Protein AF-A0A5J5A6L2-F1 (afdb_monomer_lite)

InterPro domains:
  IPR001611 Leucine-rich repeat [PF00560] (435-457)
  IPR001611 Leucine-rich repeat [PF00560] (460-481)
  IPR001611 Leucine-rich repeat [PF13855] (483-541)
  IPR001611 Leucine-rich repeat [PF13855] (579-639)
  IPR002921 Fungal lipase-type domain [PF01764] (132-291)
  IPR029058 Alpha/Beta hydrolase fold [G3DSA:3.40.50.1820] (8-390)
  IPR029058 Alpha/Beta hydrolase fold [SSF53474] (98-319)
  IPR032675 Leucine-rich repeat domain superfamily [G3DSA:3.80.10.10] (392-544)
  IPR032675 Leucine-rich repeat domain superfamily [G3DSA:3.80.10.10] (545-730)
  IPR033556 Phospholipase A1-II [PTHR31828] (8-385)

pLDDT: mean 84.16, std 17.88, range [21.83, 98.88]

Structure (mmCIF, N/CA/C/O backbone):
data_AF-A0A5J5A6L2-F1
#
_entry.id   AF-A0A5J5A6L2-F1
#
loop_
_atom_site.group_PDB
_atom_site.id
_atom_site.type_symbol
_atom_site.label_atom_id
_atom_site.label_alt_id
_atom_site.label_comp_id
_atom_site.label_asym_id
_atom_site.label_entity_id
_atom_site.label_seq_id
_atom_site.pdbx_PDB_ins_code
_atom_site.Cartn_x
_atom_site.Cartn_y
_atom_site.Cartn_z
_atom_site.occupancy
_atom_site.B_iso_or_equiv
_atom_site.auth_seq_id
_atom_site.auth_comp_id
_atom_site.auth_asym_id
_atom_site.auth_atom_id
_atom_site.pdbx_PDB_model_num
ATOM 1 N N . MET A 1 1 ? -15.225 -17.282 43.219 1.00 42.16 1 MET A N 1
ATOM 2 C CA . MET A 1 1 ? -16.093 -16.590 42.244 1.00 42.16 1 MET A CA 1
ATOM 3 C C . MET A 1 1 ? -15.190 -15.637 41.491 1.00 42.16 1 MET A C 1
ATOM 5 O O . MET A 1 1 ? -14.554 -14.837 42.161 1.00 42.16 1 MET A O 1
ATOM 9 N N . SER A 1 2 ? -15.053 -15.755 40.170 1.00 53.12 2 SER A N 1
ATOM 10 C CA . SER A 1 2 ? -14.396 -14.697 39.394 1.00 53.12 2 SER A CA 1
ATOM 11 C C . SER A 1 2 ? -15.327 -13.490 39.379 1.00 53.12 2 SER A C 1
ATOM 13 O O . SER A 1 2 ? -16.486 -13.617 38.981 1.00 53.12 2 SER A O 1
ATOM 15 N N . THR A 1 3 ? -14.845 -12.345 39.849 1.00 72.56 3 THR A N 1
ATOM 16 C CA . THR A 1 3 ? -15.511 -11.058 39.634 1.00 72.56 3 THR A CA 1
ATOM 17 C C . THR A 1 3 ? -15.651 -10.812 38.132 1.00 72.56 3 THR A C 1
ATOM 19 O O . THR A 1 3 ? -14.786 -11.228 37.359 1.00 72.56 3 THR A O 1
ATOM 22 N N . GLN A 1 4 ? -16.746 -10.181 37.695 1.00 86.88 4 GLN A N 1
ATOM 23 C CA . GLN A 1 4 ? -16.809 -9.705 36.311 1.00 86.88 4 GLN A CA 1
ATOM 24 C C . GLN A 1 4 ? -15.715 -8.648 36.102 1.00 86.88 4 GLN A C 1
ATOM 26 O O . GLN A 1 4 ? -15.493 -7.852 37.019 1.00 86.88 4 GLN A O 1
ATOM 31 N N . PRO A 1 5 ? -15.037 -8.641 34.942 1.00 92.62 5 PRO A N 1
ATOM 32 C CA . PRO A 1 5 ? -14.041 -7.625 34.645 1.00 92.62 5 PRO A CA 1
ATOM 33 C C . PRO A 1 5 ? -14.705 -6.250 34.563 1.00 92.62 5 PRO A C 1
ATOM 35 O O . PRO A 1 5 ? -15.801 -6.092 34.020 1.00 92.62 5 PRO A O 1
ATOM 38 N N . THR A 1 6 ? -14.022 -5.248 35.097 1.00 93.81 6 THR A N 1
ATOM 39 C CA . THR A 1 6 ? -14.357 -3.837 34.906 1.00 93.81 6 THR A CA 1
ATOM 40 C C . THR A 1 6 ? -14.128 -3.421 33.452 1.00 93.81 6 THR A C 1
ATOM 42 O O . THR A 1 6 ? -13.357 -4.048 32.723 1.00 93.81 6 THR A O 1
ATOM 45 N N . GLN A 1 7 ? -14.743 -2.313 33.024 1.00 92.69 7 GLN A N 1
ATOM 46 C CA . GLN A 1 7 ? -14.504 -1.778 31.680 1.00 92.69 7 GLN A CA 1
ATOM 47 C C . GLN A 1 7 ? -13.019 -1.464 31.442 1.00 92.69 7 GLN A C 1
ATOM 49 O O . GLN A 1 7 ? -12.504 -1.738 30.363 1.00 92.69 7 GLN A O 1
ATOM 54 N N . ALA A 1 8 ? -12.317 -0.948 32.454 1.00 94.38 8 ALA A N 1
ATOM 55 C CA . ALA A 1 8 ? -10.887 -0.677 32.366 1.00 94.38 8 ALA A CA 1
ATOM 56 C C . ALA A 1 8 ? -10.081 -1.958 32.073 1.00 94.38 8 ALA A C 1
ATOM 58 O O . ALA A 1 8 ? -9.210 -1.945 31.207 1.00 94.38 8 ALA A O 1
ATOM 59 N N . GLU A 1 9 ? -10.405 -3.080 32.727 1.00 96.62 9 GLU A N 1
ATOM 60 C CA . GLU A 1 9 ? -9.757 -4.377 32.473 1.00 96.62 9 GLU A CA 1
ATOM 61 C C . GLU A 1 9 ? -10.101 -4.934 31.082 1.00 96.62 9 GLU A C 1
ATOM 63 O O . GLU A 1 9 ? -9.220 -5.459 30.400 1.00 96.62 9 GLU A O 1
ATOM 68 N N . LEU A 1 10 ? -11.345 -4.760 30.612 1.00 97.06 10 LEU A N 1
ATOM 69 C CA . LEU A 1 10 ? -11.748 -5.093 29.235 1.00 97.06 10 LEU A CA 1
ATOM 70 C C . LEU A 1 10 ? -11.003 -4.254 28.181 1.00 97.06 10 LEU A C 1
ATOM 72 O O . LEU A 1 10 ? -10.719 -4.746 27.088 1.00 97.06 10 LEU A O 1
ATOM 76 N N . LEU A 1 11 ? -10.637 -3.018 28.525 1.00 96.94 11 LEU A N 1
ATOM 77 C CA . LEU A 1 11 ? -9.820 -2.108 27.717 1.00 96.94 11 LEU A CA 1
ATOM 78 C C . LEU A 1 11 ? -8.303 -2.267 27.946 1.00 96.94 11 LEU A C 1
ATOM 80 O O . LEU A 1 11 ? -7.513 -1.539 27.342 1.00 96.94 11 LEU A O 1
ATOM 84 N N . GLY A 1 12 ? -7.888 -3.251 28.752 1.00 96.62 12 GLY A N 1
ATOM 85 C CA . GLY A 1 12 ? -6.491 -3.656 28.910 1.00 96.62 12 GLY A CA 1
ATOM 86 C C . GLY A 1 12 ? -5.715 -2.944 30.015 1.00 96.62 12 GLY A C 1
ATOM 87 O O . GLY A 1 12 ? -4.488 -2.994 29.995 1.00 96.62 12 GLY A O 1
ATOM 88 N N . SER A 1 13 ? -6.369 -2.304 30.991 1.00 94.69 13 SER A N 1
ATOM 89 C CA . SER A 1 13 ? -5.686 -1.599 32.095 1.00 94.69 13 SER A CA 1
ATOM 90 C C . SER A 1 13 ? -4.659 -2.465 32.843 1.00 94.69 13 SER A C 1
ATOM 92 O O . SER A 1 13 ? -3.619 -1.949 33.245 1.00 94.69 13 SER A O 1
ATOM 94 N N . ASN A 1 14 ? -4.911 -3.776 32.946 1.00 94.06 14 ASN A N 1
ATOM 95 C CA . ASN A 1 14 ? -3.979 -4.797 33.440 1.00 94.06 14 ASN A CA 1
ATOM 96 C C . ASN A 1 14 ? -3.574 -5.805 32.337 1.00 94.06 14 ASN A C 1
ATOM 98 O O . ASN A 1 14 ? -3.597 -7.014 32.547 1.00 94.06 14 ASN A O 1
ATOM 102 N N . ASP A 1 15 ? -3.310 -5.314 31.119 1.00 95.00 15 ASP A N 1
ATOM 103 C CA . ASP A 1 15 ? -2.797 -6.077 29.962 1.00 95.00 15 ASP A CA 1
ATOM 104 C C . ASP A 1 15 ? -3.585 -7.364 29.623 1.00 95.00 15 ASP A C 1
ATOM 106 O O . ASP A 1 15 ? -3.048 -8.336 29.093 1.00 95.00 15 ASP A O 1
ATOM 110 N N . TRP A 1 16 ? -4.893 -7.351 29.915 1.00 97.19 16 TRP A N 1
ATOM 111 C CA . TRP A 1 16 ? -5.828 -8.479 29.785 1.00 97.19 16 TRP A CA 1
ATOM 112 C C . TRP A 1 16 ? -5.402 -9.759 30.534 1.00 97.19 16 TRP A C 1
ATOM 114 O O . TRP A 1 16 ? -5.812 -10.870 30.171 1.00 97.19 16 TRP A O 1
ATOM 124 N N . GLU A 1 17 ? -4.613 -9.620 31.604 1.00 95.06 17 GLU A N 1
ATOM 125 C CA . GLU A 1 17 ? -4.203 -10.728 32.469 1.00 95.06 17 GLU A CA 1
ATOM 126 C C . GLU A 1 17 ? -5.426 -11.510 32.980 1.00 95.06 17 GLU A C 1
ATOM 128 O O . GLU A 1 17 ? -6.411 -10.941 33.449 1.00 95.06 17 GLU A O 1
ATOM 133 N N . GLY A 1 18 ? -5.397 -12.838 32.840 1.00 93.94 18 GLY A N 1
ATOM 134 C CA . GLY A 1 18 ? -6.514 -13.711 33.219 1.00 93.94 18 GLY A CA 1
ATOM 135 C C . GLY A 1 18 ? -7.762 -13.632 32.323 1.00 93.94 18 GLY A C 1
ATOM 136 O O . GLY A 1 18 ? -8.689 -14.410 32.539 1.00 93.94 18 GLY A O 1
ATOM 137 N N . LEU A 1 19 ? -7.799 -12.756 31.307 1.00 96.31 19 LEU A N 1
ATOM 138 C CA . LEU A 1 19 ? -8.948 -12.600 30.402 1.00 96.31 19 LEU A CA 1
ATOM 139 C C . LEU A 1 19 ? -8.767 -13.260 29.027 1.00 96.31 19 LEU A C 1
ATOM 141 O O . LEU A 1 19 ? -9.757 -13.424 28.317 1.00 96.31 19 LEU A O 1
ATOM 145 N N . LEU A 1 20 ? -7.542 -13.631 28.632 1.00 94.94 20 LEU A N 1
ATOM 146 C CA . LEU A 1 20 ? -7.251 -14.208 27.306 1.00 94.94 20 LEU A CA 1
ATOM 147 C C . LEU A 1 20 ? -7.231 -15.747 27.268 1.00 94.94 20 LEU A C 1
ATOM 149 O O . LEU A 1 20 ? -7.436 -16.331 26.203 1.00 94.94 20 LEU A O 1
ATOM 153 N N . ASN A 1 21 ? -6.981 -16.419 28.397 1.00 90.12 21 ASN A N 1
ATOM 154 C CA . ASN A 1 21 ? -6.931 -17.882 28.473 1.00 90.12 21 ASN A CA 1
ATOM 155 C C . ASN A 1 21 ? -7.395 -18.404 29.855 1.00 90.12 21 ASN A C 1
ATOM 157 O O . ASN A 1 21 ? -6.613 -18.338 30.806 1.00 90.12 21 ASN A O 1
ATOM 161 N N . PRO A 1 22 ? -8.627 -18.938 29.986 1.00 90.19 22 PRO A N 1
ATOM 162 C CA . PRO A 1 22 ? -9.667 -18.994 28.956 1.00 90.19 22 PRO A CA 1
ATOM 163 C C . PRO A 1 22 ? -10.141 -17.590 28.553 1.00 90.19 22 PRO A C 1
ATOM 165 O O . PRO A 1 22 ? -10.083 -16.657 29.350 1.00 90.19 22 PRO A O 1
ATOM 168 N N . LEU A 1 23 ? -10.617 -17.440 27.315 1.00 94.44 23 LEU A N 1
ATOM 169 C CA . LEU A 1 23 ? -11.085 -16.150 26.811 1.00 94.44 23 LEU A CA 1
ATOM 170 C C . LEU A 1 23 ? -12.381 -15.732 27.529 1.00 94.44 23 LEU A C 1
ATOM 172 O O . LEU A 1 23 ? -13.395 -16.431 27.468 1.00 94.44 23 LEU A O 1
ATOM 176 N N . ASN A 1 24 ? -12.342 -14.596 28.223 1.00 95.81 24 ASN A N 1
ATOM 177 C CA . ASN A 1 24 ? -13.473 -14.051 28.967 1.00 95.81 24 ASN A CA 1
ATOM 178 C C . ASN A 1 24 ? -14.624 -13.662 28.017 1.00 95.81 24 ASN A C 1
ATOM 180 O O . ASN A 1 24 ? -14.395 -13.065 26.969 1.00 95.81 24 ASN A O 1
ATOM 184 N N . LEU A 1 25 ? -15.872 -13.971 28.393 1.00 95.50 25 LEU A N 1
ATOM 185 C CA . LEU A 1 25 ? -17.045 -13.756 27.531 1.00 95.50 25 LEU A CA 1
ATOM 186 C C . LEU A 1 25 ? -17.356 -12.281 27.244 1.00 95.50 25 LEU A C 1
ATOM 188 O O . LEU A 1 25 ? -17.870 -11.980 26.170 1.00 95.50 25 LEU A O 1
ATOM 192 N N . ASP A 1 26 ? -17.075 -11.372 28.176 1.00 95.88 26 ASP A N 1
ATOM 193 C CA . ASP A 1 26 ? -17.325 -9.941 27.995 1.00 95.88 26 ASP A CA 1
ATOM 194 C C . ASP A 1 26 ? -16.209 -9.296 27.153 1.00 95.88 26 ASP A C 1
ATOM 196 O O . ASP A 1 26 ? -16.500 -8.516 26.245 1.00 95.88 26 ASP A O 1
ATOM 200 N N . LEU A 1 27 ? -14.955 -9.740 27.322 1.00 97.50 27 LEU A N 1
ATOM 201 C CA . LEU A 1 27 ? -13.855 -9.385 26.413 1.00 97.50 27 LEU A CA 1
ATOM 202 C C . LEU A 1 27 ? -14.087 -9.933 24.997 1.00 97.50 27 LEU A C 1
ATOM 204 O O . LEU A 1 27 ? -13.866 -9.226 24.017 1.00 97.50 27 LEU A O 1
ATOM 208 N N . LEU A 1 28 ? -14.591 -11.164 24.873 1.00 97.44 28 LEU A N 1
ATOM 209 C CA . LEU A 1 28 ? -14.940 -11.763 23.586 1.00 97.44 28 LEU A CA 1
ATOM 210 C C . LEU A 1 28 ? -15.999 -10.935 22.838 1.00 97.44 28 LEU A C 1
ATOM 212 O O . LEU A 1 28 ? -15.847 -10.718 21.637 1.00 97.44 28 LEU A O 1
ATOM 216 N N . LYS A 1 29 ? -17.038 -10.433 23.525 1.00 96.25 29 LYS A N 1
ATOM 217 C CA . LYS A 1 29 ? -18.032 -9.526 22.913 1.00 96.25 29 LYS A CA 1
ATOM 218 C C . LYS A 1 29 ? -17.363 -8.270 22.357 1.00 96.25 29 LYS A C 1
ATOM 220 O O . LYS A 1 29 ? -17.598 -7.939 21.198 1.00 96.25 29 LYS A O 1
ATOM 225 N N . LEU A 1 30 ? -16.511 -7.616 23.150 1.00 97.06 30 LEU A N 1
ATOM 226 C CA . LEU A 1 30 ? -15.826 -6.383 22.753 1.00 97.06 30 LEU A CA 1
ATOM 227 C C . LEU A 1 30 ? -14.868 -6.605 21.569 1.00 97.06 30 LEU A C 1
ATOM 229 O O . LEU A 1 30 ? -14.856 -5.807 20.632 1.00 97.06 30 LEU A O 1
ATOM 233 N N . ILE A 1 31 ? -14.126 -7.718 21.559 1.00 98.44 31 ILE A N 1
ATOM 234 C CA . ILE A 1 31 ? -13.272 -8.106 20.425 1.00 98.44 31 ILE A CA 1
ATOM 235 C C . ILE A 1 31 ? -14.117 -8.317 19.162 1.00 98.44 31 ILE A C 1
ATOM 237 O O . ILE A 1 31 ? -13.785 -7.768 18.113 1.00 98.44 31 ILE A O 1
ATOM 241 N N . LEU A 1 32 ? -15.222 -9.069 19.239 1.00 97.81 32 LEU A N 1
ATOM 242 C CA . LEU A 1 32 ? -16.091 -9.289 18.076 1.00 97.81 32 LEU A CA 1
ATOM 243 C C . LEU A 1 32 ? -16.727 -7.985 17.578 1.00 97.81 32 LEU A C 1
ATOM 245 O O . LEU A 1 32 ? -16.751 -7.759 16.375 1.00 97.81 32 LEU A O 1
ATOM 249 N N . GLN A 1 33 ? -17.158 -7.101 18.479 1.00 96.94 33 GLN A N 1
ATOM 250 C CA . GLN A 1 33 ? -17.703 -5.783 18.148 1.00 96.94 33 GLN A CA 1
ATOM 251 C C . GLN A 1 33 ? -16.678 -4.899 17.416 1.00 96.94 33 GLN A C 1
ATOM 253 O O . GLN A 1 33 ? -17.002 -4.305 16.389 1.00 96.94 33 GLN A O 1
ATOM 258 N N . CYS A 1 34 ? -15.429 -4.844 17.889 1.00 98.44 34 CYS A N 1
ATOM 259 C CA . CYS A 1 34 ? -14.352 -4.115 17.207 1.00 98.44 34 CYS A CA 1
ATOM 260 C C . CYS A 1 34 ? -14.015 -4.743 15.841 1.00 98.44 34 CYS A C 1
ATOM 262 O O . CYS A 1 34 ? -13.765 -4.037 14.861 1.00 98.44 34 CYS A O 1
ATOM 264 N N . GLY A 1 35 ? -14.084 -6.073 15.750 1.00 97.75 35 GLY A N 1
ATOM 265 C CA . GLY A 1 35 ? -13.968 -6.815 14.498 1.00 97.75 35 GLY A CA 1
ATOM 266 C C . GLY A 1 35 ? -15.082 -6.500 13.498 1.00 97.75 35 GLY A C 1
ATOM 267 O O . GLY A 1 35 ? -14.801 -6.276 12.325 1.00 97.75 35 GLY A O 1
ATOM 268 N N . ASP A 1 36 ? -16.331 -6.416 13.954 1.00 97.06 36 ASP A N 1
ATOM 269 C CA . ASP A 1 36 ? -17.492 -6.099 13.118 1.00 97.06 36 ASP A CA 1
ATOM 270 C C . ASP A 1 36 ? -17.485 -4.624 12.673 1.00 97.06 36 ASP A C 1
ATOM 272 O O . ASP A 1 36 ? -17.785 -4.324 11.515 1.00 97.06 36 ASP A O 1
ATOM 276 N N . LEU A 1 37 ? -17.033 -3.703 13.534 1.00 97.81 37 LEU A N 1
ATOM 277 C CA . LEU A 1 37 ? -16.742 -2.315 13.151 1.00 97.81 37 LEU A CA 1
ATOM 278 C C . LEU A 1 37 ? -15.627 -2.247 12.094 1.00 97.81 37 LEU A C 1
ATOM 280 O O . LEU A 1 37 ? -15.793 -1.558 11.087 1.00 97.81 37 LEU A O 1
ATOM 284 N N . SER A 1 38 ? -14.543 -3.013 12.253 1.00 97.12 38 SER A N 1
ATOM 285 C CA . SER A 1 38 ? -13.494 -3.136 11.230 1.00 97.12 38 SER A CA 1
ATOM 286 C C . SER A 1 38 ? -14.050 -3.687 9.912 1.00 97.12 38 SER A C 1
ATOM 288 O O . SER A 1 38 ? -13.843 -3.088 8.857 1.00 97.12 38 SER A O 1
ATOM 290 N N . GLN A 1 39 ? -14.821 -4.777 9.950 1.00 95.31 39 GLN A N 1
ATOM 291 C CA . GLN A 1 39 ? -15.410 -5.402 8.762 1.00 95.31 39 GLN A CA 1
ATOM 292 C C . GLN A 1 39 ? -16.409 -4.477 8.052 1.00 95.31 39 GLN A C 1
ATOM 294 O O . GLN A 1 39 ? -16.453 -4.459 6.820 1.00 95.31 39 GLN A O 1
ATOM 299 N N . SER A 1 40 ? -17.140 -3.638 8.796 1.00 96.00 40 SER A N 1
ATOM 300 C CA . SER A 1 40 ? -18.063 -2.657 8.218 1.00 96.00 40 SER A CA 1
ATOM 301 C C . SER A 1 40 ? -17.380 -1.665 7.271 1.00 96.00 40 SER A C 1
ATOM 303 O O . SER A 1 40 ? -18.025 -1.158 6.350 1.00 96.00 40 SER A O 1
ATOM 305 N N . THR A 1 41 ? -16.074 -1.416 7.435 1.00 95.25 41 THR A N 1
ATOM 306 C CA . THR A 1 41 ? -15.296 -0.587 6.501 1.00 95.25 41 THR A CA 1
ATOM 307 C C . THR A 1 41 ? -15.127 -1.266 5.140 1.00 95.25 41 THR A C 1
ATOM 309 O O . THR A 1 41 ? -15.325 -0.630 4.108 1.00 95.25 41 THR A O 1
ATOM 312 N N . ASN A 1 42 ? -14.867 -2.573 5.118 1.00 89.69 42 ASN A N 1
ATOM 313 C CA . ASN A 1 42 ? -14.774 -3.359 3.889 1.00 89.69 42 ASN A CA 1
ATOM 314 C C . ASN A 1 42 ? -16.158 -3.501 3.227 1.00 89.69 42 ASN A C 1
ATOM 316 O O . ASN A 1 42 ? -16.300 -3.261 2.026 1.00 89.69 42 ASN A O 1
ATOM 320 N N . ASP A 1 43 ? -17.189 -3.791 4.029 1.00 90.88 43 ASP A N 1
ATOM 321 C CA . ASP A 1 43 ? -18.589 -3.957 3.602 1.00 90.88 43 ASP A CA 1
ATOM 322 C C . ASP A 1 43 ? -19.172 -2.723 2.896 1.00 90.88 43 ASP A C 1
ATOM 324 O O . ASP A 1 43 ? -20.052 -2.834 2.031 1.00 90.88 43 ASP A O 1
ATOM 328 N N . SER A 1 44 ? -18.687 -1.541 3.280 1.00 91.44 44 SER A N 1
ATOM 329 C CA . SER A 1 44 ? -19.146 -0.236 2.806 1.00 91.44 44 SER A CA 1
ATOM 330 C C . SER A 1 44 ? -18.211 0.422 1.788 1.00 91.44 44 SER A C 1
ATOM 332 O O . SER A 1 44 ? -18.624 1.390 1.151 1.00 91.44 44 SER A O 1
ATOM 334 N N . PHE A 1 45 ? -16.993 -0.081 1.573 1.00 90.31 45 PHE A N 1
ATOM 335 C CA . PHE A 1 45 ? -16.043 0.515 0.632 1.00 90.31 45 PHE A CA 1
ATOM 336 C C . PHE A 1 45 ? -16.407 0.238 -0.837 1.00 90.31 45 PHE A C 1
ATOM 338 O O . PHE A 1 45 ? -16.852 -0.856 -1.211 1.00 90.31 45 PHE A O 1
ATOM 345 N N . ASN A 1 46 ? -16.210 1.236 -1.703 1.00 85.88 46 ASN A N 1
ATOM 346 C CA . ASN A 1 46 ? -16.473 1.131 -3.132 1.00 85.88 46 ASN A CA 1
ATOM 347 C C . ASN A 1 46 ? -15.204 0.958 -3.977 1.00 85.88 46 ASN A C 1
ATOM 349 O O . ASN A 1 46 ? -14.708 1.911 -4.563 1.00 85.88 46 ASN A O 1
ATOM 353 N N . ASN A 1 47 ? -14.739 -0.282 -4.118 1.00 79.00 47 ASN A N 1
ATOM 354 C CA . ASN A 1 47 ? -13.611 -0.667 -4.974 1.00 79.00 47 ASN A CA 1
ATOM 355 C C . ASN A 1 47 ? -13.966 -0.907 -6.463 1.00 79.00 47 ASN A C 1
ATOM 357 O O . ASN A 1 47 ? -13.149 -1.442 -7.209 1.00 79.00 47 ASN A O 1
ATOM 361 N N . ASP A 1 48 ? -15.176 -0.561 -6.920 1.00 75.38 48 ASP A N 1
ATOM 362 C CA . ASP A 1 48 ? -15.544 -0.705 -8.336 1.00 75.38 48 ASP A CA 1
ATOM 363 C C . ASP A 1 48 ? -14.910 0.425 -9.162 1.00 75.38 48 ASP A C 1
ATOM 365 O O . ASP A 1 48 ? -15.462 1.522 -9.239 1.00 75.38 48 ASP A O 1
ATOM 369 N N . THR A 1 49 ? -13.775 0.143 -9.809 1.00 73.38 49 THR A N 1
ATOM 370 C CA . THR A 1 49 ? -13.021 1.082 -10.669 1.00 73.38 49 THR A CA 1
ATOM 371 C C . THR A 1 49 ? -13.805 1.575 -11.893 1.00 73.38 49 THR A C 1
ATOM 373 O O . THR A 1 49 ? -13.441 2.574 -12.516 1.00 73.38 49 THR A O 1
ATOM 376 N N . GLY A 1 50 ? -14.929 0.924 -12.214 1.00 65.94 50 GLY A N 1
ATOM 377 C CA . GLY A 1 50 ? -15.929 1.385 -13.174 1.00 65.94 50 GLY A CA 1
ATOM 378 C C . GLY A 1 50 ? -16.916 2.426 -12.657 1.00 65.94 50 GLY A C 1
ATOM 379 O O . GLY A 1 50 ? -17.627 3.065 -13.437 1.00 65.94 50 GLY A O 1
ATOM 380 N N . SER A 1 51 ? -16.994 2.593 -11.342 1.00 74.75 51 SER A N 1
ATOM 381 C CA . SER A 1 51 ? -17.852 3.575 -10.704 1.00 74.75 51 SER A CA 1
ATOM 382 C C . SER A 1 51 ? -17.166 4.935 -10.671 1.00 74.75 51 SER A C 1
ATOM 384 O O . SER A 1 51 ? -16.027 5.062 -10.233 1.00 74.75 51 SER A O 1
ATOM 386 N N . LYS A 1 52 ? -17.920 5.994 -10.987 1.00 75.12 52 LYS A N 1
ATOM 387 C CA . LYS A 1 52 ? -17.517 7.388 -10.716 1.00 75.12 52 LYS A CA 1
ATOM 388 C C . LYS A 1 52 ? -17.422 7.724 -9.215 1.00 75.12 52 LYS A C 1
ATOM 390 O O . LYS A 1 52 ? -17.241 8.881 -8.859 1.00 75.12 52 LYS A O 1
ATOM 395 N N . TYR A 1 53 ? -17.638 6.732 -8.353 1.00 82.06 53 TYR A N 1
ATOM 396 C CA . TYR A 1 53 ? -17.509 6.779 -6.899 1.00 82.06 53 TYR A CA 1
ATOM 397 C C . TYR A 1 53 ? -16.453 5.764 -6.405 1.00 82.06 53 TYR A C 1
ATOM 399 O O . TYR A 1 53 ? -16.518 5.320 -5.261 1.00 82.06 53 TYR A O 1
ATOM 407 N N . CYS A 1 54 ? -15.541 5.297 -7.271 1.00 83.81 54 CYS A N 1
ATOM 408 C CA . CYS A 1 54 ? -14.474 4.363 -6.891 1.00 83.81 54 CYS A CA 1
ATOM 409 C C . CYS A 1 54 ? -13.549 5.001 -5.847 1.00 83.81 54 CYS A C 1
ATOM 411 O O . CYS A 1 54 ? -12.930 6.020 -6.137 1.00 83.81 54 CYS A O 1
ATOM 413 N N . GLY A 1 55 ? -13.473 4.424 -4.651 1.00 86.69 55 GLY A N 1
ATOM 414 C CA . GLY A 1 55 ? -12.745 4.972 -3.509 1.00 86.69 55 GLY A CA 1
ATOM 415 C C . GLY A 1 55 ? -13.627 5.616 -2.433 1.00 86.69 55 GLY A C 1
ATOM 416 O O . GLY A 1 55 ? -13.094 5.999 -1.396 1.00 86.69 55 GLY A O 1
ATOM 417 N N . THR A 1 56 ? -14.951 5.732 -2.610 1.00 90.81 56 THR A N 1
ATOM 418 C CA . THR A 1 56 ? -15.845 6.249 -1.550 1.00 90.81 56 THR A CA 1
ATOM 419 C C . THR A 1 56 ? -16.305 5.165 -0.571 1.00 90.81 56 THR A C 1
ATOM 421 O O . THR A 1 56 ? -16.308 3.972 -0.879 1.00 90.81 56 THR A O 1
ATOM 424 N N . CYS A 1 57 ? -16.849 5.595 0.570 1.00 90.00 57 CYS A N 1
ATOM 425 C CA . CYS A 1 57 ? -17.908 4.843 1.243 1.00 90.00 57 CYS A CA 1
ATOM 426 C C . CYS A 1 57 ? -19.195 4.838 0.384 1.00 90.00 57 CYS A C 1
ATOM 428 O O . CYS A 1 57 ? -19.528 5.834 -0.266 1.00 90.00 57 CYS A O 1
ATOM 430 N N . ARG A 1 58 ? -19.926 3.718 0.370 1.00 84.69 58 ARG A N 1
ATOM 431 C CA . ARG A 1 58 ? -21.208 3.523 -0.340 1.00 84.69 58 ARG A CA 1
ATOM 432 C C . ARG A 1 58 ? -22.405 4.169 0.364 1.00 84.69 58 ARG A C 1
ATOM 434 O O . ARG A 1 58 ? -23.438 4.380 -0.270 1.00 84.69 58 ARG A O 1
ATOM 441 N N . TYR A 1 59 ? -22.302 4.430 1.667 1.00 87.25 59 TYR A N 1
ATOM 442 C CA . TYR A 1 59 ? -23.439 4.780 2.523 1.00 87.25 59 TYR A CA 1
ATOM 443 C C . TYR A 1 59 ? -23.258 6.150 3.187 1.00 87.25 59 TYR A C 1
ATOM 445 O O . TYR A 1 59 ? -22.146 6.569 3.509 1.00 87.25 59 TYR A O 1
ATOM 453 N N . GLY A 1 60 ? -24.365 6.858 3.418 1.00 84.56 60 GLY A N 1
ATOM 454 C CA . GLY A 1 60 ? -24.365 8.074 4.236 1.00 84.56 60 GLY A CA 1
ATOM 455 C C . GLY A 1 60 ? -24.321 7.728 5.726 1.00 84.56 60 GLY A C 1
ATOM 456 O O . GLY A 1 60 ? -24.931 6.735 6.127 1.00 84.56 60 GLY A O 1
ATOM 457 N N . MET A 1 61 ? -23.653 8.565 6.527 1.00 90.06 61 MET A N 1
ATOM 458 C CA . MET A 1 61 ? -23.351 8.337 7.953 1.00 90.06 61 MET A CA 1
ATOM 459 C C . MET A 1 61 ? -24.550 7.818 8.766 1.00 90.06 61 MET A C 1
ATOM 461 O O . MET A 1 61 ? -24.445 6.779 9.408 1.00 90.06 61 MET A O 1
ATOM 465 N N . HIS A 1 62 ? -25.716 8.469 8.663 1.00 86.94 62 HIS A N 1
ATOM 466 C CA . HIS A 1 62 ? -26.937 8.085 9.394 1.00 86.94 62 HIS A CA 1
ATOM 467 C C . HIS A 1 62 ? -27.519 6.714 9.018 1.00 86.94 62 HIS A C 1
ATOM 469 O O . HIS A 1 62 ? -28.309 6.165 9.769 1.00 86.94 62 HIS A O 1
ATOM 475 N N . SER A 1 63 ? -27.178 6.186 7.841 1.00 86.81 63 SER A N 1
ATOM 476 C CA . SER A 1 63 ? -27.684 4.901 7.333 1.00 86.81 63 SER A CA 1
ATOM 477 C C . SER A 1 63 ? -26.634 3.791 7.354 1.00 86.81 63 SER A C 1
ATOM 479 O O . SER A 1 63 ? -26.926 2.672 6.947 1.00 86.81 63 SER A O 1
ATOM 481 N N . PHE A 1 64 ? -25.398 4.106 7.747 1.00 92.38 64 PHE A N 1
ATOM 482 C CA . PHE A 1 64 ? -24.242 3.246 7.523 1.00 92.38 64 PHE A CA 1
ATOM 483 C C . PHE A 1 64 ? -24.383 1.895 8.231 1.00 92.38 64 PHE A C 1
ATOM 485 O O . PHE A 1 64 ? -24.323 0.861 7.568 1.00 92.38 64 PHE A O 1
ATOM 492 N N . PHE A 1 65 ? -24.628 1.900 9.546 1.00 93.06 65 PHE A N 1
ATOM 493 C CA . PHE A 1 65 ? -24.685 0.675 10.350 1.00 93.06 65 PHE A CA 1
ATOM 494 C C . PHE A 1 65 ? -25.863 -0.231 9.965 1.00 93.06 65 PHE A C 1
ATOM 496 O O . PHE A 1 65 ? -25.684 -1.442 9.839 1.00 93.06 65 PHE A O 1
ATOM 503 N N . ASP A 1 66 ? -27.024 0.343 9.639 1.00 90.31 66 ASP A N 1
ATOM 504 C CA . ASP A 1 66 ? -28.162 -0.412 9.096 1.00 90.31 66 ASP A CA 1
ATOM 505 C C . ASP A 1 66 ? -27.841 -1.043 7.731 1.00 90.31 66 ASP A C 1
ATOM 507 O O . ASP A 1 66 ? -28.273 -2.155 7.429 1.00 90.31 66 ASP A O 1
ATOM 511 N N . LYS A 1 67 ? -27.073 -0.340 6.885 1.00 88.62 67 LYS A N 1
ATOM 512 C CA . LYS A 1 67 ? -26.703 -0.791 5.535 1.00 88.62 67 LYS A CA 1
ATOM 513 C C . LYS A 1 67 ? -25.639 -1.883 5.517 1.00 88.62 67 LYS A C 1
ATOM 515 O O . LYS A 1 67 ? -25.666 -2.712 4.610 1.00 88.62 67 LYS A O 1
ATOM 520 N N . VAL A 1 68 ? -24.737 -1.908 6.499 1.00 90.25 68 VAL A N 1
ATOM 521 C CA . VAL A 1 68 ? -23.796 -3.027 6.700 1.00 90.25 68 VAL A CA 1
ATOM 522 C C . VAL A 1 68 ? -24.397 -4.175 7.528 1.00 90.25 68 VAL A C 1
ATOM 524 O O . VAL A 1 68 ? -23.773 -5.226 7.646 1.00 90.25 68 VAL A O 1
ATOM 527 N N . PHE A 1 69 ? -25.620 -4.009 8.051 1.00 91.56 69 PHE A N 1
ATOM 528 C CA . PHE A 1 69 ? -26.278 -4.919 9.001 1.00 91.56 69 PHE A CA 1
ATOM 529 C C . PHE A 1 69 ? -25.462 -5.147 10.288 1.00 91.56 69 PHE A C 1
ATOM 531 O O . PHE A 1 69 ? -25.382 -6.274 10.783 1.00 91.56 69 PHE A O 1
ATOM 538 N N . LEU A 1 70 ? -24.855 -4.085 10.832 1.00 92.00 70 LEU A N 1
ATOM 539 C CA . LEU A 1 70 ? -24.158 -4.158 12.117 1.00 92.00 70 LEU A CA 1
ATOM 540 C C . LEU A 1 70 ? -25.177 -4.475 13.233 1.00 92.00 70 LEU A C 1
ATOM 542 O O . LEU A 1 70 ? -26.206 -3.796 13.317 1.00 92.00 70 LEU A O 1
ATOM 546 N N . PRO A 1 71 ? -24.926 -5.474 14.102 1.00 86.00 71 PRO A N 1
ATOM 547 C CA . PRO A 1 71 ? -25.752 -5.704 15.283 1.00 86.00 71 PRO A CA 1
ATOM 548 C C . PRO A 1 71 ? -25.800 -4.459 16.174 1.00 86.00 71 PRO A C 1
ATOM 550 O O . PRO A 1 71 ? -24.779 -3.806 16.372 1.00 86.00 71 PRO A O 1
ATOM 553 N N . PHE A 1 72 ? -26.976 -4.153 16.729 1.00 86.50 72 PHE A N 1
ATOM 554 C CA . PHE A 1 72 ? -27.186 -2.983 17.596 1.00 86.50 72 PHE A CA 1
ATOM 555 C C . PHE A 1 72 ? -26.787 -1.651 16.923 1.00 86.50 72 PHE A C 1
ATOM 557 O O . PHE A 1 72 ? -26.199 -0.770 17.540 1.00 86.50 72 PHE A O 1
ATOM 564 N N . SER A 1 73 ? -27.117 -1.489 15.633 1.00 87.00 73 SER A N 1
ATOM 565 C CA . SER A 1 73 ? -26.809 -0.288 14.837 1.00 87.00 73 SER A CA 1
ATOM 566 C C . SER A 1 73 ? -27.295 1.031 15.456 1.00 87.00 73 SER A C 1
ATOM 568 O O . SER A 1 73 ? -26.675 2.066 15.225 1.00 87.00 73 SER A O 1
ATOM 570 N N . SER A 1 74 ? -28.365 0.988 16.257 1.00 91.94 74 SER A N 1
ATOM 571 C CA . SER A 1 74 ? -28.927 2.110 17.024 1.00 91.94 74 SER A CA 1
ATOM 572 C C . SER A 1 74 ? -28.009 2.673 18.105 1.00 91.94 74 SER A C 1
ATOM 574 O O . SER A 1 74 ? -28.228 3.793 18.561 1.00 91.94 74 SER A O 1
ATOM 576 N N . ASP A 1 75 ? -27.019 1.900 18.540 1.00 94.56 75 ASP A N 1
ATOM 577 C CA . ASP A 1 75 ? -26.218 2.214 19.722 1.00 94.56 75 ASP A CA 1
ATOM 578 C C . ASP A 1 75 ? -25.053 3.155 19.379 1.00 94.56 75 ASP A C 1
ATOM 580 O O . ASP A 1 75 ? -24.432 3.732 20.273 1.00 94.56 75 ASP A O 1
ATOM 584 N N . TYR A 1 76 ? -24.793 3.359 18.080 1.00 95.00 76 TYR A N 1
ATOM 585 C CA . TYR A 1 76 ? -23.668 4.121 17.545 1.00 95.00 76 TYR A CA 1
ATOM 586 C C . TYR A 1 76 ? -24.120 5.179 16.539 1.00 95.00 76 TYR A C 1
ATOM 588 O O . TYR A 1 76 ? -24.935 4.929 15.652 1.00 95.00 76 TYR A O 1
ATOM 596 N N . GLN A 1 77 ? -23.485 6.345 16.589 1.00 95.56 77 GLN A N 1
ATOM 597 C CA . GLN A 1 77 ? -23.633 7.399 15.593 1.00 95.56 77 GLN A CA 1
ATOM 598 C C . GLN A 1 77 ? -22.284 7.694 14.937 1.00 95.56 77 GLN A C 1
ATOM 600 O O . GLN A 1 77 ? -21.331 8.062 15.620 1.00 95.56 77 GLN A O 1
ATOM 605 N N . ILE A 1 78 ? -22.204 7.608 13.604 1.00 97.38 78 ILE A N 1
ATOM 606 C CA . ILE A 1 78 ? -21.043 8.130 12.868 1.00 97.38 78 ILE A CA 1
ATOM 607 C C . ILE A 1 78 ? -21.060 9.661 12.916 1.00 97.38 78 ILE A C 1
ATOM 609 O O . ILE A 1 78 ? -22.035 10.298 12.514 1.00 97.38 78 ILE A O 1
ATOM 613 N N . VAL A 1 79 ? -19.951 10.232 13.383 1.00 97.69 79 VAL A N 1
ATOM 614 C CA . VAL A 1 79 ? -19.722 11.677 13.554 1.00 97.69 79 VAL A CA 1
ATOM 615 C C . VAL A 1 79 ? -18.649 12.229 12.609 1.00 97.69 79 VAL A C 1
ATOM 617 O O . VAL A 1 79 ? -18.456 13.443 12.544 1.00 97.69 79 VAL A O 1
ATOM 620 N N . GLY A 1 80 ? -17.957 11.364 11.861 1.00 96.69 80 GLY A N 1
ATOM 621 C CA . GLY A 1 80 ? -16.989 11.763 10.841 1.00 96.69 80 GLY A CA 1
ATOM 622 C C . GLY A 1 80 ? -16.583 10.618 9.912 1.00 96.69 80 GLY A C 1
ATOM 623 O O . GLY A 1 80 ? -16.595 9.451 10.297 1.00 96.69 80 GLY A O 1
ATOM 624 N N . TYR A 1 81 ? -16.201 10.966 8.685 1.00 97.94 81 TYR A N 1
ATOM 625 C CA . TYR A 1 81 ? -15.510 10.081 7.744 1.00 97.94 81 TYR A CA 1
ATOM 626 C C . TYR A 1 81 ? -14.085 10.593 7.551 1.00 97.94 81 TYR A C 1
ATOM 628 O O . TYR A 1 81 ? -13.865 11.803 7.550 1.00 97.94 81 TYR A O 1
ATOM 636 N N . LEU A 1 82 ? -13.152 9.662 7.386 1.00 98.00 82 LEU A N 1
ATOM 637 C CA . LEU A 1 82 ? -11.725 9.912 7.238 1.00 98.00 82 LEU A CA 1
ATOM 638 C C . LEU A 1 82 ? -11.294 9.614 5.800 1.00 98.00 82 LEU A C 1
ATOM 640 O O . LEU A 1 82 ? -11.680 8.586 5.231 1.00 98.00 82 LEU A O 1
ATOM 644 N N . TYR A 1 83 ? -10.483 10.502 5.227 1.00 97.06 83 TYR A N 1
ATOM 645 C CA . TYR A 1 83 ? -9.997 10.397 3.852 1.00 97.06 83 TYR A CA 1
ATOM 646 C C . TYR A 1 83 ? -8.481 10.581 3.800 1.00 97.06 83 TYR A C 1
ATOM 648 O O . TYR A 1 83 ? -7.960 11.565 4.315 1.00 97.06 83 TYR A O 1
ATOM 656 N N . ALA A 1 84 ? -7.782 9.661 3.141 1.00 95.31 84 ALA A N 1
ATOM 657 C CA . ALA A 1 84 ? -6.368 9.817 2.804 1.00 95.31 84 ALA A CA 1
ATOM 658 C C . ALA A 1 84 ? -6.229 10.278 1.346 1.00 95.31 84 ALA A C 1
ATOM 660 O O . ALA A 1 84 ? -7.116 10.017 0.523 1.00 95.31 84 ALA A O 1
ATOM 661 N N . THR A 1 85 ? -5.123 10.948 1.013 1.00 93.38 85 THR A N 1
ATOM 662 C CA . THR A 1 85 ? -4.766 11.177 -0.394 1.00 93.38 85 THR A CA 1
ATOM 663 C C . THR A 1 85 ? -4.512 9.833 -1.077 1.00 93.38 85 THR A C 1
ATOM 665 O O . THR A 1 85 ? -3.913 8.935 -0.495 1.00 93.38 85 THR A O 1
ATOM 668 N N . ALA A 1 86 ? -5.001 9.693 -2.308 1.00 83.88 86 ALA A N 1
ATOM 669 C CA . ALA A 1 86 ? -4.738 8.546 -3.174 1.00 83.88 86 ALA A CA 1
ATOM 670 C C . ALA A 1 86 ? -3.517 8.779 -4.086 1.00 83.88 86 ALA A C 1
ATOM 672 O O . ALA A 1 86 ? -3.166 7.910 -4.884 1.00 83.88 86 ALA A O 1
ATOM 673 N N . LYS A 1 87 ? -2.896 9.961 -3.988 1.00 85.56 87 LYS A N 1
ATOM 674 C CA . LYS A 1 87 ? -1.613 10.317 -4.597 1.00 85.56 87 LYS A CA 1
ATOM 675 C C . LYS A 1 87 ? -0.560 10.297 -3.502 1.00 85.56 87 LYS A C 1
ATOM 677 O O . LYS A 1 87 ? -0.419 11.263 -2.755 1.00 85.56 87 LYS A O 1
ATOM 682 N N . ILE A 1 88 ? 0.067 9.137 -3.360 1.00 82.25 88 ILE A N 1
ATOM 683 C CA . ILE A 1 88 ? 1.235 8.907 -2.521 1.00 82.25 88 ILE A CA 1
ATOM 684 C C . ILE A 1 88 ? 2.146 8.023 -3.355 1.00 82.25 88 ILE A C 1
ATOM 686 O O . ILE A 1 88 ? 1.747 6.907 -3.698 1.00 82.25 88 ILE A O 1
ATOM 690 N N . ASP A 1 89 ? 3.318 8.547 -3.686 1.00 76.62 89 ASP A N 1
ATOM 691 C CA . ASP A 1 89 ? 4.247 7.909 -4.611 1.00 76.62 89 ASP A CA 1
ATOM 692 C C . ASP A 1 89 ? 4.671 6.533 -4.075 1.00 76.62 89 ASP A C 1
ATOM 694 O O . ASP A 1 89 ? 5.049 6.391 -2.905 1.00 76.62 89 ASP A O 1
ATOM 698 N N . GLY A 1 90 ? 4.538 5.509 -4.921 1.00 68.50 90 GLY A N 1
ATOM 699 C CA . GLY A 1 90 ? 4.838 4.114 -4.590 1.00 68.50 90 GLY A CA 1
ATOM 700 C C . GLY A 1 90 ? 3.733 3.372 -3.828 1.00 68.50 90 GLY A C 1
ATOM 701 O O . GLY A 1 90 ? 3.876 2.179 -3.585 1.00 68.50 90 GLY A O 1
ATOM 702 N N . LEU A 1 91 ? 2.621 4.025 -3.458 1.00 74.06 91 LEU A N 1
ATOM 703 C CA . LEU A 1 91 ? 1.502 3.404 -2.723 1.00 74.06 91 LEU A CA 1
ATOM 704 C C . LEU A 1 91 ? 0.165 3.463 -3.479 1.00 74.06 91 LEU A C 1
ATOM 706 O O . LEU A 1 91 ? -0.897 3.208 -2.902 1.00 74.06 91 LEU A O 1
ATOM 710 N N . GLU A 1 92 ? 0.171 3.782 -4.773 1.00 72.00 92 GLU A N 1
ATOM 711 C CA . GLU A 1 92 ? -1.046 3.971 -5.565 1.00 72.00 92 GLU A CA 1
ATOM 712 C C . GLU A 1 92 ? -1.938 2.721 -5.593 1.00 72.00 92 GLU A C 1
ATOM 714 O O . GLU A 1 92 ? -3.163 2.858 -5.644 1.00 72.00 92 GLU A O 1
ATOM 719 N N . ALA A 1 93 ? -1.349 1.521 -5.502 1.00 65.50 93 ALA A N 1
ATOM 720 C CA . ALA A 1 93 ? -2.049 0.233 -5.481 1.00 65.50 93 ALA A CA 1
ATOM 721 C C . ALA A 1 93 ? -2.966 0.036 -4.251 1.00 65.50 93 ALA A C 1
ATOM 723 O O . ALA A 1 93 ? -3.988 -0.653 -4.336 1.00 65.50 93 ALA A O 1
ATOM 724 N N . PHE A 1 94 ? -2.672 0.692 -3.121 1.00 70.75 94 PHE A N 1
ATOM 725 C CA . PHE A 1 94 ? -3.492 0.632 -1.896 1.00 70.75 94 PHE A CA 1
ATOM 726 C C . PHE A 1 94 ? -4.811 1.407 -2.007 1.00 70.75 94 PHE A C 1
ATOM 728 O O . PHE A 1 94 ? -5.728 1.248 -1.180 1.00 70.75 94 PHE A O 1
ATOM 735 N N . PHE A 1 95 ? -4.924 2.246 -3.035 1.00 80.81 95 PHE A N 1
ATOM 736 C CA . PHE A 1 95 ? -6.048 3.132 -3.265 1.00 80.81 95 PHE A CA 1
ATOM 737 C C . PHE A 1 95 ? -6.853 2.692 -4.483 1.00 80.81 95 PHE A C 1
ATOM 739 O O . PHE A 1 95 ? -6.329 2.274 -5.512 1.00 80.81 95 PHE A O 1
ATOM 746 N N . ALA A 1 96 ? -8.177 2.775 -4.372 1.00 79.62 96 ALA A N 1
ATOM 747 C CA . ALA A 1 96 ? -9.045 2.443 -5.484 1.00 79.62 96 ALA A CA 1
ATOM 748 C C . ALA A 1 96 ? -9.138 3.660 -6.416 1.00 79.62 96 ALA A C 1
ATOM 750 O O . ALA A 1 96 ? -9.690 4.700 -6.046 1.00 79.62 96 ALA A O 1
ATOM 751 N N . HIS A 1 97 ? -8.589 3.524 -7.623 1.00 79.19 97 HIS A N 1
ATOM 752 C CA . HIS A 1 97 ? -8.629 4.546 -8.672 1.00 79.19 97 HIS A CA 1
ATOM 753 C C . HIS A 1 97 ? -9.758 4.264 -9.663 1.00 79.19 97 HIS A C 1
ATOM 755 O O . HIS A 1 97 ? -10.069 3.110 -9.970 1.00 79.19 97 HIS A O 1
ATOM 761 N N . GLN A 1 98 ? -10.398 5.311 -10.175 1.00 73.06 98 GLN A N 1
ATOM 762 C CA . GLN A 1 98 ? -11.420 5.178 -11.216 1.00 73.06 98 GLN A CA 1
ATOM 763 C C . GLN A 1 98 ? -10.790 5.178 -12.617 1.00 73.06 98 GLN A C 1
ATOM 765 O O . GLN A 1 98 ? -9.808 5.870 -12.869 1.00 73.06 98 GLN A O 1
ATOM 770 N N . LEU A 1 99 ? -11.375 4.430 -13.556 1.00 65.44 99 LEU A N 1
ATOM 771 C CA . LEU A 1 99 ? -10.808 4.227 -14.900 1.00 65.44 99 LEU A CA 1
ATOM 772 C C . LEU A 1 99 ? -10.972 5.421 -15.868 1.00 65.44 99 LEU A C 1
ATOM 774 O O . LEU A 1 99 ? -10.639 5.294 -17.045 1.00 65.44 99 LEU A O 1
ATOM 778 N N . PHE A 1 100 ? -11.547 6.546 -15.435 1.00 55.03 100 PHE A N 1
ATOM 779 C CA . PHE A 1 100 ? -11.867 7.686 -16.304 1.00 55.03 100 PHE A CA 1
ATOM 780 C C . PHE A 1 100 ? -11.889 9.026 -15.542 1.00 55.03 100 PHE A C 1
ATOM 782 O O . PHE A 1 100 ? -12.317 9.067 -14.390 1.00 55.03 100 PHE A O 1
ATOM 789 N N . PRO A 1 101 ? -11.486 10.146 -16.168 1.00 62.25 101 PRO A N 1
ATOM 790 C CA . PRO A 1 101 ? -11.501 11.459 -15.519 1.00 62.25 101 PRO A CA 1
ATOM 791 C C . PRO A 1 101 ? -12.927 11.943 -15.196 1.00 62.25 101 PRO A C 1
ATOM 793 O O . PRO A 1 101 ? -13.893 11.559 -15.858 1.00 62.25 101 PRO A O 1
ATOM 796 N N . GLY A 1 102 ? -13.058 12.835 -14.207 1.00 66.94 102 GLY A N 1
ATOM 797 C CA . GLY A 1 102 ? -14.319 13.518 -13.887 1.00 66.94 102 GLY A CA 1
ATOM 798 C C . GLY A 1 102 ? -15.294 12.754 -12.981 1.00 66.94 102 GLY A C 1
ATOM 799 O O . GLY A 1 102 ? -16.457 13.151 -12.872 1.00 66.94 102 GLY A O 1
ATOM 800 N N . GLY A 1 103 ? -14.865 11.664 -12.339 1.00 71.25 103 GLY A N 1
ATOM 801 C CA . GLY A 1 103 ? -15.592 11.097 -11.199 1.00 71.25 103 GLY A CA 1
ATOM 802 C C . GLY A 1 103 ? -15.260 11.808 -9.881 1.00 71.25 103 GLY A C 1
ATOM 803 O O . GLY A 1 103 ? -14.630 12.867 -9.881 1.00 71.25 103 GLY A O 1
ATOM 804 N N . TRP A 1 104 ? -15.721 11.265 -8.751 1.00 83.19 104 TRP A N 1
ATOM 805 C CA . TRP A 1 104 ? -15.582 11.926 -7.450 1.00 83.19 104 TRP A CA 1
ATOM 806 C C . TRP A 1 104 ? -14.107 12.212 -7.136 1.00 83.19 104 TRP A C 1
ATOM 808 O O . TRP A 1 104 ? -13.225 11.390 -7.399 1.00 83.19 104 TRP A O 1
ATOM 818 N N . ASP A 1 105 ? -13.861 13.427 -6.649 1.00 85.75 105 ASP A N 1
ATOM 819 C CA . ASP A 1 105 ? -12.541 13.946 -6.284 1.00 85.75 105 ASP A CA 1
ATOM 820 C C . ASP A 1 105 ? -11.421 13.730 -7.324 1.00 85.75 105 ASP A C 1
ATOM 822 O O . ASP A 1 105 ? -10.250 13.756 -6.978 1.00 85.75 105 ASP A O 1
ATOM 826 N N . ASN A 1 106 ? -11.752 13.451 -8.593 1.00 83.56 106 ASN A N 1
ATOM 827 C CA . ASN A 1 106 ? -10.808 13.036 -9.640 1.00 83.56 106 ASN A CA 1
ATOM 828 C C . ASN A 1 106 ? -9.798 11.932 -9.224 1.00 83.56 106 ASN A C 1
ATOM 830 O O . ASN A 1 106 ? -8.708 11.861 -9.785 1.00 83.56 106 ASN A O 1
ATOM 834 N N . SER A 1 107 ? -10.159 11.047 -8.281 1.00 82.38 107 SER A N 1
ATOM 835 C CA . SER A 1 107 ? -9.241 10.066 -7.658 1.00 82.38 107 SER A CA 1
ATOM 836 C C . SER A 1 107 ? -8.003 10.693 -6.990 1.00 82.38 107 SER A C 1
ATOM 838 O O . SER A 1 107 ? -6.919 10.112 -7.000 1.00 82.38 107 SER A O 1
ATOM 840 N N . GLN A 1 108 ? -8.173 11.872 -6.385 1.00 88.75 108 GLN A N 1
ATOM 841 C CA . GLN A 1 108 ? -7.174 12.507 -5.518 1.00 88.75 108 GLN A CA 1
ATOM 842 C C . GLN A 1 108 ? -7.210 11.976 -4.076 1.00 88.75 108 GLN A C 1
ATOM 844 O O . GLN A 1 108 ? -6.210 12.061 -3.368 1.00 88.75 108 GLN A O 1
ATOM 849 N N . SER A 1 109 ? -8.322 11.377 -3.636 1.00 92.25 109 SER A N 1
ATOM 850 C CA . SER A 1 109 ? -8.467 10.778 -2.304 1.00 92.25 109 SER A CA 1
ATOM 851 C C . SER A 1 109 ? -9.182 9.428 -2.321 1.00 92.25 109 SER A C 1
ATOM 853 O O . SER A 1 109 ? -9.730 8.982 -3.333 1.00 92.25 109 SER A O 1
ATOM 855 N N . ASN A 1 110 ? -9.149 8.750 -1.178 1.00 93.50 110 ASN A N 1
ATOM 856 C CA . ASN A 1 110 ? -9.909 7.543 -0.883 1.00 93.50 110 ASN A 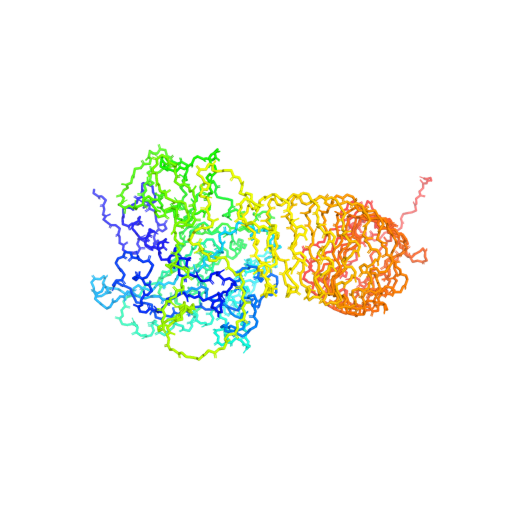CA 1
ATOM 857 C C . ASN A 1 110 ? -10.456 7.633 0.546 1.00 93.50 110 ASN A C 1
ATOM 859 O O . ASN A 1 110 ? -9.780 8.094 1.466 1.00 93.50 110 ASN A O 1
ATOM 863 N N . TRP A 1 111 ? -11.683 7.158 0.737 1.00 96.12 111 TRP A N 1
ATOM 864 C CA . TRP A 1 111 ? -12.253 6.927 2.057 1.00 96.12 111 TRP A CA 1
ATOM 865 C C . TRP A 1 111 ? -11.498 5.787 2.746 1.00 96.12 111 TRP A C 1
ATOM 867 O O . TRP A 1 111 ? -11.381 4.693 2.188 1.00 96.12 111 TRP A O 1
ATOM 877 N N . ILE A 1 112 ? -10.993 6.048 3.950 1.00 95.75 112 ILE A N 1
ATOM 878 C CA . ILE A 1 112 ? -10.099 5.137 4.679 1.00 95.75 112 ILE A CA 1
ATOM 879 C C . ILE A 1 112 ? -10.585 4.818 6.101 1.00 95.75 112 ILE A C 1
ATOM 881 O O . ILE A 1 112 ? -9.952 4.041 6.807 1.00 95.75 112 ILE A O 1
ATOM 885 N N . GLY A 1 113 ? -11.726 5.362 6.530 1.00 97.62 113 GLY A N 1
ATOM 886 C CA . GLY A 1 113 ? -12.312 5.009 7.820 1.00 97.62 113 GLY A CA 1
ATOM 887 C C . GLY A 1 113 ? -13.422 5.941 8.289 1.00 97.62 113 GLY A C 1
ATOM 888 O O . GLY A 1 113 ? -13.843 6.867 7.589 1.00 97.62 113 GLY A O 1
ATOM 889 N N . PHE A 1 114 ? -13.890 5.705 9.510 1.00 98.56 114 PHE A N 1
ATOM 890 C CA . PHE A 1 114 ? -14.888 6.544 10.166 1.00 98.56 114 PHE A CA 1
ATOM 891 C C . PHE A 1 114 ? -14.604 6.734 11.655 1.00 98.56 114 PHE A C 1
ATOM 893 O O . PHE A 1 114 ? -13.889 5.952 12.281 1.00 98.56 114 PHE A O 1
ATOM 900 N N . ILE A 1 115 ? -15.219 7.777 12.209 1.00 98.75 115 ILE A N 1
ATOM 901 C CA . ILE A 1 115 ? -15.285 8.046 13.643 1.00 98.75 115 ILE A CA 1
ATOM 902 C C . ILE A 1 115 ? -16.755 7.956 14.048 1.00 98.75 115 ILE A C 1
ATOM 904 O O . ILE A 1 115 ? -17.609 8.617 13.448 1.00 98.75 115 ILE A O 1
ATOM 908 N N . ALA A 1 116 ? -17.046 7.145 15.056 1.00 98.50 116 ALA A N 1
ATOM 909 C CA . ALA A 1 116 ? -18.362 6.985 15.652 1.00 98.50 116 ALA A CA 1
ATOM 910 C C . ALA A 1 116 ? -18.307 7.216 17.166 1.00 98.50 116 ALA A C 1
ATOM 912 O O . ALA A 1 116 ? -17.244 7.145 17.776 1.00 98.50 116 ALA A O 1
ATOM 913 N N . VAL A 1 117 ? -19.457 7.484 17.772 1.00 98.38 117 VAL A N 1
ATOM 914 C CA . VAL A 1 117 ? -19.625 7.544 19.230 1.00 98.38 117 VAL A CA 1
ATOM 915 C C . VAL A 1 117 ? -20.837 6.724 19.644 1.00 98.38 117 VAL A C 1
ATOM 917 O O . VAL A 1 117 ? -21.768 6.573 18.849 1.00 98.38 117 VAL A O 1
ATOM 920 N N . THR A 1 118 ? -20.857 6.225 20.877 1.00 98.06 118 THR A N 1
ATOM 921 C CA . THR A 1 118 ? -22.092 5.706 21.479 1.00 98.06 118 THR A CA 1
ATOM 922 C C . THR A 1 118 ? -23.147 6.809 21.598 1.00 98.06 118 THR A C 1
ATOM 924 O O . THR A 1 118 ? -22.814 7.968 21.867 1.00 98.06 118 THR A O 1
ATOM 927 N N . THR A 1 119 ? -24.424 6.470 21.404 1.00 96.94 119 THR A N 1
ATOM 928 C CA . THR A 1 119 ? -25.548 7.414 21.569 1.00 96.94 119 THR A CA 1
ATOM 929 C C . THR A 1 119 ? -25.698 7.883 23.017 1.00 96.94 119 THR A C 1
ATOM 931 O O . THR A 1 119 ? -25.112 7.305 23.936 1.00 96.94 119 THR A O 1
ATOM 934 N N . ASP A 1 120 ? -26.454 8.958 23.248 1.00 96.31 120 ASP A N 1
ATOM 935 C CA . ASP A 1 120 ? -26.632 9.525 24.593 1.00 96.31 120 ASP A CA 1
ATOM 936 C C . ASP A 1 120 ? -27.339 8.541 25.538 1.00 96.31 120 ASP A C 1
ATOM 938 O O . ASP A 1 120 ? -26.979 8.438 26.711 1.00 96.31 120 ASP A O 1
ATOM 942 N N . GLU A 1 121 ? -28.294 7.761 25.026 1.00 96.44 121 GLU A N 1
ATOM 943 C CA . GLU A 1 121 ? -28.986 6.705 25.765 1.00 96.44 121 GLU A CA 1
ATOM 944 C C . GLU A 1 121 ? -28.018 5.612 26.236 1.00 96.44 121 GLU A C 1
ATOM 946 O O . GLU A 1 121 ? -28.019 5.248 27.415 1.00 96.44 121 GLU A O 1
ATOM 951 N N . VAL A 1 122 ? -27.164 5.121 25.330 1.00 96.06 122 VAL A N 1
ATOM 952 C CA . VAL A 1 122 ? -26.174 4.069 25.615 1.00 96.06 122 VAL A CA 1
ATOM 953 C C . VAL A 1 122 ? -25.091 4.585 26.553 1.00 96.06 122 VAL A C 1
ATOM 955 O O . VAL A 1 122 ? -24.755 3.926 27.534 1.00 96.06 122 VAL A O 1
ATOM 958 N N . SER A 1 123 ? -24.590 5.795 26.311 1.00 96.75 123 SER A N 1
ATOM 959 C CA . SER A 1 123 ? -23.511 6.389 27.108 1.00 96.75 123 SER A CA 1
ATOM 960 C C . SER A 1 123 ? -23.966 6.662 28.542 1.00 96.75 123 SER A C 1
ATOM 962 O O . SER A 1 123 ? -23.267 6.340 29.503 1.00 96.75 123 SER A O 1
ATOM 964 N N . LYS A 1 124 ? -25.207 7.139 28.711 1.00 95.00 124 LYS A N 1
ATOM 965 C CA . LYS A 1 124 ? -25.844 7.309 30.022 1.00 95.00 124 LYS A CA 1
ATOM 966 C C . LYS A 1 124 ? -26.101 5.981 30.741 1.00 95.00 124 LYS A C 1
ATOM 968 O O . LYS A 1 124 ? -25.985 5.938 31.963 1.00 95.00 124 LYS A O 1
ATOM 973 N N . ALA A 1 125 ? -26.446 4.913 30.019 1.00 94.38 125 ALA A N 1
ATOM 974 C CA . ALA A 1 125 ? -26.605 3.577 30.600 1.00 94.38 125 ALA A CA 1
ATOM 975 C C . ALA A 1 125 ? -25.258 2.960 31.026 1.00 94.38 125 ALA A C 1
ATOM 977 O O . ALA A 1 125 ? -25.181 2.301 32.062 1.00 94.38 125 ALA A O 1
ATOM 978 N N . ASN A 1 126 ? -24.198 3.219 30.256 1.00 89.75 126 ASN A N 1
ATOM 979 C CA . ASN A 1 126 ? -22.842 2.716 30.483 1.00 89.75 126 ASN A CA 1
ATOM 980 C C . ASN A 1 126 ? -22.009 3.571 31.459 1.00 89.75 126 ASN A C 1
ATOM 982 O O . ASN A 1 126 ? -20.930 3.136 31.868 1.00 89.75 126 ASN A O 1
ATOM 986 N N . GLY A 1 127 ? -22.487 4.771 31.809 1.00 94.38 127 GLY A N 1
ATOM 987 C CA . GLY A 1 127 ? -21.794 5.750 32.657 1.00 94.38 127 GLY A CA 1
ATOM 988 C C . GLY A 1 127 ? -20.633 6.489 31.978 1.00 94.38 127 GLY A C 1
ATOM 989 O O . GLY A 1 127 ? -19.890 7.186 32.660 1.00 94.38 127 GLY A O 1
ATOM 990 N N . ARG A 1 128 ? -20.461 6.324 30.661 1.00 95.19 128 ARG A N 1
ATOM 991 C CA . ARG A 1 128 ? -19.279 6.744 29.890 1.00 95.19 128 ARG A CA 1
ATOM 992 C C . ARG A 1 128 ? -19.606 6.870 28.399 1.00 95.19 128 ARG A C 1
ATOM 994 O O . ARG A 1 128 ? -20.465 6.143 27.898 1.00 95.19 128 ARG A O 1
ATOM 1001 N N . ARG A 1 129 ? -18.865 7.708 27.678 1.00 97.62 129 ARG A N 1
ATOM 1002 C CA . ARG A 1 129 ? -18.876 7.816 26.215 1.00 97.62 129 ARG A CA 1
ATOM 1003 C C . ARG A 1 129 ? -17.770 6.951 25.620 1.00 97.62 129 ARG A C 1
ATOM 1005 O O . ARG A 1 129 ? -16.604 7.081 25.994 1.00 97.62 129 ARG A O 1
ATOM 1012 N N . GLU A 1 130 ? -18.108 6.121 24.645 1.00 97.62 130 GLU A N 1
ATOM 1013 C CA . GLU A 1 130 ? -17.119 5.367 23.872 1.00 97.62 130 GLU A CA 1
ATOM 1014 C C . GLU A 1 130 ? -16.997 5.990 22.478 1.00 97.62 130 GLU A C 1
ATOM 1016 O O . GLU A 1 130 ? -17.981 6.118 21.744 1.00 97.62 130 GLU A O 1
ATOM 1021 N N . ILE A 1 131 ? -15.783 6.425 22.133 1.00 98.62 131 ILE A N 1
ATOM 1022 C CA . ILE A 1 131 ? -15.431 6.991 20.829 1.00 98.62 131 ILE A CA 1
ATOM 1023 C C . ILE A 1 131 ? -14.728 5.893 20.036 1.00 98.62 131 ILE A C 1
ATOM 1025 O O . ILE A 1 131 ? -13.653 5.442 20.420 1.00 98.62 131 ILE A O 1
ATOM 1029 N N . TYR A 1 132 ? -15.321 5.481 18.922 1.00 98.69 132 TYR A N 1
ATOM 1030 C CA . TYR A 1 132 ? -14.800 4.440 18.045 1.00 98.69 132 TYR A CA 1
ATOM 1031 C C . TYR A 1 132 ? -14.158 5.042 16.797 1.00 98.69 132 TYR A C 1
ATOM 1033 O O . TYR A 1 132 ? -14.783 5.833 16.093 1.00 98.69 132 TYR A O 1
ATOM 1041 N N . VAL A 1 133 ? -12.935 4.622 16.477 1.00 98.88 133 VAL A N 1
ATOM 1042 C CA . VAL A 1 133 ? -12.247 4.957 15.221 1.00 98.88 133 VAL A CA 1
ATOM 1043 C C . VAL A 1 133 ? -11.975 3.660 14.470 1.00 98.88 133 VAL A C 1
ATOM 1045 O O . VAL A 1 133 ? -11.208 2.824 14.940 1.00 98.88 133 VAL A O 1
ATOM 1048 N N . ALA A 1 134 ? -12.609 3.475 13.314 1.00 98.69 134 ALA A N 1
ATOM 1049 C CA . ALA A 1 134 ? -12.477 2.262 12.511 1.00 98.69 134 ALA A CA 1
ATOM 1050 C C . ALA A 1 134 ? -11.745 2.561 11.198 1.00 98.69 134 ALA A C 1
ATOM 1052 O O . ALA A 1 134 ? -12.224 3.347 10.375 1.00 98.69 134 ALA A O 1
ATOM 1053 N N . TRP A 1 135 ? -10.596 1.915 11.004 1.00 98.38 135 TRP A N 1
ATOM 1054 C CA . TRP A 1 135 ? -9.749 2.052 9.822 1.00 98.38 135 TRP A CA 1
ATOM 1055 C C . TRP A 1 135 ? -10.002 0.941 8.803 1.00 98.38 135 TRP A C 1
ATOM 1057 O O . TRP A 1 135 ? -10.071 -0.243 9.142 1.00 98.38 135 TRP A O 1
ATOM 1067 N N . ARG A 1 136 ? -10.089 1.334 7.530 1.00 94.06 136 ARG A N 1
ATOM 1068 C CA . ARG A 1 136 ? -10.242 0.435 6.386 1.00 94.06 136 ARG A CA 1
ATOM 1069 C C . ARG A 1 136 ? -8.972 -0.385 6.175 1.00 94.06 136 ARG A C 1
ATOM 1071 O O . ARG A 1 136 ? -7.873 0.165 6.130 1.00 94.06 136 ARG A O 1
ATOM 1078 N N . GLY A 1 137 ? -9.141 -1.691 5.983 1.00 83.44 137 GLY A N 1
ATOM 1079 C CA . GLY A 1 137 ? -8.060 -2.590 5.585 1.00 83.44 137 GLY A CA 1
ATOM 1080 C C . GLY A 1 137 ? -7.604 -2.397 4.135 1.00 83.44 137 GLY A C 1
ATOM 1081 O O . GLY A 1 137 ? -7.953 -1.423 3.456 1.00 83.44 137 GLY A O 1
ATOM 1082 N N . THR A 1 138 ? -6.811 -3.352 3.654 1.00 72.19 138 THR A N 1
ATOM 1083 C CA . THR A 1 138 ? -6.476 -3.492 2.233 1.00 72.19 138 THR A CA 1
ATOM 1084 C C . THR A 1 138 ? -7.671 -4.015 1.431 1.00 72.19 138 THR A C 1
ATOM 1086 O O . THR A 1 138 ? -8.615 -4.595 1.970 1.00 72.19 138 THR A O 1
ATOM 1089 N N . MET A 1 139 ? -7.628 -3.837 0.109 1.00 62.84 139 MET A N 1
ATOM 1090 C CA . MET A 1 139 ? -8.509 -4.589 -0.789 1.00 62.84 139 MET A CA 1
ATOM 1091 C C . MET A 1 139 ? -8.149 -6.094 -0.729 1.00 62.84 139 MET A C 1
ATOM 1093 O O . MET A 1 139 ? -7.025 -6.420 -0.350 1.00 62.84 139 MET A O 1
ATOM 1097 N N . PRO A 1 140 ? -9.070 -7.026 -1.059 1.00 49.09 140 PRO A N 1
ATOM 1098 C CA . PRO A 1 140 ? -8.883 -8.470 -0.826 1.00 49.09 140 PRO A CA 1
ATOM 1099 C C . PRO A 1 140 ? -7.873 -9.188 -1.757 1.00 49.09 140 PRO A C 1
ATOM 1101 O O . PRO A 1 140 ? -8.030 -10.371 -2.047 1.00 49.09 140 PRO A O 1
ATOM 1104 N N . SER A 1 141 ? -6.830 -8.497 -2.219 1.00 41.22 141 SER A N 1
ATOM 1105 C CA . SER A 1 141 ? -5.635 -9.085 -2.830 1.00 41.22 141 SER A CA 1
ATOM 1106 C C . SER A 1 141 ? -4.497 -9.104 -1.803 1.00 41.22 141 SER A C 1
ATOM 1108 O O . SER A 1 141 ? -4.107 -8.069 -1.276 1.00 41.22 141 SER A O 1
ATOM 1110 N N . ILE A 1 142 ? -3.930 -10.285 -1.533 1.00 39.69 142 ILE A N 1
ATOM 1111 C CA . ILE A 1 142 ? -2.714 -10.457 -0.702 1.00 39.69 142 ILE A CA 1
ATOM 1112 C C . ILE A 1 142 ? -1.453 -9.931 -1.435 1.00 39.69 142 ILE A C 1
ATOM 1114 O O . ILE A 1 142 ? -0.388 -9.789 -0.843 1.00 39.69 142 ILE A O 1
ATOM 1118 N N . GLU A 1 143 ? -1.599 -9.585 -2.716 1.00 42.78 143 GLU A N 1
ATOM 1119 C CA . GLU A 1 143 ? -0.560 -9.112 -3.641 1.00 42.78 143 GLU A CA 1
ATOM 1120 C C . GLU A 1 143 ? 0.123 -7.799 -3.206 1.00 42.78 143 GLU A C 1
ATOM 1122 O O . GLU A 1 143 ? 1.212 -7.514 -3.683 1.00 42.78 143 GLU A O 1
ATOM 1127 N N . TRP A 1 144 ? -0.436 -7.054 -2.242 1.00 52.81 144 TRP A N 1
ATOM 1128 C CA . TRP A 1 144 ? 0.147 -5.798 -1.741 1.00 52.81 144 TRP A CA 1
ATOM 1129 C C . TRP A 1 144 ? 1.544 -5.944 -1.113 1.00 52.81 144 TRP A C 1
ATOM 1131 O O . TRP A 1 144 ? 2.249 -4.954 -0.944 1.00 52.81 144 TRP A O 1
ATOM 1141 N N . LEU A 1 145 ? 1.954 -7.165 -0.752 1.00 49.25 145 LEU A N 1
ATOM 1142 C CA . LEU A 1 145 ? 3.311 -7.449 -0.273 1.00 49.25 145 LEU A CA 1
ATOM 1143 C C . LEU A 1 145 ? 4.386 -7.311 -1.358 1.00 49.25 145 LEU A C 1
ATOM 1145 O O . LEU A 1 145 ? 5.550 -7.143 -1.011 1.00 49.25 145 LEU A O 1
ATOM 1149 N N . GLU A 1 146 ? 4.019 -7.415 -2.640 1.00 46.38 146 GLU A N 1
ATOM 1150 C CA . GLU A 1 146 ? 4.944 -7.223 -3.768 1.00 46.38 146 GLU A CA 1
ATOM 1151 C C . GLU A 1 146 ? 5.195 -5.728 -4.053 1.00 46.38 146 GLU A C 1
ATOM 1153 O O . GLU A 1 146 ? 6.186 -5.397 -4.696 1.00 46.38 146 GLU A O 1
ATOM 1158 N N . ASP A 1 147 ? 4.342 -4.837 -3.529 1.00 47.59 147 ASP A N 1
ATOM 1159 C CA . ASP A 1 147 ? 4.377 -3.381 -3.738 1.00 47.59 147 ASP A CA 1
ATOM 1160 C C . ASP A 1 147 ? 5.122 -2.616 -2.611 1.00 47.59 147 ASP A C 1
ATOM 1162 O O . ASP A 1 147 ? 4.981 -1.400 -2.493 1.00 47.59 147 ASP A O 1
ATOM 1166 N N . PHE A 1 148 ? 5.880 -3.298 -1.737 1.00 57.22 148 PHE A N 1
ATOM 1167 C CA . PHE A 1 148 ? 6.573 -2.668 -0.600 1.00 57.22 148 PHE A CA 1
ATOM 1168 C C . PHE A 1 148 ? 8.078 -2.945 -0.541 1.00 57.22 148 PHE A C 1
ATOM 1170 O O . PHE A 1 148 ? 8.504 -4.067 -0.278 1.00 57.22 148 PHE A O 1
ATOM 1177 N N . ASP A 1 149 ? 8.867 -1.869 -0.534 1.00 58.19 149 ASP A N 1
ATOM 1178 C CA . ASP A 1 149 ? 10.300 -1.891 -0.195 1.00 58.19 149 ASP A CA 1
ATOM 1179 C C . ASP A 1 149 ? 10.574 -1.986 1.331 1.00 58.19 149 ASP A C 1
ATOM 1181 O O . ASP A 1 149 ? 11.716 -1.934 1.780 1.00 58.19 149 ASP A O 1
ATOM 1185 N N . PHE A 1 150 ? 9.525 -2.115 2.159 1.00 68.75 150 PHE A N 1
ATOM 1186 C CA . PHE A 1 150 ? 9.571 -2.248 3.631 1.00 68.75 150 PHE A CA 1
ATOM 1187 C C . PHE A 1 150 ? 10.436 -1.207 4.388 1.00 68.75 150 PHE A C 1
ATOM 1189 O O . PHE A 1 150 ? 10.845 -1.441 5.532 1.00 68.75 150 PHE A O 1
ATOM 1196 N N . VAL A 1 151 ? 10.660 -0.035 3.790 1.00 75.69 151 VAL A N 1
ATOM 1197 C CA . VAL A 1 151 ? 11.547 1.023 4.302 1.00 75.69 151 VAL A CA 1
ATOM 1198 C C . VAL A 1 151 ? 11.087 1.556 5.675 1.00 75.69 151 VAL A C 1
ATOM 1200 O O . VAL A 1 151 ? 9.902 1.864 5.845 1.00 75.69 151 VAL A O 1
ATOM 1203 N N . PRO A 1 152 ? 11.986 1.672 6.674 1.00 82.94 152 PRO A N 1
ATOM 1204 C CA . PRO A 1 152 ? 11.685 2.279 7.970 1.00 82.94 152 PRO A CA 1
ATOM 1205 C C . PRO A 1 152 ? 11.927 3.802 7.966 1.00 82.94 152 PRO A C 1
ATOM 1207 O O . PRO A 1 152 ? 13.066 4.267 7.978 1.00 82.94 152 PRO A O 1
ATOM 1210 N N . ALA A 1 153 ? 10.856 4.590 8.056 1.00 86.56 153 ALA A N 1
ATOM 1211 C CA . ALA A 1 153 ? 10.909 6.045 8.190 1.00 86.56 153 ALA A CA 1
ATOM 1212 C C . ALA A 1 153 ? 11.077 6.513 9.648 1.00 86.56 153 ALA A C 1
ATOM 1214 O O . ALA A 1 153 ? 10.714 5.829 10.608 1.00 86.56 153 ALA A O 1
ATOM 1215 N N . ASP A 1 154 ? 11.589 7.733 9.820 1.00 89.31 154 ASP A N 1
ATOM 1216 C CA . ASP A 1 154 ? 11.692 8.412 11.115 1.00 89.31 154 ASP A CA 1
ATOM 1217 C C . ASP A 1 154 ? 10.305 8.641 11.748 1.00 89.31 154 ASP A C 1
ATOM 1219 O O . ASP A 1 154 ? 9.445 9.304 11.168 1.00 89.31 154 ASP A O 1
ATOM 1223 N N . ALA A 1 155 ? 10.092 8.152 12.976 1.00 90.19 155 ALA A N 1
ATOM 1224 C CA . ALA A 1 155 ? 8.832 8.343 13.696 1.00 90.19 155 ALA A CA 1
ATOM 1225 C C . ALA A 1 155 ? 8.608 9.789 14.178 1.00 90.19 155 ALA A C 1
ATOM 1227 O O . ALA A 1 155 ? 7.525 10.095 14.683 1.00 90.19 155 ALA A O 1
ATOM 1228 N N . LYS A 1 156 ? 9.604 10.678 14.039 1.00 89.31 156 LYS A N 1
ATOM 1229 C CA . LYS A 1 156 ? 9.584 12.084 14.477 1.00 89.31 156 LYS A CA 1
ATOM 1230 C C . LYS A 1 156 ? 8.270 12.843 14.245 1.00 89.31 156 LYS A C 1
ATOM 1232 O O . LYS A 1 156 ? 7.869 13.539 15.175 1.00 89.31 156 LYS A O 1
ATOM 1237 N N . PRO A 1 157 ? 7.548 12.731 13.106 1.00 90.88 157 PRO A N 1
ATOM 1238 C CA . PRO A 1 157 ? 6.266 13.421 12.947 1.00 90.88 157 PRO A CA 1
ATOM 1239 C C . PRO A 1 157 ? 5.247 13.083 14.045 1.00 90.88 157 PRO A C 1
ATOM 1241 O O . PRO A 1 157 ? 4.383 13.908 14.343 1.00 90.88 157 PRO A O 1
ATOM 1244 N N . LEU A 1 158 ? 5.334 11.888 14.637 1.00 91.69 158 LEU A N 1
ATOM 1245 C CA . LEU A 1 158 ? 4.414 11.353 15.642 1.00 91.69 158 LEU A CA 1
ATOM 1246 C C . LEU A 1 158 ? 4.861 11.595 17.089 1.00 91.69 158 LEU A C 1
ATOM 1248 O O . LEU A 1 158 ? 4.042 11.412 17.984 1.00 91.69 158 LEU A O 1
ATOM 1252 N N . LEU A 1 159 ? 6.114 11.981 17.340 1.00 89.75 159 LEU A N 1
ATOM 1253 C CA . LEU A 1 159 ? 6.646 12.186 18.694 1.00 89.75 159 LEU A CA 1
ATOM 1254 C C . LEU A 1 159 ? 6.293 13.581 19.237 1.00 89.75 159 LEU A C 1
ATOM 1256 O O . LEU A 1 159 ? 6.192 14.547 18.477 1.00 89.75 159 LEU A O 1
ATOM 1260 N N . ALA A 1 160 ? 6.145 13.711 20.559 1.00 80.56 160 ALA A N 1
ATOM 1261 C CA . ALA A 1 160 ? 5.949 15.017 21.181 1.00 80.56 160 ALA A CA 1
ATOM 1262 C C . ALA A 1 160 ? 7.187 15.926 21.032 1.00 80.56 160 ALA A C 1
ATOM 1264 O O . ALA A 1 160 ? 8.339 15.495 21.136 1.00 80.56 160 ALA A O 1
ATOM 1265 N N . ALA A 1 161 ? 6.947 17.226 20.844 1.00 68.19 161 ALA A N 1
ATOM 1266 C CA . ALA A 1 161 ? 8.004 18.215 20.648 1.00 68.19 161 ALA A CA 1
ATOM 1267 C C . ALA A 1 161 ? 9.004 18.249 21.823 1.00 68.19 161 ALA A C 1
ATOM 1269 O O . ALA A 1 161 ? 8.625 18.490 22.970 1.00 68.19 161 ALA A O 1
ATOM 1270 N N . GLY A 1 162 ? 10.292 18.064 21.514 1.00 58.41 162 GLY A N 1
ATOM 1271 C CA . GLY A 1 162 ? 11.394 18.066 22.485 1.00 58.41 162 GLY A CA 1
ATOM 1272 C C . GLY A 1 162 ? 11.930 16.680 22.861 1.00 58.41 162 GLY A C 1
ATOM 1273 O O . GLY A 1 162 ? 13.015 16.606 23.435 1.00 58.41 162 GLY A O 1
ATOM 1274 N N . ASP A 1 163 ? 11.247 15.598 22.472 1.00 56.59 163 ASP A N 1
ATOM 1275 C CA . ASP A 1 163 ? 11.683 14.202 22.677 1.00 56.59 163 ASP A CA 1
ATOM 1276 C C . ASP A 1 163 ? 12.802 13.763 21.690 1.00 56.59 163 ASP A C 1
ATOM 1278 O O . ASP A 1 163 ? 13.184 12.600 21.637 1.00 56.59 163 ASP A O 1
ATOM 1282 N N . ASP A 1 164 ? 13.362 14.703 20.916 1.00 50.28 164 ASP A N 1
ATOM 1283 C CA . ASP A 1 164 ? 14.479 14.495 19.975 1.00 50.28 164 ASP A CA 1
ATOM 1284 C C . ASP A 1 164 ? 15.868 14.598 20.655 1.00 50.28 164 ASP A C 1
ATOM 1286 O O . ASP A 1 164 ? 16.879 14.129 20.125 1.00 50.28 164 ASP A O 1
ATOM 1290 N N . ASN A 1 165 ? 15.948 15.247 21.823 1.00 39.53 165 ASN A N 1
ATOM 1291 C CA . ASN A 1 165 ? 17.208 15.690 22.431 1.00 39.53 165 ASN A CA 1
ATOM 1292 C C . ASN A 1 165 ? 17.907 14.591 23.255 1.00 39.53 165 ASN A C 1
ATOM 1294 O O . ASN A 1 165 ? 17.896 14.631 24.486 1.00 39.53 165 ASN A O 1
ATOM 1298 N N . GLY A 1 166 ? 18.583 13.648 22.589 1.00 41.66 166 GLY A N 1
ATOM 1299 C CA . GLY A 1 166 ? 19.581 12.795 23.260 1.00 41.66 166 GLY A CA 1
ATOM 1300 C C . GLY A 1 166 ? 19.811 11.387 22.709 1.00 41.66 166 GLY A C 1
ATOM 1301 O O . GLY A 1 166 ? 20.624 10.656 23.274 1.00 41.66 166 GLY A O 1
ATOM 1302 N N . PHE A 1 167 ? 19.129 10.972 21.640 1.00 36.41 167 PHE A N 1
ATOM 1303 C CA . PHE A 1 167 ? 19.304 9.624 21.096 1.00 36.41 167 PHE A CA 1
ATOM 1304 C C . PHE A 1 167 ? 20.574 9.504 20.241 1.00 36.41 167 PHE A C 1
ATOM 1306 O O . PHE A 1 167 ? 20.739 10.196 19.239 1.00 36.41 167 PHE A O 1
ATOM 1313 N N . LEU A 1 168 ? 21.457 8.573 20.617 1.00 39.31 168 LEU A N 1
ATOM 1314 C CA . LEU A 1 168 ? 22.496 8.053 19.725 1.00 39.31 168 LEU A CA 1
ATOM 1315 C C . LEU A 1 168 ? 21.820 7.367 18.525 1.00 39.31 168 LEU A C 1
ATOM 1317 O O . LEU A 1 168 ? 20.824 6.666 18.709 1.00 39.31 168 LEU A O 1
ATOM 1321 N N . PHE A 1 169 ? 22.376 7.542 17.321 1.00 40.41 169 PHE A N 1
ATOM 1322 C CA . PHE A 1 169 ? 21.757 7.163 16.036 1.00 40.41 169 PHE A CA 1
ATOM 1323 C C . PHE A 1 169 ? 21.131 5.754 15.999 1.00 40.41 169 PHE A C 1
ATOM 1325 O O . PHE A 1 169 ? 20.054 5.583 15.437 1.00 40.41 169 PHE A O 1
ATOM 1332 N N . PHE A 1 170 ? 21.744 4.767 16.659 1.00 35.53 170 PHE A N 1
ATOM 1333 C CA . PHE A 1 170 ? 21.286 3.371 16.697 1.00 35.53 170 PHE A CA 1
ATOM 1334 C C . PHE A 1 170 ? 19.991 3.102 17.490 1.00 35.53 170 PHE A C 1
ATOM 1336 O O . PHE A 1 170 ? 19.556 1.957 17.542 1.00 35.53 170 PHE A O 1
ATOM 1343 N N . ASN A 1 171 ? 19.392 4.102 18.148 1.00 55.59 171 ASN A N 1
ATOM 1344 C CA . ASN A 1 171 ? 18.241 3.896 19.041 1.00 55.59 171 ASN A CA 1
ATOM 1345 C C . ASN A 1 171 ? 17.079 4.876 18.781 1.00 55.59 171 ASN A C 1
ATOM 1347 O O . ASN A 1 171 ? 16.313 5.211 19.688 1.00 55.59 171 ASN A O 1
ATOM 1351 N N . LYS A 1 172 ? 16.975 5.385 17.548 1.00 80.56 172 LYS A N 1
ATOM 1352 C CA . LYS A 1 172 ? 15.939 6.341 17.140 1.00 80.56 172 LYS A CA 1
ATOM 1353 C C . LYS A 1 172 ? 14.619 5.616 16.811 1.00 80.56 172 LYS A C 1
ATOM 1355 O O . LYS A 1 172 ? 14.657 4.627 16.082 1.00 80.56 172 LYS A O 1
ATOM 1360 N N . PRO A 1 173 ? 13.452 6.074 17.300 1.00 89.88 173 PRO A N 1
ATOM 1361 C CA . PRO A 1 173 ? 12.159 5.496 16.927 1.00 89.88 173 PRO A CA 1
ATOM 1362 C C . PRO A 1 173 ? 11.879 5.584 15.415 1.00 89.88 173 PRO A C 1
ATOM 1364 O O . PRO A 1 173 ? 11.931 6.671 14.843 1.00 89.88 173 PRO A O 1
ATOM 1367 N N . GLN A 1 174 ? 11.543 4.456 14.782 1.00 91.06 174 GLN A N 1
ATOM 1368 C CA . GLN A 1 174 ? 11.163 4.371 13.363 1.00 91.06 174 GLN A CA 1
ATOM 1369 C C . GLN A 1 174 ? 9.847 3.604 13.176 1.00 91.06 174 GLN A C 1
ATOM 1371 O O . GLN A 1 174 ? 9.550 2.675 13.930 1.00 91.06 174 GLN A O 1
ATOM 1376 N N . VAL A 1 175 ? 9.092 3.970 12.142 1.00 92.44 175 VAL A N 1
ATOM 1377 C CA . VAL A 1 175 ? 7.821 3.361 11.703 1.00 92.44 175 VAL A CA 1
ATOM 1378 C C . VAL A 1 175 ? 7.982 2.916 10.251 1.00 92.44 175 VAL A C 1
ATOM 1380 O O . VAL A 1 175 ? 8.760 3.516 9.520 1.00 92.44 175 VAL A O 1
ATOM 1383 N N . MET A 1 176 ? 7.248 1.898 9.801 1.00 90.19 176 MET A N 1
ATOM 1384 C CA . MET A 1 176 ? 7.186 1.579 8.370 1.00 90.19 176 MET A CA 1
ATOM 1385 C C . MET A 1 176 ? 6.686 2.794 7.564 1.00 90.19 176 MET A C 1
ATOM 1387 O O . MET A 1 176 ? 5.625 3.353 7.860 1.00 90.19 176 MET A O 1
ATOM 1391 N N . ASP A 1 177 ? 7.458 3.201 6.557 1.00 88.75 177 ASP A N 1
ATOM 1392 C CA . ASP A 1 177 ? 7.264 4.438 5.792 1.00 88.75 177 ASP A CA 1
ATOM 1393 C C . ASP A 1 177 ? 5.865 4.551 5.167 1.00 88.75 177 ASP A C 1
ATOM 1395 O O . ASP A 1 177 ? 5.188 5.566 5.317 1.00 88.75 177 ASP A O 1
ATOM 1399 N N . GLY A 1 178 ? 5.370 3.472 4.561 1.00 86.81 178 GLY A N 1
ATOM 1400 C CA . GLY A 1 178 ? 4.044 3.434 3.950 1.00 86.81 178 GLY A CA 1
ATOM 1401 C C . GLY A 1 178 ? 2.900 3.706 4.932 1.00 86.81 178 GLY A C 1
ATOM 1402 O O . GLY A 1 178 ? 1.975 4.452 4.605 1.00 86.81 178 GLY A O 1
ATOM 1403 N N . TRP A 1 179 ? 2.968 3.176 6.162 1.00 90.19 179 TRP A N 1
ATOM 1404 C CA . TRP A 1 179 ? 1.968 3.483 7.197 1.00 90.19 179 TRP A CA 1
ATOM 1405 C C . TRP A 1 179 ? 2.015 4.966 7.580 1.00 90.19 179 TRP A C 1
ATOM 1407 O O . TRP A 1 179 ? 0.967 5.588 7.772 1.00 90.19 179 TRP A O 1
ATOM 1417 N N . LEU A 1 180 ? 3.225 5.530 7.677 1.00 93.25 180 LEU A N 1
ATOM 1418 C CA . LEU A 1 180 ? 3.442 6.931 8.021 1.00 93.25 180 LEU A CA 1
ATOM 1419 C C . LEU A 1 180 ? 2.917 7.852 6.912 1.00 93.25 180 LEU A C 1
ATOM 1421 O O . LEU A 1 180 ? 2.055 8.679 7.199 1.00 93.25 180 LEU A O 1
ATOM 1425 N N . LYS A 1 181 ? 3.331 7.650 5.652 1.00 92.56 181 LYS A N 1
ATOM 1426 C CA . LYS A 1 181 ? 2.866 8.416 4.481 1.00 92.56 181 LYS A CA 1
ATOM 1427 C C . LYS A 1 181 ? 1.340 8.398 4.349 1.00 92.56 181 LYS A C 1
ATOM 1429 O O . LYS A 1 181 ? 0.729 9.461 4.262 1.00 92.56 181 LYS A O 1
ATOM 1434 N N . ILE A 1 182 ? 0.694 7.226 4.425 1.00 92.62 182 ILE A N 1
ATOM 1435 C CA . ILE A 1 182 ? -0.782 7.119 4.375 1.00 92.62 182 ILE A CA 1
ATOM 1436 C C . ILE A 1 182 ? -1.451 7.942 5.489 1.00 92.62 182 ILE A C 1
ATOM 1438 O O . ILE A 1 182 ? -2.517 8.525 5.277 1.00 92.62 182 ILE A O 1
ATOM 1442 N N . TYR A 1 183 ? -0.834 8.008 6.671 1.00 97.00 183 TYR A N 1
ATOM 1443 C CA . TYR A 1 183 ? -1.367 8.738 7.817 1.00 97.00 183 TYR A CA 1
ATOM 1444 C C . TYR A 1 183 ? -1.093 10.256 7.753 1.00 97.00 183 TYR A C 1
ATOM 1446 O O . TYR A 1 183 ? -1.956 11.050 8.144 1.00 97.00 183 TYR A O 1
ATOM 1454 N N . THR A 1 184 ? 0.077 10.681 7.258 1.00 96.38 184 THR A N 1
ATOM 1455 C CA . THR A 1 184 ? 0.556 12.073 7.352 1.00 96.38 184 THR A CA 1
ATOM 1456 C C . THR A 1 184 ? 0.518 12.890 6.066 1.00 96.38 184 THR A C 1
ATOM 1458 O O . THR A 1 184 ? 0.591 14.112 6.182 1.00 96.38 184 THR A O 1
ATOM 1461 N N . SER A 1 185 ? 0.384 12.288 4.882 1.00 95.12 185 SER A N 1
ATOM 1462 C CA . SER A 1 185 ? 0.330 13.036 3.616 1.00 95.12 185 SER A CA 1
ATOM 1463 C C . SER A 1 185 ? -1.007 13.755 3.416 1.00 95.12 185 SER A C 1
ATOM 1465 O O . SER A 1 185 ? -2.074 13.226 3.742 1.00 95.12 185 SER A O 1
ATOM 1467 N N . ASP A 1 186 ? -0.949 14.959 2.851 1.00 93.88 186 ASP A N 1
ATOM 1468 C CA . ASP A 1 186 ? -2.096 15.722 2.358 1.00 93.88 186 ASP A CA 1
ATOM 1469 C C . ASP A 1 186 ? -2.039 15.893 0.831 1.00 93.88 186 ASP A C 1
ATOM 1471 O O . ASP A 1 186 ? -1.127 15.405 0.163 1.00 93.88 186 ASP A O 1
ATOM 1475 N N . ASN A 1 187 ? -3.085 16.484 0.255 1.00 93.31 187 ASN A N 1
ATOM 1476 C CA . ASN A 1 187 ? -3.174 16.770 -1.171 1.00 93.31 187 ASN A CA 1
ATOM 1477 C C . ASN A 1 187 ? -4.044 18.024 -1.396 1.00 93.31 187 ASN A C 1
ATOM 1479 O O . ASN A 1 187 ? -5.265 17.955 -1.207 1.00 93.31 187 ASN A O 1
ATOM 1483 N N . PRO A 1 188 ? -3.461 19.168 -1.808 1.00 91.44 188 PRO A N 1
ATOM 1484 C CA . PRO A 1 188 ? -4.196 20.422 -1.976 1.00 91.44 188 PRO A CA 1
ATOM 1485 C C . PRO A 1 188 ? -5.216 20.392 -3.128 1.00 91.44 188 PRO A C 1
ATOM 1487 O O . PRO A 1 188 ? -6.181 21.162 -3.091 1.00 91.44 188 PRO A O 1
ATOM 1490 N N . ASP A 1 189 ? -5.045 19.496 -4.108 1.00 89.25 189 ASP A N 1
ATOM 1491 C CA . ASP A 1 189 ? -5.965 19.313 -5.240 1.00 89.25 189 ASP A CA 1
ATOM 1492 C C . ASP A 1 189 ? -7.191 18.454 -4.881 1.00 89.25 189 ASP A C 1
ATOM 1494 O O . ASP A 1 189 ? -8.198 18.465 -5.598 1.00 89.25 189 ASP A O 1
ATOM 1498 N N . SER A 1 190 ? -7.139 17.724 -3.763 1.00 90.81 190 SER A N 1
ATOM 1499 C CA . SER A 1 190 ? -8.288 16.994 -3.224 1.00 90.81 190 SER A CA 1
ATOM 1500 C C . SER A 1 190 ? -9.288 17.942 -2.551 1.00 90.81 190 SER A C 1
ATOM 1502 O O . SER A 1 190 ? -8.938 18.965 -1.967 1.00 90.81 190 SER A O 1
ATOM 1504 N N . GLN A 1 191 ? -10.572 17.591 -2.565 1.00 89.62 191 GLN A N 1
ATOM 1505 C CA . GLN A 1 191 ? -11.595 18.230 -1.735 1.00 89.62 191 GLN A CA 1
ATOM 1506 C C . GLN A 1 191 ? -11.684 17.621 -0.330 1.00 89.62 191 GLN A C 1
ATOM 1508 O O . GLN A 1 191 ? -12.137 18.305 0.588 1.00 89.62 191 GLN A O 1
ATOM 1513 N N . PHE A 1 192 ? -11.244 16.370 -0.158 1.00 91.81 192 PHE A N 1
ATOM 1514 C CA . PHE A 1 192 ? -11.416 15.583 1.070 1.00 91.81 192 PHE A CA 1
ATOM 1515 C C . PHE A 1 192 ? -10.108 15.370 1.842 1.00 91.81 192 PHE A C 1
ATOM 1517 O O . PHE A 1 192 ? -10.135 15.329 3.067 1.00 91.81 192 PHE A O 1
ATOM 1524 N N . ALA A 1 193 ? -8.970 15.293 1.145 1.00 92.75 193 ALA A N 1
ATOM 1525 C CA . ALA A 1 193 ? -7.634 15.089 1.710 1.00 92.75 193 ALA A CA 1
ATOM 1526 C C . ALA A 1 193 ? -6.762 16.366 1.696 1.00 92.75 193 ALA A C 1
ATOM 1528 O O . ALA A 1 193 ? -5.538 16.279 1.707 1.00 92.75 193 ALA A O 1
ATOM 1529 N N . LYS A 1 194 ? -7.382 17.561 1.706 1.00 93.75 194 LYS A N 1
ATOM 1530 C CA . LYS A 1 194 ? -6.684 18.868 1.805 1.00 93.75 194 LYS A CA 1
ATOM 1531 C C . LYS A 1 194 ? -5.751 18.987 3.001 1.00 93.75 194 LYS A C 1
ATOM 1533 O O . LYS A 1 194 ? -4.827 19.788 2.990 1.00 93.75 194 LYS A O 1
ATOM 1538 N N . THR A 1 195 ? -6.071 18.250 4.052 1.00 95.56 195 THR A N 1
ATOM 1539 C CA . THR A 1 195 ? -5.220 18.017 5.207 1.00 95.56 195 THR A CA 1
ATOM 1540 C C . THR A 1 195 ? -5.132 16.516 5.412 1.00 95.56 195 THR A C 1
ATOM 1542 O O . THR A 1 195 ? -6.053 15.769 5.059 1.00 95.56 195 THR A O 1
ATOM 1545 N N . SER A 1 196 ? -4.025 16.072 5.996 1.00 97.25 196 SER A N 1
ATOM 1546 C CA . SER A 1 196 ? -3.759 14.655 6.196 1.00 97.25 196 SER A CA 1
ATOM 1547 C C . SER A 1 196 ? -4.815 13.980 7.059 1.00 97.25 196 SER A C 1
ATOM 1549 O O . SER A 1 196 ? -5.463 14.616 7.899 1.00 97.25 196 SER A O 1
ATOM 1551 N N . VAL A 1 197 ? -4.976 12.667 6.891 1.00 97.56 197 VAL A N 1
ATOM 1552 C CA . VAL A 1 197 ? -5.968 11.917 7.669 1.00 97.56 197 VAL A CA 1
ATOM 1553 C C . VAL A 1 197 ? -5.657 11.947 9.172 1.00 97.56 197 VAL A C 1
ATOM 1555 O O . VAL A 1 197 ? -6.576 12.009 9.989 1.00 97.56 197 VAL A O 1
ATOM 1558 N N . ARG A 1 198 ? -4.372 12.055 9.543 1.00 98.06 198 ARG A N 1
ATOM 1559 C CA . ARG A 1 198 ? -3.927 12.429 10.892 1.00 98.06 198 ARG A CA 1
ATOM 1560 C C . ARG A 1 198 ? -4.542 13.743 11.365 1.00 98.06 198 ARG A C 1
ATOM 1562 O O . ARG A 1 198 ? -5.130 13.785 12.441 1.00 98.06 198 ARG A O 1
ATOM 1569 N N . THR A 1 199 ? -4.433 14.814 10.580 1.00 97.94 199 THR A N 1
ATOM 1570 C CA . THR A 1 199 ? -4.974 16.135 10.945 1.00 97.94 199 THR A CA 1
ATOM 1571 C C . THR A 1 199 ? -6.497 16.102 11.079 1.00 97.94 199 THR A C 1
ATOM 1573 O O . THR A 1 199 ? -7.039 16.682 12.024 1.00 97.94 199 THR A O 1
ATOM 1576 N N . GLN A 1 200 ? -7.190 15.382 10.189 1.00 98.38 200 GLN A N 1
ATOM 1577 C CA . GLN A 1 200 ? -8.639 15.158 10.274 1.00 98.38 200 GLN A CA 1
ATOM 1578 C C . GLN A 1 200 ? -9.014 14.451 11.588 1.00 98.38 200 GLN A C 1
ATOM 1580 O O . GLN A 1 200 ? -9.879 14.934 12.323 1.00 98.38 200 GLN A O 1
ATOM 1585 N N . LEU A 1 201 ? -8.324 13.352 11.921 1.00 98.56 201 LEU A N 1
ATOM 1586 C CA . LEU A 1 201 ? -8.561 12.590 13.148 1.00 98.56 201 LEU A CA 1
ATOM 1587 C C . LEU A 1 201 ? -8.248 13.416 14.403 1.00 98.56 201 LEU A C 1
ATOM 1589 O O . LEU A 1 201 ? -9.119 13.567 15.256 1.00 98.56 201 LEU A O 1
ATOM 1593 N N . GLN A 1 202 ? -7.049 14.002 14.503 1.00 98.12 202 GLN A N 1
ATOM 1594 C CA . GLN A 1 202 ? -6.650 14.818 15.656 1.00 98.12 202 GLN A CA 1
ATOM 1595 C C . GLN A 1 202 ? -7.628 15.970 15.908 1.00 98.12 202 GLN A C 1
ATOM 1597 O O . GLN A 1 202 ? -7.980 16.234 17.057 1.00 98.12 202 GLN A O 1
ATOM 1602 N N . THR A 1 203 ? -8.080 16.648 14.848 1.00 98.00 203 THR A N 1
ATOM 1603 C CA . THR A 1 203 ? -9.087 17.714 14.953 1.00 98.00 203 THR A CA 1
ATOM 1604 C C . THR A 1 203 ? -10.393 17.155 15.509 1.00 98.00 203 THR A C 1
ATOM 1606 O O . THR A 1 203 ? -10.913 17.678 16.495 1.00 98.00 203 THR A O 1
ATOM 1609 N N . LYS A 1 204 ? -10.893 16.046 14.948 1.00 98.31 204 LYS A N 1
ATOM 1610 C CA . LYS A 1 204 ? -12.193 15.508 15.354 1.00 98.31 204 LYS A CA 1
ATOM 1611 C C . LYS A 1 204 ? -12.194 14.925 16.767 1.00 98.31 204 LYS A C 1
ATOM 1613 O O . LYS A 1 204 ? -13.168 15.110 17.490 1.00 98.31 204 LYS A O 1
ATOM 1618 N N . ILE A 1 205 ? -11.109 14.284 17.201 1.00 98.31 205 ILE A N 1
ATOM 1619 C CA . ILE A 1 205 ? -10.982 13.795 18.581 1.00 98.31 205 ILE A CA 1
ATOM 1620 C C . ILE A 1 205 ? -10.921 14.964 19.578 1.00 98.31 205 ILE A C 1
ATOM 1622 O O . ILE A 1 205 ? -11.573 14.890 20.617 1.00 98.31 205 ILE A O 1
ATOM 1626 N N . LYS A 1 206 ? -10.248 16.080 19.250 1.00 97.88 206 LYS A N 1
ATOM 1627 C CA . LYS A 1 206 ? -10.259 17.304 20.083 1.00 97.88 206 LYS A CA 1
ATOM 1628 C C . LYS A 1 206 ? -11.657 17.920 20.191 1.00 97.88 206 LYS A C 1
ATOM 1630 O O . LYS A 1 206 ? -12.061 18.314 21.282 1.00 97.88 206 LYS A O 1
ATOM 1635 N N . GLU A 1 207 ? -12.408 17.970 19.088 1.00 97.94 207 GLU A N 1
ATOM 1636 C CA . GLU A 1 207 ? -13.810 18.415 19.100 1.00 97.94 207 GLU A CA 1
ATOM 1637 C C . GLU A 1 207 ? -14.672 17.552 20.028 1.00 97.94 207 GLU A C 1
ATOM 1639 O O . GLU A 1 207 ? -15.369 18.094 20.884 1.00 97.94 207 GLU A O 1
ATOM 1644 N N . LEU A 1 208 ? -14.603 16.222 19.888 1.00 98.06 208 LEU A N 1
ATOM 1645 C CA . LEU A 1 208 ? -15.404 15.281 20.678 1.00 98.06 208 LEU A CA 1
ATOM 1646 C C . LEU A 1 208 ? -15.013 15.303 22.163 1.00 98.06 208 LEU A C 1
ATOM 1648 O O . LEU A 1 208 ? -15.893 15.333 23.018 1.00 98.06 208 LEU A O 1
ATOM 1652 N N . ALA A 1 209 ? -13.716 15.368 22.476 1.00 96.62 209 ALA A N 1
ATOM 1653 C CA . ALA A 1 209 ? -13.231 15.483 23.851 1.00 96.62 209 ALA A CA 1
ATOM 1654 C C . ALA A 1 209 ? -13.708 16.777 24.532 1.00 96.62 209 ALA A C 1
ATOM 1656 O O . ALA A 1 209 ? -14.062 16.758 25.705 1.00 96.62 209 ALA A O 1
ATOM 1657 N N . ASN A 1 210 ? -13.782 17.896 23.802 1.00 96.50 210 ASN A N 1
ATOM 1658 C CA . ASN A 1 210 ? -14.354 19.139 24.326 1.00 96.50 210 ASN A CA 1
ATOM 1659 C C . ASN A 1 210 ? -15.895 19.105 24.401 1.00 96.50 210 ASN A C 1
ATOM 1661 O O . ASN A 1 210 ? -16.472 19.678 25.324 1.00 96.50 210 ASN A O 1
ATOM 1665 N N . GLN A 1 211 ? -16.563 18.445 23.448 1.00 96.94 211 GLN A N 1
ATOM 1666 C CA . GLN A 1 211 ? -18.022 18.291 23.423 1.00 96.94 211 GLN A CA 1
ATOM 1667 C C . GLN A 1 211 ? -18.532 17.451 24.603 1.00 96.94 211 GLN A C 1
ATOM 1669 O O . GLN A 1 211 ? -19.546 17.804 25.199 1.00 96.94 211 GLN A O 1
ATOM 1674 N N . TYR A 1 212 ? -17.821 16.374 24.943 1.00 96.69 212 TYR A N 1
ATOM 1675 C CA . TYR A 1 212 ? -18.189 15.414 25.989 1.00 96.69 212 TYR A CA 1
ATOM 1676 C C . TYR A 1 212 ? -17.279 15.500 27.229 1.00 96.69 212 TYR A C 1
ATOM 1678 O O . TYR A 1 212 ? -17.172 14.548 27.989 1.00 96.69 212 TYR A O 1
ATOM 1686 N N . LYS A 1 213 ? -16.627 16.645 27.459 1.00 94.19 213 LYS A N 1
ATOM 1687 C CA . LYS A 1 213 ? -15.660 16.877 28.556 1.00 94.19 213 LYS A CA 1
ATOM 1688 C C . LYS A 1 213 ? -16.182 16.597 29.977 1.00 94.19 213 LYS A C 1
ATOM 1690 O O . LYS A 1 213 ? -15.386 16.484 30.902 1.00 94.19 213 LYS A O 1
ATOM 1695 N N . ASP A 1 214 ? -17.504 16.580 30.145 1.00 94.81 214 ASP A N 1
ATOM 1696 C CA . ASP A 1 214 ? -18.201 16.363 31.416 1.00 94.81 214 ASP A CA 1
ATOM 1697 C C . ASP A 1 214 ? -18.640 14.881 31.585 1.00 94.81 214 ASP A C 1
ATOM 1699 O O . ASP A 1 214 ? -19.316 14.538 32.555 1.00 94.81 214 ASP A O 1
ATOM 1703 N N . GLU A 1 215 ? -18.256 14.000 30.649 1.00 96.19 215 GLU A N 1
ATOM 1704 C CA . GLU A 1 215 ? -18.465 12.544 30.668 1.00 96.19 215 GLU A CA 1
ATOM 1705 C C . GLU A 1 215 ? -17.126 11.793 30.817 1.00 96.19 215 GLU A C 1
ATOM 1707 O O . GLU A 1 215 ? -16.071 12.284 30.418 1.00 96.19 215 GLU A O 1
ATOM 1712 N N . GLU A 1 216 ? -17.155 10.563 31.343 1.00 96.19 216 GLU A N 1
ATOM 1713 C CA . GLU A 1 216 ? -16.002 9.657 31.257 1.00 96.19 216 GLU A CA 1
ATOM 1714 C C . GLU A 1 216 ? -15.828 9.201 29.801 1.00 96.19 216 GLU A C 1
ATOM 1716 O O . GLU A 1 216 ? -16.766 8.671 29.206 1.00 96.19 216 GLU A O 1
ATOM 1721 N N . LEU A 1 217 ? -14.647 9.404 29.213 1.00 97.50 217 LEU A N 1
ATOM 1722 C CA . LEU A 1 217 ? -14.375 9.097 27.806 1.00 97.50 217 LEU A CA 1
ATOM 1723 C C . LEU A 1 217 ? -13.469 7.871 27.675 1.00 97.50 217 LEU A C 1
ATOM 1725 O O . LEU A 1 217 ? -12.522 7.716 28.439 1.00 97.50 217 LEU A O 1
ATOM 1729 N N . ASN A 1 218 ? -13.706 7.047 26.655 1.00 97.75 218 ASN A N 1
ATOM 1730 C CA . ASN A 1 218 ? -12.773 6.009 26.211 1.00 97.75 218 ASN A CA 1
ATOM 1731 C C . ASN A 1 218 ? -12.602 6.085 24.689 1.00 97.75 218 ASN A C 1
ATOM 1733 O O . ASN A 1 218 ? -13.593 6.183 23.961 1.00 97.75 218 ASN A O 1
ATOM 1737 N N . LEU A 1 219 ? -11.359 6.029 24.204 1.00 98.62 219 LEU A N 1
ATOM 1738 C CA . LEU A 1 219 ? -11.037 6.047 22.778 1.00 98.62 219 LEU A CA 1
ATOM 1739 C C . LEU A 1 219 ? -10.632 4.647 22.310 1.00 98.62 219 LEU A C 1
ATOM 1741 O O . LEU A 1 219 ? -9.563 4.144 22.646 1.00 98.62 219 LEU A O 1
ATOM 1745 N N . ILE A 1 220 ? -11.489 4.023 21.509 1.00 98.75 220 ILE A N 1
ATOM 1746 C CA . ILE A 1 220 ? -11.323 2.656 21.021 1.00 98.75 220 ILE A CA 1
ATOM 1747 C C . ILE A 1 220 ? -11.032 2.713 19.522 1.00 98.75 220 ILE A C 1
ATOM 1749 O O . ILE A 1 220 ? -11.850 3.175 18.727 1.00 98.75 220 ILE A O 1
ATOM 1753 N N . ILE A 1 221 ? -9.854 2.252 19.116 1.00 98.81 221 ILE A N 1
ATOM 1754 C CA . ILE A 1 221 ? -9.400 2.291 17.723 1.00 98.81 221 ILE A CA 1
ATOM 1755 C C . ILE A 1 221 ? -9.300 0.863 17.191 1.00 98.81 221 ILE A C 1
ATOM 1757 O O . ILE A 1 221 ? -8.847 -0.044 17.885 1.00 98.81 221 ILE A O 1
ATOM 1761 N N . THR A 1 222 ? -9.746 0.618 15.964 1.00 98.81 222 THR A N 1
ATOM 1762 C CA . THR A 1 222 ? -9.769 -0.734 15.407 1.00 98.81 222 THR A CA 1
ATOM 1763 C C . THR A 1 222 ? -9.549 -0.757 13.900 1.00 98.81 222 THR A C 1
ATOM 1765 O O . THR A 1 222 ? -9.795 0.225 13.199 1.00 98.81 222 THR A O 1
ATOM 1768 N N . GLY A 1 223 ? -9.042 -1.882 13.407 1.00 98.12 223 GLY A N 1
ATOM 1769 C CA . GLY A 1 223 ? -8.850 -2.130 11.987 1.00 98.12 223 GLY A CA 1
ATOM 1770 C C . GLY A 1 223 ? -8.225 -3.498 11.727 1.00 98.12 223 GLY A C 1
ATOM 1771 O O . GLY A 1 223 ? -7.673 -4.141 12.625 1.00 98.12 223 GLY A O 1
ATOM 1772 N N . HIS A 1 224 ? -8.295 -3.936 10.471 1.00 95.62 224 HIS A N 1
ATOM 1773 C CA . HIS A 1 224 ? -7.727 -5.200 9.993 1.00 95.62 224 HIS A CA 1
ATOM 1774 C C . HIS A 1 224 ? -6.646 -4.962 8.938 1.00 95.62 224 HIS A C 1
ATOM 1776 O O . HIS A 1 224 ? -6.762 -4.029 8.142 1.00 95.62 224 HIS A O 1
ATOM 1782 N N . SER A 1 225 ? -5.601 -5.796 8.923 1.00 91.88 225 SER A N 1
ATOM 1783 C CA . SER A 1 225 ? -4.480 -5.689 7.976 1.00 91.88 225 SER A CA 1
ATOM 1784 C C . SER A 1 225 ? -3.818 -4.297 8.043 1.00 91.88 225 SER A C 1
ATOM 1786 O O . SER A 1 225 ? -3.520 -3.839 9.148 1.00 91.88 225 SER A O 1
ATOM 1788 N N . LEU A 1 226 ? -3.655 -3.580 6.919 1.00 88.94 226 LEU A N 1
ATOM 1789 C CA . LEU A 1 226 ? -3.294 -2.145 6.876 1.00 88.94 226 LEU A CA 1
ATOM 1790 C C . LEU A 1 226 ? -4.080 -1.301 7.896 1.00 88.94 226 LEU A C 1
ATOM 1792 O O . LEU A 1 226 ? -3.501 -0.479 8.602 1.00 88.94 226 LEU A O 1
ATOM 1796 N N . GLY A 1 227 ? -5.390 -1.525 8.020 1.00 94.88 227 GLY A N 1
ATOM 1797 C CA . GLY A 1 227 ? -6.233 -0.811 8.976 1.00 94.88 227 GLY A CA 1
ATOM 1798 C C . GLY A 1 227 ? -5.835 -1.087 10.427 1.00 94.88 227 GLY A C 1
ATOM 1799 O O . GLY A 1 227 ? -5.953 -0.207 11.269 1.00 94.88 227 GLY A O 1
ATOM 1800 N N . GLY A 1 228 ? -5.307 -2.276 10.733 1.00 96.62 228 GLY A N 1
ATOM 1801 C CA . GLY A 1 228 ? -4.774 -2.615 12.056 1.00 96.62 228 GLY A CA 1
ATOM 1802 C C . GLY A 1 228 ? -3.426 -1.943 12.354 1.00 96.62 228 GLY A C 1
ATOM 1803 O O . GLY A 1 228 ? -3.173 -1.549 13.495 1.00 96.62 228 GLY A O 1
ATOM 1804 N N . ALA A 1 229 ? -2.593 -1.735 11.327 1.00 95.25 229 ALA A N 1
ATOM 1805 C CA . ALA A 1 229 ? -1.381 -0.922 11.442 1.00 95.25 229 ALA A CA 1
ATOM 1806 C C . ALA A 1 229 ? -1.728 0.558 11.672 1.00 95.25 229 ALA A C 1
ATOM 1808 O O . ALA A 1 229 ? -1.250 1.148 12.639 1.00 95.25 229 ALA A O 1
ATOM 1809 N N . LEU A 1 230 ? -2.642 1.126 10.874 1.00 97.38 230 LEU A N 1
ATOM 1810 C CA . LEU A 1 230 ? -3.158 2.488 11.069 1.00 97.38 230 LEU A CA 1
ATOM 1811 C C . LEU A 1 230 ? -3.862 2.656 12.425 1.00 97.38 230 LEU A C 1
ATOM 1813 O O . LEU A 1 230 ? -3.696 3.690 13.071 1.00 97.38 230 LEU A O 1
ATOM 1817 N N . ALA A 1 231 ? -4.587 1.640 12.904 1.00 98.50 231 ALA A N 1
ATOM 1818 C CA . ALA A 1 231 ? -5.203 1.643 14.229 1.00 98.50 231 ALA A CA 1
ATOM 1819 C C . ALA A 1 231 ? -4.156 1.773 15.342 1.00 98.50 231 ALA A C 1
ATOM 1821 O O . ALA A 1 231 ? -4.273 2.652 16.191 1.00 98.50 231 ALA A O 1
ATOM 1822 N N . SER A 1 232 ? -3.100 0.960 15.301 1.00 98.31 232 SER A N 1
ATOM 1823 C CA . SER A 1 232 ? -2.017 1.019 16.291 1.00 98.31 232 SER A CA 1
ATOM 1824 C C . SER A 1 232 ? -1.189 2.305 16.184 1.00 98.31 232 SER A C 1
ATOM 1826 O O . SER A 1 232 ? -0.826 2.889 17.206 1.00 98.31 232 SER A O 1
ATOM 1828 N N . LEU A 1 233 ? -0.935 2.786 14.960 1.00 97.81 233 LEU A N 1
ATOM 1829 C CA . LEU A 1 233 ? -0.191 4.023 14.705 1.00 97.81 233 LEU A CA 1
ATOM 1830 C C . LEU A 1 233 ? -0.934 5.258 15.226 1.00 97.81 233 LEU A C 1
ATOM 1832 O O . LEU A 1 233 ? -0.367 6.088 15.936 1.00 97.81 233 LEU A O 1
ATOM 1836 N N . SER A 1 234 ? -2.221 5.362 14.889 1.00 98.44 234 SER A N 1
ATOM 1837 C CA . SER A 1 234 ? -3.071 6.467 15.330 1.00 98.44 234 SER A CA 1
ATOM 1838 C C . SER A 1 234 ? -3.376 6.396 16.824 1.00 98.44 234 SER A C 1
ATOM 1840 O O . SER A 1 234 ? -3.421 7.441 17.460 1.00 98.44 234 SER A O 1
ATOM 1842 N N . ALA A 1 235 ? -3.496 5.205 17.423 1.00 98.50 235 ALA A N 1
ATOM 1843 C CA . ALA A 1 235 ? -3.645 5.065 18.873 1.00 98.50 235 ALA A CA 1
ATOM 1844 C C . ALA A 1 235 ? -2.433 5.622 19.634 1.00 98.50 235 ALA A C 1
ATOM 1846 O O . ALA A 1 235 ? -2.613 6.358 20.606 1.00 98.50 235 ALA A O 1
ATOM 1847 N N . PHE A 1 236 ? -1.213 5.359 19.147 1.00 98.00 236 PHE A N 1
ATOM 1848 C CA . PHE A 1 236 ? -0.012 6.014 19.668 1.00 98.00 236 PHE A CA 1
ATOM 1849 C C . PHE A 1 236 ? -0.071 7.538 19.501 1.00 98.00 236 PHE A C 1
ATOM 1851 O O . PHE A 1 236 ? 0.081 8.258 20.483 1.00 98.00 236 PHE A O 1
ATOM 1858 N N . ASP A 1 237 ? -0.357 8.038 18.296 1.00 97.69 237 ASP A N 1
ATOM 1859 C CA . ASP A 1 237 ? -0.419 9.483 18.032 1.00 97.69 237 ASP A CA 1
ATOM 1860 C C . ASP A 1 237 ? -1.495 10.212 18.861 1.00 97.69 237 ASP A C 1
ATOM 1862 O O . ASP A 1 237 ? -1.266 11.335 19.314 1.00 97.69 237 ASP A O 1
ATOM 1866 N N . MET A 1 238 ? -2.654 9.588 19.105 1.00 97.62 238 MET A N 1
ATOM 1867 C CA . MET A 1 238 ? -3.681 10.157 19.982 1.00 97.62 238 MET A CA 1
ATOM 1868 C C . MET A 1 238 ? -3.190 10.204 21.432 1.00 97.62 238 MET A C 1
ATOM 1870 O O . MET A 1 238 ? -3.219 11.278 22.036 1.00 97.62 238 MET A O 1
ATOM 1874 N N . ALA A 1 239 ? -2.671 9.093 21.968 1.00 96.62 239 ALA A N 1
ATOM 1875 C CA . ALA A 1 239 ? -2.151 9.032 23.336 1.00 96.62 239 ALA A CA 1
ATOM 1876 C C . ALA A 1 239 ? -0.978 10.008 23.573 1.00 96.62 239 ALA A C 1
ATOM 1878 O O . ALA A 1 239 ? -0.886 10.610 24.644 1.00 96.62 239 ALA A O 1
ATOM 1879 N N . GLU A 1 240 ? -0.119 10.203 22.568 1.00 94.38 240 GLU A N 1
ATOM 1880 C CA . GLU A 1 240 ? 1.021 11.126 22.590 1.00 94.38 240 GLU A CA 1
ATOM 1881 C C . GLU A 1 240 ? 0.589 12.603 22.540 1.00 94.38 240 GLU A C 1
ATOM 1883 O O . GLU A 1 240 ? 0.975 13.412 23.393 1.00 94.38 240 GLU A O 1
ATOM 1888 N N . ASN A 1 241 ? -0.205 12.962 21.523 1.00 93.88 241 ASN A N 1
ATOM 1889 C CA . ASN A 1 241 ? -0.355 14.346 21.057 1.00 93.88 241 ASN A CA 1
ATOM 1890 C C . ASN A 1 241 ? -1.753 14.946 21.273 1.00 93.88 241 ASN A C 1
ATOM 1892 O O . ASN A 1 241 ? -1.946 16.139 21.014 1.00 93.88 241 ASN A O 1
ATOM 1896 N N . VAL A 1 242 ? -2.741 14.154 21.709 1.00 93.44 242 VAL A N 1
ATOM 1897 C CA . VAL A 1 242 ? -4.146 14.596 21.774 1.00 93.44 242 VAL A CA 1
ATOM 1898 C C . VAL A 1 242 ? -4.828 14.287 23.104 1.00 93.44 242 VAL A C 1
ATOM 1900 O O . VAL A 1 242 ? -5.430 15.182 23.691 1.00 93.44 242 VAL A O 1
ATOM 1903 N N . THR A 1 243 ? -4.759 13.044 23.574 1.00 87.81 243 THR A N 1
ATOM 1904 C CA . THR A 1 243 ? -5.682 12.490 24.573 1.00 87.81 243 THR A CA 1
ATOM 1905 C C . THR A 1 243 ? -4.953 11.921 25.791 1.00 87.81 243 THR A C 1
ATOM 1907 O O . THR A 1 243 ? -5.163 10.772 26.170 1.00 87.81 243 THR A O 1
ATOM 1910 N N . LYS A 1 244 ? -4.075 12.718 26.410 1.00 86.00 244 LYS A N 1
ATOM 1911 C CA . LYS A 1 244 ? -3.225 12.277 27.536 1.00 86.00 244 LYS A CA 1
ATOM 1912 C C . LYS A 1 244 ? -4.015 11.755 28.743 1.00 86.00 244 LYS A C 1
ATOM 1914 O O . LYS A 1 244 ? -3.568 10.816 29.391 1.00 86.00 244 LYS A O 1
ATOM 1919 N N . ASP A 1 245 ? -5.192 12.327 28.988 1.00 89.31 245 ASP A N 1
ATOM 1920 C CA . ASP A 1 245 ? -6.053 12.004 30.134 1.00 89.31 245 ASP A CA 1
ATOM 1921 C C . ASP A 1 245 ? -7.192 11.018 29.796 1.00 89.31 245 ASP A C 1
ATOM 1923 O O . ASP A 1 245 ? -7.982 10.668 30.669 1.00 89.31 245 ASP A O 1
ATOM 1927 N N . ILE A 1 246 ? -7.296 10.563 28.539 1.00 94.88 246 ILE A N 1
ATOM 1928 C CA . ILE A 1 246 ? -8.326 9.615 28.081 1.00 94.88 246 ILE A CA 1
ATOM 1929 C C . ILE A 1 246 ? -7.649 8.265 27.790 1.00 94.88 246 ILE A C 1
ATOM 1931 O O . ILE A 1 246 ? -6.639 8.247 27.077 1.00 94.88 246 ILE A O 1
ATOM 1935 N N . PRO A 1 247 ? -8.183 7.131 28.281 1.00 96.94 247 PRO A N 1
ATOM 1936 C CA . PRO A 1 247 ? -7.723 5.803 27.885 1.00 96.94 247 PRO A CA 1
ATOM 1937 C C . PRO A 1 247 ? -7.873 5.571 26.376 1.00 96.94 247 PRO A C 1
ATOM 1939 O O . PRO A 1 247 ? -8.940 5.803 25.799 1.00 96.94 247 PRO A O 1
ATOM 1942 N N . VAL A 1 248 ? -6.804 5.087 25.747 1.00 98.56 248 VAL A N 1
ATOM 1943 C CA . VAL A 1 248 ? -6.739 4.732 24.328 1.00 98.56 248 VAL A CA 1
ATOM 1944 C C . VAL A 1 248 ? -6.466 3.236 24.196 1.00 98.56 248 VAL A C 1
ATOM 1946 O O . VAL A 1 248 ? -5.424 2.743 24.630 1.00 98.56 248 VAL A O 1
ATOM 1949 N N . THR A 1 249 ? -7.373 2.510 23.546 1.00 98.69 249 THR A N 1
ATOM 1950 C CA . THR A 1 249 ? -7.244 1.063 23.330 1.00 98.69 249 THR A CA 1
ATOM 1951 C C . THR A 1 249 ? -7.348 0.731 21.849 1.00 98.69 249 THR A C 1
ATOM 1953 O O . THR A 1 249 ? -8.356 1.035 21.214 1.00 98.69 249 THR A O 1
ATOM 1956 N N . ALA A 1 250 ? -6.333 0.068 21.292 1.00 98.75 250 ALA A N 1
ATOM 1957 C CA . ALA A 1 250 ? -6.371 -0.455 19.932 1.00 98.75 250 ALA A CA 1
ATOM 1958 C C . ALA A 1 250 ? -6.704 -1.957 19.910 1.00 98.75 250 ALA A C 1
ATOM 1960 O O . ALA A 1 250 ? -6.005 -2.758 20.529 1.00 98.75 250 ALA A O 1
ATOM 1961 N N . PHE A 1 251 ? -7.727 -2.343 19.146 1.00 98.81 251 PHE A N 1
ATOM 1962 C CA . PHE A 1 251 ? -8.031 -3.734 18.790 1.00 98.81 251 PHE A CA 1
ATOM 1963 C C . PHE A 1 251 ? -7.661 -3.956 17.320 1.00 98.81 251 PHE A C 1
ATOM 1965 O O . PHE A 1 251 ? -8.424 -3.596 16.418 1.00 98.81 251 PHE A O 1
ATOM 1972 N N . ALA A 1 252 ? -6.472 -4.510 17.080 1.00 98.38 252 ALA A N 1
ATOM 1973 C CA . ALA A 1 252 ? -5.905 -4.685 15.746 1.00 98.38 252 ALA A CA 1
ATOM 1974 C C . ALA A 1 252 ? -5.983 -6.152 15.296 1.00 98.38 252 ALA A C 1
ATOM 1976 O O . ALA A 1 252 ? -5.529 -7.057 15.996 1.00 98.38 252 ALA A O 1
ATOM 1977 N N . PHE A 1 253 ? -6.535 -6.395 14.107 1.00 98.12 253 PHE A N 1
ATOM 1978 C CA . PHE A 1 253 ? -6.754 -7.742 13.573 1.00 98.12 253 PHE A CA 1
ATOM 1979 C C . PHE A 1 253 ? -5.770 -8.053 12.446 1.00 98.12 253 PHE A C 1
ATOM 1981 O O . PHE A 1 253 ? -5.768 -7.370 11.423 1.00 98.12 253 PHE A O 1
ATOM 1988 N N . SER A 1 254 ? -4.948 -9.093 12.607 1.00 94.44 254 SER A N 1
ATOM 1989 C CA . SER A 1 254 ? -3.955 -9.518 11.607 1.00 94.44 254 SER A CA 1
ATOM 1990 C C . SER A 1 254 ? -3.099 -8.365 11.047 1.00 94.44 254 SER A C 1
ATOM 1992 O O . SER A 1 254 ? -2.821 -8.309 9.850 1.00 94.44 254 SER A O 1
ATOM 1994 N N . MET A 1 255 ? -2.713 -7.405 11.893 1.00 93.44 255 MET A N 1
ATOM 1995 C CA . MET A 1 255 ? -1.899 -6.269 11.454 1.00 93.44 255 MET A CA 1
ATOM 1996 C C . MET A 1 255 ? -0.465 -6.699 11.097 1.00 93.44 255 MET A C 1
ATOM 1998 O O . MET A 1 255 ? 0.072 -7.568 11.788 1.00 93.44 255 MET A O 1
ATOM 2002 N N . PRO A 1 256 ? 0.172 -6.084 10.084 1.00 91.75 256 PRO A N 1
ATOM 2003 C CA . PRO A 1 256 ? 1.614 -6.192 9.864 1.00 91.75 256 PRO A CA 1
ATOM 2004 C C . PRO A 1 256 ? 2.413 -5.484 10.974 1.00 91.75 256 PRO A C 1
ATOM 2006 O O . PRO A 1 256 ? 1.849 -4.768 11.809 1.00 91.75 256 PRO A O 1
ATOM 2009 N N . MET A 1 257 ? 3.735 -5.671 10.996 1.00 91.88 257 MET A N 1
ATOM 2010 C CA . MET A 1 257 ? 4.616 -4.990 11.947 1.00 91.88 257 MET A CA 1
ATOM 2011 C C . MET A 1 257 ? 4.627 -3.474 11.712 1.00 91.88 257 MET A C 1
ATOM 2013 O O . MET A 1 257 ? 4.479 -2.976 10.594 1.00 91.88 257 MET A O 1
ATOM 2017 N N . LEU A 1 258 ? 4.774 -2.737 12.812 1.00 93.25 258 LEU A N 1
ATOM 2018 C CA . LEU A 1 258 ? 4.504 -1.302 12.852 1.00 93.25 258 LEU A CA 1
ATOM 2019 C C . LEU A 1 258 ? 5.768 -0.449 12.691 1.00 93.25 258 LEU A C 1
ATOM 2021 O O . LEU A 1 258 ? 5.752 0.553 11.982 1.00 93.25 258 LEU A O 1
ATOM 2025 N N . GLY A 1 259 ? 6.853 -0.840 13.360 1.00 91.81 259 GLY A N 1
ATOM 2026 C CA . GLY A 1 259 ? 8.086 -0.064 13.458 1.00 91.81 259 GLY A CA 1
ATOM 2027 C C . GLY A 1 259 ? 9.176 -0.801 14.233 1.00 91.81 259 GLY A C 1
ATOM 2028 O O . GLY A 1 259 ? 9.013 -1.975 14.581 1.00 91.81 259 GLY A O 1
ATOM 2029 N N . ASN A 1 260 ? 10.281 -0.109 14.506 1.00 91.88 260 ASN A N 1
ATOM 2030 C CA . ASN A 1 260 ? 11.442 -0.677 15.191 1.00 91.88 260 ASN A CA 1
ATOM 2031 C C . ASN A 1 260 ? 11.254 -0.771 16.719 1.00 91.88 260 ASN A C 1
ATOM 2033 O O . ASN A 1 260 ? 10.316 -0.212 17.295 1.00 91.88 260 ASN A O 1
ATOM 2037 N N . GLU A 1 261 ? 12.164 -1.468 17.405 1.00 91.88 261 GLU A N 1
ATOM 2038 C CA . GLU A 1 261 ? 12.070 -1.673 18.858 1.00 91.88 261 GLU A CA 1
ATOM 2039 C C . GLU A 1 261 ? 12.046 -0.355 19.658 1.00 91.88 261 GLU A C 1
ATOM 2041 O O . GLU A 1 261 ? 11.304 -0.247 20.637 1.00 91.88 261 GLU A O 1
ATOM 2046 N N . ALA A 1 262 ? 12.768 0.681 19.217 1.00 91.25 262 ALA A N 1
ATOM 2047 C CA . ALA A 1 262 ? 12.739 2.000 19.850 1.00 91.25 262 ALA A CA 1
ATOM 2048 C C . ALA A 1 262 ? 11.341 2.650 19.785 1.00 91.25 262 ALA A C 1
ATOM 2050 O O . ALA A 1 262 ? 10.873 3.203 20.784 1.00 91.25 262 ALA A O 1
ATOM 2051 N N . PHE A 1 263 ? 10.629 2.526 18.659 1.00 93.81 263 PHE A N 1
ATOM 2052 C CA . PHE A 1 263 ? 9.241 2.986 18.535 1.00 93.81 263 PHE A CA 1
ATOM 2053 C C . PHE A 1 263 ? 8.269 2.143 19.369 1.00 93.81 263 PHE A C 1
ATOM 2055 O O . PHE A 1 263 ? 7.432 2.691 20.088 1.00 93.81 263 PHE A O 1
ATOM 2062 N N . ILE A 1 264 ? 8.427 0.816 19.383 1.00 95.00 264 ILE A N 1
ATOM 2063 C CA . ILE A 1 264 ? 7.616 -0.054 20.248 1.00 95.00 264 ILE A CA 1
ATOM 2064 C C . ILE A 1 264 ? 7.840 0.264 21.738 1.00 95.00 264 ILE A C 1
ATOM 2066 O O . ILE A 1 264 ? 6.902 0.207 22.535 1.00 95.00 264 ILE A O 1
ATOM 2070 N N . ASN A 1 265 ? 9.049 0.663 22.132 1.00 93.69 265 ASN A N 1
ATOM 2071 C CA . ASN A 1 265 ? 9.331 1.099 23.499 1.00 93.69 265 ASN A CA 1
ATOM 2072 C C . ASN A 1 265 ? 8.702 2.467 23.827 1.00 93.69 265 ASN A C 1
ATOM 2074 O O . ASN A 1 265 ? 8.259 2.655 24.961 1.00 93.69 265 ASN A O 1
ATOM 2078 N N . LYS A 1 266 ? 8.552 3.383 22.854 1.00 93.00 266 LYS A N 1
ATOM 2079 C CA . LYS A 1 266 ? 7.727 4.598 23.023 1.00 93.00 266 LYS A CA 1
ATOM 2080 C C . LYS A 1 266 ? 6.250 4.253 23.245 1.00 93.00 266 LYS A C 1
ATOM 2082 O O . LYS A 1 266 ? 5.656 4.805 24.165 1.00 93.00 266 LYS A O 1
ATOM 2087 N N . ILE A 1 267 ? 5.693 3.293 22.498 1.00 95.19 267 ILE A N 1
ATOM 2088 C CA . ILE A 1 267 ? 4.322 2.782 22.709 1.00 95.19 267 ILE A CA 1
ATOM 2089 C C . ILE A 1 267 ? 4.159 2.219 24.129 1.00 95.19 267 ILE A C 1
ATOM 2091 O O . ILE A 1 267 ? 3.272 2.651 24.862 1.00 95.19 267 ILE A O 1
ATOM 2095 N N . LYS A 1 268 ? 5.048 1.309 24.556 1.00 94.12 268 LYS A N 1
ATOM 2096 C CA . LYS A 1 268 ? 5.022 0.708 25.908 1.00 94.12 268 LYS A CA 1
ATOM 2097 C C . LYS A 1 268 ? 5.155 1.738 27.039 1.00 94.12 268 LYS A C 1
ATOM 2099 O O . LYS A 1 268 ? 4.693 1.486 28.146 1.00 94.12 268 LYS A O 1
ATOM 2104 N N . ALA A 1 269 ? 5.784 2.886 26.782 1.00 92.94 269 ALA A N 1
ATOM 2105 C CA . ALA A 1 269 ? 5.957 3.958 27.761 1.00 92.94 269 ALA A CA 1
ATOM 2106 C C . ALA A 1 269 ? 4.695 4.821 27.983 1.00 92.94 269 ALA A C 1
ATOM 2108 O O . ALA A 1 269 ? 4.733 5.745 28.801 1.00 92.94 269 ALA A O 1
ATOM 2109 N N . ARG A 1 270 ? 3.586 4.571 27.269 1.00 93.88 270 ARG A N 1
ATOM 2110 C CA . ARG A 1 270 ? 2.323 5.313 27.422 1.00 93.88 270 ARG A CA 1
ATOM 2111 C C . ARG A 1 270 ? 1.326 4.531 28.269 1.00 93.88 270 ARG A C 1
ATOM 2113 O O . ARG A 1 270 ? 0.726 3.563 27.826 1.00 93.88 270 ARG A O 1
ATOM 2120 N N . GLN A 1 271 ? 1.147 4.980 29.512 1.00 91.81 271 GLN A N 1
ATOM 2121 C CA . GLN A 1 271 ? 0.285 4.325 30.504 1.00 91.81 271 GLN A CA 1
ATOM 2122 C C . GLN A 1 271 ? -1.202 4.328 30.114 1.00 91.81 271 GLN A C 1
ATOM 2124 O O . GLN A 1 271 ? -1.922 3.398 30.461 1.00 91.81 271 GLN A O 1
ATOM 2129 N N . ASN A 1 272 ? -1.648 5.347 29.374 1.00 95.19 272 ASN A N 1
ATOM 2130 C CA . ASN A 1 272 ? -3.007 5.465 28.847 1.00 95.19 272 ASN A CA 1
ATOM 2131 C C . ASN A 1 272 ? -3.217 4.723 27.513 1.00 95.19 272 ASN A C 1
ATOM 2133 O O . ASN A 1 272 ? -4.298 4.842 26.948 1.00 95.19 272 ASN A O 1
ATOM 2137 N N . LEU A 1 273 ? -2.223 3.989 26.995 1.00 97.88 273 LEU A N 1
ATOM 2138 C CA . LEU A 1 273 ? -2.298 3.285 25.714 1.00 97.88 273 LEU A CA 1
ATOM 2139 C C . LEU A 1 273 ? -2.195 1.770 25.902 1.00 97.88 273 LEU A C 1
ATOM 2141 O O . LEU A 1 273 ? -1.226 1.265 26.469 1.00 97.88 273 LEU A O 1
ATOM 2145 N N . LYS A 1 274 ? -3.161 1.033 25.352 1.00 98.12 274 LYS A N 1
ATOM 2146 C CA . LYS A 1 274 ? -3.158 -0.435 25.310 1.00 98.12 274 LYS A CA 1
ATOM 2147 C C . LYS A 1 274 ? -3.462 -0.929 23.900 1.00 98.12 274 LYS A C 1
ATOM 2149 O O . LYS A 1 274 ? -4.257 -0.333 23.181 1.00 98.12 274 LYS A O 1
ATOM 2154 N N . ILE A 1 275 ? -2.810 -2.011 23.478 1.00 98.62 275 ILE A N 1
ATOM 2155 C CA . ILE A 1 275 ? -2.951 -2.576 22.128 1.00 98.62 275 ILE A CA 1
ATOM 2156 C C . ILE A 1 275 ? -3.115 -4.091 22.252 1.00 98.62 275 ILE A C 1
ATOM 2158 O O . ILE A 1 275 ? -2.210 -4.759 22.753 1.00 98.62 275 ILE A O 1
ATOM 2162 N N . LEU A 1 276 ? -4.250 -4.621 21.787 1.00 98.69 276 LEU A N 1
ATOM 2163 C CA . LEU A 1 276 ? -4.505 -6.054 21.644 1.00 98.69 276 LEU A CA 1
ATOM 2164 C C . LEU A 1 276 ? -4.448 -6.428 20.160 1.00 98.69 276 LEU A C 1
ATOM 2166 O O . LEU A 1 276 ? -5.250 -5.951 19.352 1.00 98.69 276 LEU A O 1
ATOM 2170 N N . VAL A 1 277 ? -3.512 -7.307 19.810 1.00 98.44 277 VAL A N 1
ATOM 2171 C CA . VAL A 1 277 ? -3.336 -7.851 18.462 1.00 98.44 277 VAL A CA 1
ATOM 2172 C C . VAL A 1 277 ? -3.975 -9.233 18.395 1.00 98.44 277 VAL A C 1
ATOM 2174 O O . VAL A 1 277 ? -3.493 -10.192 18.997 1.00 98.44 277 VAL A O 1
ATOM 2177 N N . VAL A 1 278 ? -5.064 -9.355 17.640 1.00 98.44 278 VAL A N 1
ATOM 2178 C CA . VAL A 1 278 ? -5.748 -10.629 17.394 1.00 98.44 278 VAL A CA 1
ATOM 2179 C C . VAL A 1 278 ? -5.254 -11.192 16.066 1.00 98.44 278 VAL A C 1
ATOM 2181 O O . VAL A 1 278 ? -5.414 -10.549 15.028 1.00 98.44 278 VAL A O 1
ATOM 2184 N N . LYS A 1 279 ? -4.649 -12.385 16.070 1.00 96.00 279 LYS A N 1
ATOM 2185 C CA . LYS A 1 279 ? -4.052 -12.979 14.860 1.00 96.00 279 LYS A CA 1
ATOM 2186 C C . LYS A 1 279 ? -4.266 -14.485 14.747 1.00 96.00 279 LYS A C 1
ATOM 2188 O O . LYS A 1 279 ? -4.363 -15.200 15.742 1.00 96.00 279 LYS A O 1
ATOM 2193 N N . ASN A 1 280 ? -4.291 -14.970 13.510 1.00 95.00 280 ASN A N 1
ATOM 2194 C CA . ASN A 1 280 ? -4.329 -16.394 13.191 1.00 95.00 280 ASN A CA 1
ATOM 2195 C C . ASN A 1 280 ? -2.898 -16.964 13.103 1.00 95.00 280 ASN A C 1
ATOM 2197 O O . ASN A 1 280 ? -2.030 -16.384 12.459 1.00 95.00 280 ASN A O 1
ATOM 2201 N N . THR A 1 281 ? -2.671 -18.139 13.692 1.00 93.56 281 THR A N 1
ATOM 2202 C CA . THR A 1 281 ? -1.380 -18.866 13.762 1.00 93.56 281 THR A CA 1
ATOM 2203 C C . THR A 1 281 ? -0.754 -19.149 12.388 1.00 93.56 281 THR A C 1
ATOM 2205 O O . THR A 1 281 ? 0.432 -19.458 12.282 1.00 93.56 281 THR A O 1
ATOM 2208 N N . HIS A 1 282 ? -1.550 -19.098 11.322 1.00 89.00 282 HIS A N 1
ATOM 2209 C CA . HIS A 1 282 ? -1.130 -19.429 9.959 1.00 89.00 282 HIS A CA 1
ATOM 2210 C C . HIS A 1 282 ? -1.205 -18.257 8.980 1.00 89.00 282 HIS A C 1
ATOM 2212 O O . HIS A 1 282 ? -1.070 -18.465 7.777 1.00 89.00 282 HIS A O 1
ATOM 2218 N N . ASP A 1 283 ? -1.441 -17.052 9.490 1.00 89.50 283 ASP A N 1
ATOM 2219 C CA . ASP A 1 283 ? -1.427 -15.820 8.715 1.00 89.50 283 ASP A CA 1
ATOM 2220 C C . ASP A 1 283 ? 0.012 -15.278 8.621 1.00 89.50 283 ASP A C 1
ATOM 2222 O O . ASP A 1 283 ? 0.623 -15.040 9.665 1.00 89.50 283 ASP A O 1
ATOM 2226 N N . PRO A 1 284 ? 0.584 -15.105 7.414 1.00 85.81 284 PRO A N 1
ATOM 2227 C CA . PRO A 1 284 ? 1.922 -14.542 7.261 1.00 85.81 284 PRO A CA 1
ATOM 2228 C C . PRO A 1 284 ? 1.957 -13.017 7.451 1.00 85.81 284 PRO A C 1
ATOM 2230 O O . PRO A 1 284 ? 3.027 -12.484 7.743 1.00 85.81 284 PRO A O 1
ATOM 2233 N N . ILE A 1 285 ? 0.831 -12.299 7.326 1.00 86.88 285 ILE A N 1
ATOM 2234 C CA . ILE A 1 285 ? 0.832 -10.826 7.359 1.00 86.88 285 ILE A CA 1
ATOM 2235 C C . ILE A 1 285 ? 1.386 -10.257 8.679 1.00 86.88 285 ILE A C 1
ATOM 2237 O O . ILE A 1 285 ? 2.237 -9.375 8.613 1.00 86.88 285 ILE A O 1
ATOM 2241 N N . PRO A 1 286 ? 1.062 -10.789 9.875 1.00 90.44 286 PRO A N 1
ATOM 2242 C CA . PRO A 1 286 ? 1.673 -10.334 11.130 1.00 90.44 286 PRO A CA 1
ATOM 2243 C C . PRO A 1 286 ? 3.176 -10.610 11.289 1.00 90.44 286 PRO A C 1
ATOM 2245 O O . PRO A 1 286 ? 3.738 -10.329 12.349 1.00 90.44 286 PRO A O 1
ATOM 2248 N N . THR A 1 287 ? 3.831 -11.186 10.275 1.00 85.94 287 THR A N 1
ATOM 2249 C CA . THR A 1 287 ? 5.286 -11.400 10.234 1.00 85.94 287 THR A CA 1
ATOM 2250 C C . THR A 1 287 ? 6.017 -10.497 9.238 1.00 85.94 287 THR A C 1
ATOM 2252 O O . THR A 1 287 ? 7.238 -10.588 9.155 1.00 85.94 287 THR A O 1
ATOM 2255 N N . VAL A 1 288 ? 5.306 -9.612 8.525 1.00 82.12 288 VAL A N 1
ATOM 2256 C CA . VAL A 1 288 ? 5.902 -8.636 7.596 1.00 82.12 288 VAL A CA 1
ATOM 2257 C C . VAL A 1 288 ? 5.751 -7.192 8.111 1.00 82.12 288 VAL A C 1
ATOM 2259 O O . VAL A 1 288 ? 4.718 -6.881 8.701 1.00 82.12 288 VAL A O 1
ATOM 2262 N N . PRO A 1 289 ? 6.721 -6.287 7.891 1.00 82.75 289 PRO A N 1
ATOM 2263 C CA . PRO A 1 289 ? 8.100 -6.582 7.508 1.00 82.75 289 PRO A CA 1
ATOM 2264 C C . PRO A 1 289 ? 8.795 -7.564 8.478 1.00 82.75 289 PRO A C 1
ATOM 2266 O O . PRO A 1 289 ? 8.456 -7.587 9.664 1.00 82.75 289 PRO A O 1
ATOM 2269 N N . PRO A 1 290 ? 9.741 -8.389 7.995 1.00 76.00 290 PRO A N 1
ATOM 2270 C CA . PRO A 1 290 ? 10.479 -9.339 8.829 1.00 76.00 290 PRO A CA 1
ATOM 2271 C C . PRO A 1 290 ? 11.328 -8.643 9.908 1.00 76.00 290 PRO A C 1
ATOM 2273 O O . PRO A 1 290 ? 11.798 -7.516 9.729 1.00 76.00 290 PRO A O 1
ATOM 2276 N N . LYS A 1 291 ? 11.566 -9.331 11.035 1.00 78.88 291 LYS A N 1
ATOM 2277 C CA . LYS A 1 291 ? 12.329 -8.784 12.182 1.00 78.88 291 LYS A CA 1
ATOM 2278 C C . LYS A 1 291 ? 13.787 -8.508 11.839 1.00 78.88 291 LYS A C 1
ATOM 2280 O O . LYS A 1 291 ? 14.422 -7.643 12.431 1.00 78.88 291 LYS A O 1
ATOM 2285 N N . GLU A 1 292 ? 14.291 -9.234 10.855 1.00 72.94 292 GLU A N 1
ATOM 2286 C CA . GLU A 1 292 ? 15.611 -9.118 10.254 1.00 72.94 292 GLU A CA 1
ATOM 2287 C C . GLU A 1 292 ? 15.846 -7.728 9.626 1.00 72.94 292 GLU A C 1
ATOM 2289 O O . GLU A 1 292 ? 16.992 -7.298 9.537 1.00 72.94 292 GLU A O 1
ATOM 2294 N N . LEU A 1 293 ? 14.778 -6.992 9.277 1.00 70.00 293 LEU A N 1
ATOM 2295 C CA . LEU A 1 293 ? 14.821 -5.582 8.852 1.00 70.00 293 LEU A CA 1
ATOM 2296 C C . LEU A 1 293 ? 14.653 -4.587 10.025 1.00 70.00 293 LEU A C 1
ATOM 2298 O O . LEU A 1 293 ? 14.333 -3.421 9.816 1.00 70.00 293 LEU A O 1
ATOM 2302 N N . GLY A 1 294 ? 14.832 -5.034 11.272 1.00 78.38 294 GLY A N 1
ATOM 2303 C CA . GLY A 1 294 ? 14.779 -4.193 12.477 1.00 78.38 294 GLY A CA 1
ATOM 2304 C C . GLY A 1 294 ? 13.380 -3.965 13.067 1.00 78.38 294 GLY A C 1
ATOM 2305 O O . GLY A 1 294 ? 13.242 -3.212 14.034 1.00 78.38 294 GLY A O 1
ATOM 2306 N N . TYR A 1 295 ? 12.343 -4.607 12.523 1.00 87.31 295 TYR A N 1
ATOM 2307 C CA . TYR A 1 295 ? 10.957 -4.452 12.974 1.00 87.31 295 TYR A CA 1
ATOM 2308 C C . TYR A 1 295 ? 10.624 -5.285 14.220 1.00 87.31 295 TYR A C 1
ATOM 2310 O O . TYR A 1 295 ? 11.121 -6.395 14.419 1.00 87.31 295 TYR A O 1
ATOM 2318 N N . ALA A 1 296 ? 9.738 -4.750 15.063 1.00 88.31 296 ALA A N 1
ATOM 2319 C CA . ALA A 1 296 ? 9.369 -5.342 16.343 1.00 88.31 296 ALA A CA 1
ATOM 2320 C C . ALA A 1 296 ? 7.853 -5.561 16.501 1.00 88.31 296 ALA A C 1
ATOM 2322 O O . ALA A 1 296 ? 7.012 -4.838 15.965 1.00 88.31 296 ALA A O 1
ATOM 2323 N N . THR A 1 297 ? 7.509 -6.582 17.289 1.00 90.38 297 THR A N 1
ATOM 2324 C CA . THR A 1 297 ? 6.127 -6.943 17.640 1.00 90.38 297 THR A CA 1
ATOM 2325 C C . THR A 1 297 ? 5.540 -5.934 18.635 1.00 90.38 297 THR A C 1
ATOM 2327 O O . THR A 1 297 ? 6.211 -5.557 19.596 1.00 90.38 297 THR A O 1
ATOM 2330 N N . VAL A 1 298 ? 4.283 -5.530 18.429 1.00 93.81 298 VAL A N 1
ATOM 2331 C CA . VAL A 1 298 ? 3.567 -4.532 19.239 1.00 93.81 298 VAL A CA 1
ATOM 2332 C C . VAL A 1 298 ? 2.401 -5.159 20.013 1.00 93.81 298 VAL A C 1
ATOM 2334 O O . VAL A 1 298 ? 1.747 -6.067 19.511 1.00 93.81 298 VAL A O 1
ATOM 2337 N N . GLY A 1 299 ? 2.115 -4.637 21.209 1.00 93.94 299 GLY A N 1
ATOM 2338 C CA . GLY A 1 299 ? 0.927 -4.992 21.993 1.00 93.94 299 GLY A CA 1
ATOM 2339 C C . GLY A 1 299 ? 0.960 -6.368 22.670 1.00 93.94 299 GLY A C 1
ATOM 2340 O O . GLY A 1 299 ? 1.988 -7.042 22.729 1.00 93.94 299 GLY A O 1
ATOM 2341 N N . ILE A 1 300 ? -0.197 -6.751 23.211 1.00 97.44 300 ILE A N 1
ATOM 2342 C CA . ILE A 1 300 ? -0.501 -8.080 23.756 1.00 97.44 300 ILE A CA 1
ATOM 2343 C C . ILE A 1 300 ? -1.164 -8.909 22.652 1.00 97.44 300 ILE A C 1
ATOM 2345 O O . ILE A 1 300 ? -1.957 -8.376 21.879 1.00 97.44 300 ILE A O 1
ATOM 2349 N N . GLU A 1 301 ? -0.869 -10.207 22.557 1.00 96.38 301 GLU A N 1
ATOM 2350 C CA . GLU A 1 301 ? -1.340 -11.045 21.446 1.00 96.38 301 GLU A CA 1
ATOM 2351 C C . GLU A 1 301 ? -2.417 -12.058 21.865 1.00 96.38 301 GLU A C 1
ATOM 2353 O O . GLU A 1 301 ? -2.186 -12.910 22.725 1.00 96.38 301 GLU A O 1
ATOM 2358 N N . LEU A 1 302 ? -3.565 -12.043 21.179 1.00 97.62 302 LEU A N 1
ATOM 2359 C CA . LEU A 1 302 ? -4.524 -13.150 21.169 1.00 97.62 302 LEU A CA 1
ATOM 2360 C C . LEU A 1 302 ? -4.310 -13.975 19.896 1.00 97.62 302 LEU A C 1
ATOM 2362 O O . LEU A 1 302 ? -4.734 -13.593 18.802 1.00 97.62 302 LEU A O 1
ATOM 2366 N N . VAL A 1 303 ? -3.648 -15.122 20.046 1.00 97.00 303 VAL A N 1
ATOM 2367 C CA . VAL A 1 303 ? -3.347 -16.032 18.934 1.00 97.00 303 VAL A CA 1
ATOM 2368 C C . VAL A 1 303 ? -4.394 -17.142 18.860 1.00 97.00 303 VAL A C 1
ATOM 2370 O O . VAL A 1 303 ? -4.554 -17.916 19.805 1.00 97.00 303 VAL A O 1
ATOM 2373 N N . VAL A 1 304 ? -5.083 -17.231 17.722 1.00 96.19 304 VAL A N 1
ATOM 2374 C CA . VAL A 1 304 ? -6.067 -18.281 17.409 1.00 96.19 304 VAL A CA 1
ATOM 2375 C C . VAL A 1 304 ? -5.613 -19.133 16.220 1.00 96.19 304 VAL A C 1
ATOM 2377 O O . VAL A 1 304 ? -4.598 -18.845 15.585 1.00 96.19 304 VAL A O 1
ATOM 2380 N N . ASP A 1 305 ? -6.341 -20.200 15.903 1.00 94.69 305 ASP A N 1
ATOM 2381 C CA . ASP A 1 305 ? -6.046 -21.086 14.771 1.00 94.69 305 ASP A CA 1
ATOM 2382 C C . ASP A 1 305 ? -7.313 -21.360 13.950 1.00 94.69 305 ASP A C 1
ATOM 2384 O O . ASP A 1 305 ? -8.204 -22.105 14.372 1.00 94.69 305 ASP A O 1
ATOM 2388 N N . ASN A 1 306 ? -7.368 -20.767 12.753 1.00 92.25 306 ASN A N 1
ATOM 2389 C CA . ASN A 1 306 ? -8.502 -20.876 11.831 1.00 92.25 306 ASN A CA 1
ATOM 2390 C C . ASN A 1 306 ? -8.679 -22.290 11.234 1.00 92.25 306 ASN A C 1
ATOM 2392 O O . ASN A 1 306 ? -9.622 -22.508 10.475 1.00 92.25 306 ASN A O 1
ATOM 2396 N N . THR A 1 307 ? -7.810 -23.261 11.546 1.00 91.38 307 THR A N 1
ATOM 2397 C CA . THR A 1 307 ? -8.011 -24.674 11.168 1.00 91.38 307 THR A CA 1
ATOM 2398 C C . THR A 1 307 ? -8.879 -25.450 12.159 1.00 91.38 307 THR A C 1
ATOM 2400 O O . THR A 1 307 ? -9.380 -26.518 11.807 1.00 91.38 307 THR A O 1
ATOM 2403 N N . LYS A 1 308 ? -9.110 -24.920 13.370 1.00 93.06 308 LYS A N 1
ATOM 2404 C CA . LYS A 1 308 ? -9.950 -25.577 14.382 1.00 93.06 308 LYS A CA 1
ATOM 2405 C C . LYS A 1 308 ? -11.442 -25.670 14.053 1.00 93.06 308 LYS A C 1
ATOM 2407 O O . LYS A 1 308 ? -12.024 -26.703 14.385 1.00 93.06 308 LYS A O 1
ATOM 2412 N N . PRO A 1 309 ? -12.112 -24.652 13.475 1.00 94.62 309 PRO A N 1
ATOM 2413 C CA . PRO A 1 309 ? -13.548 -24.742 13.254 1.00 94.62 309 PRO A CA 1
ATOM 2414 C C . PRO A 1 309 ? -13.854 -25.778 12.153 1.00 94.62 309 PRO A C 1
ATOM 2416 O O . PRO A 1 309 ? -13.521 -25.540 10.990 1.00 94.62 309 PRO A O 1
ATOM 2419 N N . PRO A 1 310 ? -14.558 -26.893 12.446 1.00 91.69 310 PRO A N 1
ATOM 2420 C CA . PRO A 1 310 ? -14.808 -27.977 11.477 1.00 91.69 310 PRO A CA 1
ATOM 2421 C C . PRO A 1 310 ? -15.774 -27.581 10.343 1.00 91.69 310 PRO A C 1
ATOM 2423 O O . PRO A 1 310 ? -16.106 -28.389 9.462 1.00 91.69 310 PRO A O 1
ATOM 2426 N N . SER A 1 311 ? -16.264 -26.339 10.401 1.00 93.44 311 SER A N 1
ATOM 2427 C CA . SER A 1 311 ? -17.086 -25.682 9.399 1.00 93.44 311 SER A CA 1
ATOM 2428 C C . SER A 1 311 ? -16.297 -24.986 8.289 1.00 93.44 311 SER A C 1
ATOM 2430 O O . SER A 1 311 ? -16.868 -24.711 7.232 1.00 93.44 311 SER A O 1
ATOM 2432 N N . LEU A 1 312 ? -15.011 -24.701 8.505 1.00 92.31 312 LEU A N 1
ATOM 2433 C CA . LEU A 1 312 ? -14.134 -24.081 7.512 1.00 92.31 312 LEU A CA 1
ATOM 2434 C C . LEU A 1 312 ? -13.437 -25.141 6.646 1.00 92.31 312 LEU A C 1
ATOM 2436 O O . LEU A 1 312 ? -13.353 -26.317 7.003 1.00 92.31 312 LEU A O 1
ATOM 2440 N N . LYS A 1 313 ? -12.976 -24.726 5.466 1.00 87.44 313 LYS A N 1
ATOM 2441 C CA . LYS A 1 313 ? -12.103 -25.521 4.596 1.00 87.44 313 LYS A CA 1
ATOM 2442 C C . LYS A 1 313 ? -10.752 -25.730 5.288 1.00 87.44 313 LYS A C 1
ATOM 2444 O O . LYS A 1 313 ? -10.247 -24.843 5.969 1.00 87.44 313 LYS A O 1
ATOM 2449 N N . SER A 1 314 ? -10.149 -26.896 5.100 1.00 78.94 314 SER A N 1
ATOM 2450 C CA . SER A 1 314 ? -8.776 -27.170 5.537 1.00 78.94 314 SER A CA 1
ATOM 2451 C C . SER A 1 314 ? -7.742 -26.427 4.672 1.00 78.94 314 SER A C 1
ATOM 2453 O O . SER A 1 314 ? -8.048 -25.947 3.578 1.00 78.94 314 SER A O 1
ATOM 2455 N N . LYS A 1 315 ? -6.470 -26.385 5.102 1.00 67.12 315 LYS A N 1
ATOM 2456 C CA . LYS A 1 315 ? -5.365 -25.850 4.272 1.00 67.12 315 LYS A CA 1
ATOM 2457 C C . LYS A 1 315 ? -5.282 -26.521 2.893 1.00 67.12 315 LYS A C 1
ATOM 2459 O O . LYS A 1 315 ? -5.028 -25.853 1.898 1.00 67.12 315 LYS A O 1
ATOM 2464 N N . GLN A 1 316 ? -5.548 -27.827 2.831 1.00 62.91 316 GLN A N 1
ATOM 2465 C CA . GLN A 1 316 ? -5.559 -28.617 1.592 1.00 62.91 316 GLN A CA 1
ATOM 2466 C C . GLN A 1 316 ? -6.722 -28.225 0.659 1.00 62.91 316 GLN A C 1
ATOM 2468 O O . GLN A 1 316 ? -6.614 -28.352 -0.557 1.00 62.91 316 GLN A O 1
ATOM 2473 N N . GLU A 1 317 ? -7.811 -27.689 1.216 1.00 59.31 317 GLU A N 1
ATOM 2474 C CA . GLU A 1 317 ? -8.998 -27.204 0.500 1.00 59.31 317 GLU A CA 1
ATOM 2475 C C . GLU A 1 317 ? -8.949 -25.690 0.190 1.00 59.31 317 GLU A C 1
ATOM 2477 O O . GLU A 1 317 ? -9.970 -25.118 -0.193 1.00 59.31 317 GLU A O 1
ATOM 2482 N N . LYS A 1 318 ? -7.772 -25.048 0.296 1.00 63.00 318 LYS A N 1
ATOM 2483 C CA . LYS A 1 318 ? -7.534 -23.602 0.082 1.00 63.00 318 LYS A CA 1
ATOM 2484 C C . LYS A 1 318 ? -8.123 -22.677 1.162 1.00 63.00 318 LYS A C 1
ATOM 2486 O O . LYS A 1 318 ? -8.804 -21.703 0.846 1.00 63.00 318 LYS A O 1
ATOM 2491 N N . LEU A 1 319 ? -7.839 -22.948 2.436 1.00 69.62 319 LEU A N 1
ATOM 2492 C CA . LEU A 1 319 ? -8.066 -21.970 3.508 1.00 69.62 319 LEU A CA 1
ATOM 2493 C C . LEU A 1 319 ? -7.143 -20.746 3.344 1.00 69.62 319 LEU A C 1
ATOM 2495 O O . LEU A 1 319 ? -5.927 -20.870 3.474 1.00 69.62 319 LEU A O 1
ATOM 2499 N N . GLU A 1 320 ? -7.720 -19.570 3.111 1.00 79.38 320 GLU A N 1
ATOM 2500 C CA . GLU A 1 320 ? -7.025 -18.280 3.157 1.00 79.38 320 GLU A CA 1
ATOM 2501 C C . GLU A 1 320 ? -6.884 -17.827 4.625 1.00 79.38 320 GLU A C 1
ATOM 2503 O O . GLU A 1 320 ? -7.894 -17.641 5.311 1.00 79.38 320 GLU A O 1
ATOM 2508 N N . PRO A 1 321 ? -5.659 -17.668 5.156 1.00 82.88 321 PRO A N 1
ATOM 2509 C CA . PRO A 1 321 ? -5.461 -17.483 6.591 1.00 82.88 321 PRO A CA 1
ATOM 2510 C C . PRO A 1 321 ? -5.699 -16.048 7.085 1.00 82.88 321 PRO A C 1
ATOM 2512 O O . PRO A 1 321 ? -5.859 -15.871 8.291 1.00 82.88 321 PRO A O 1
ATOM 2515 N N . HIS A 1 322 ? -5.723 -15.058 6.186 1.00 88.50 322 HIS A N 1
ATOM 2516 C CA . HIS A 1 322 ? -5.761 -13.625 6.509 1.00 88.50 322 HIS A CA 1
ATOM 2517 C C . HIS A 1 322 ? -7.184 -13.032 6.606 1.00 88.50 322 HIS A C 1
ATOM 2519 O O . HIS A 1 322 ? -7.370 -11.878 6.994 1.00 88.50 322 HIS A O 1
ATOM 2525 N N . ASN A 1 323 ? -8.215 -13.808 6.257 1.00 90.12 323 ASN A N 1
ATOM 2526 C CA . ASN A 1 323 ? -9.592 -13.324 6.181 1.00 90.12 323 ASN A CA 1
ATOM 2527 C C . ASN A 1 323 ? -10.168 -12.947 7.566 1.00 90.12 323 ASN A C 1
ATOM 2529 O O . ASN A 1 323 ? -10.264 -13.795 8.457 1.00 90.12 323 ASN A O 1
ATOM 2533 N N . LEU A 1 324 ? -10.610 -11.690 7.722 1.00 93.56 324 LEU A N 1
ATOM 2534 C CA . LEU A 1 324 ? -11.137 -11.158 8.987 1.00 93.56 324 LEU A CA 1
ATOM 2535 C C . LEU A 1 324 ? -12.361 -11.930 9.498 1.00 93.56 324 LEU A C 1
ATOM 2537 O O . LEU A 1 324 ? -12.416 -12.288 10.667 1.00 93.56 324 LEU A O 1
ATOM 2541 N N . GLU A 1 325 ? -13.332 -12.236 8.641 1.00 94.62 325 GLU A N 1
ATOM 2542 C CA . GLU A 1 325 ? -14.547 -12.939 9.066 1.00 94.62 325 GLU A CA 1
ATOM 2543 C C . GLU A 1 325 ? -14.263 -14.384 9.512 1.00 94.62 325 GLU A C 1
ATOM 2545 O O . GLU A 1 325 ? -14.855 -14.865 10.481 1.00 94.62 325 GLU A O 1
ATOM 2550 N N . ALA A 1 326 ? -13.302 -15.065 8.875 1.00 94.38 326 ALA A N 1
ATOM 2551 C CA . ALA A 1 326 ? -12.803 -16.362 9.336 1.00 94.38 326 ALA A CA 1
ATOM 2552 C C . ALA A 1 326 ? -12.084 -16.261 10.697 1.00 94.38 326 ALA A C 1
ATOM 2554 O O . ALA A 1 326 ? -12.288 -17.117 11.564 1.00 94.38 326 ALA A O 1
ATOM 2555 N N . LEU A 1 327 ? -11.287 -15.205 10.910 1.00 96.06 327 LEU A N 1
ATOM 2556 C CA . LEU A 1 327 ? -10.638 -14.912 12.192 1.00 96.06 327 LEU A CA 1
ATOM 2557 C C . LEU A 1 327 ? -11.680 -14.668 13.298 1.00 96.06 327 LEU A C 1
ATOM 2559 O O . LEU A 1 327 ? -11.621 -15.312 14.343 1.00 96.06 327 LEU A O 1
ATOM 2563 N N . LEU A 1 328 ? -12.680 -13.815 13.056 1.00 97.19 328 LEU A N 1
ATOM 2564 C CA . LEU A 1 328 ? -13.741 -13.502 14.023 1.00 97.19 328 LEU A CA 1
ATOM 2565 C C . LEU A 1 328 ? -14.645 -14.707 14.315 1.00 97.19 328 LEU A C 1
ATOM 2567 O O . LEU A 1 328 ? -15.034 -14.921 15.462 1.00 97.19 328 LEU A O 1
ATOM 2571 N N . TYR A 1 329 ? -14.943 -15.543 13.316 1.00 97.44 329 TYR A N 1
ATOM 2572 C CA . TYR A 1 329 ? -15.660 -16.802 13.536 1.00 97.44 329 TYR A CA 1
ATOM 2573 C C . TYR A 1 329 ? -14.853 -17.790 14.391 1.00 97.44 329 TYR A C 1
ATOM 2575 O O . TYR A 1 329 ? -15.413 -18.439 15.274 1.00 97.44 329 TYR A O 1
ATOM 2583 N N . THR A 1 330 ? -13.535 -17.858 14.188 1.00 96.50 330 THR A N 1
ATOM 2584 C CA . THR A 1 330 ? -12.637 -18.668 15.023 1.00 96.50 330 THR A CA 1
ATOM 2585 C C . THR A 1 330 ? -12.580 -18.136 16.455 1.00 96.50 330 THR A C 1
ATOM 2587 O O . THR A 1 330 ? -12.736 -18.914 17.392 1.00 96.50 330 THR A O 1
ATOM 2590 N N . VAL A 1 331 ? -12.444 -16.818 16.635 1.00 97.44 331 VAL A N 1
ATOM 2591 C CA . VAL A 1 331 ? -12.460 -16.135 17.943 1.00 97.44 331 VAL A CA 1
ATOM 2592 C C . VAL A 1 331 ? -13.774 -16.389 18.696 1.00 97.44 331 VAL A C 1
ATOM 2594 O O . VAL A 1 331 ? -13.735 -16.735 19.874 1.00 97.44 331 VAL A O 1
ATOM 2597 N N . ALA A 1 332 ? -14.927 -16.326 18.017 1.00 97.38 332 ALA A N 1
ATOM 2598 C CA . ALA A 1 332 ? -16.251 -16.581 18.605 1.00 97.38 332 ALA A CA 1
ATOM 2599 C C . ALA A 1 332 ? -16.428 -17.988 19.213 1.00 97.38 332 ALA A C 1
ATOM 2601 O O . ALA A 1 332 ? -17.310 -18.181 20.055 1.00 97.38 332 ALA A O 1
ATOM 2602 N N . GLY A 1 333 ? -15.605 -18.961 18.806 1.00 95.88 333 GLY A N 1
ATOM 2603 C CA . GLY A 1 333 ? -15.568 -20.308 19.383 1.00 95.88 333 GLY A CA 1
ATOM 2604 C C . GLY A 1 333 ? -14.194 -20.746 19.887 1.00 95.88 333 GLY A C 1
ATOM 2605 O O . GLY A 1 333 ? -13.932 -21.946 20.001 1.00 95.88 333 GLY A O 1
ATOM 2606 N N . TRP A 1 334 ? -13.295 -19.795 20.160 1.00 95.75 334 TRP A N 1
ATOM 2607 C CA . TRP A 1 334 ? -11.943 -20.104 20.611 1.00 95.75 334 TRP A CA 1
ATOM 2608 C C . TRP A 1 334 ? -11.945 -20.573 22.066 1.00 95.75 334 TRP A C 1
ATOM 2610 O O . TRP A 1 334 ? -12.397 -19.874 22.969 1.00 95.75 334 TRP A O 1
ATOM 2620 N N . ASN A 1 335 ? -11.395 -21.764 22.291 1.00 93.50 335 ASN A N 1
ATOM 2621 C CA . ASN A 1 335 ? -11.371 -22.439 23.588 1.00 93.50 335 ASN A CA 1
ATOM 2622 C C . ASN A 1 335 ? -9.923 -22.740 24.033 1.00 93.50 335 ASN A C 1
ATOM 2624 O O . ASN A 1 335 ? -9.646 -23.761 24.659 1.00 93.50 335 ASN A O 1
ATOM 2628 N N . GLY A 1 336 ? -8.981 -21.873 23.644 1.00 91.19 336 GLY A N 1
ATOM 2629 C CA . GLY A 1 336 ? -7.545 -22.056 23.863 1.00 91.19 336 GLY A CA 1
ATOM 2630 C C . GLY A 1 336 ? -6.870 -22.978 22.839 1.00 91.19 336 GLY A C 1
ATOM 2631 O O . GLY A 1 336 ? -7.513 -23.593 21.984 1.00 91.19 336 GLY A O 1
ATOM 2632 N N . LYS A 1 337 ? -5.536 -23.078 22.921 1.00 90.38 337 LYS A N 1
ATOM 2633 C CA . LYS A 1 337 ? -4.708 -23.849 21.974 1.00 90.38 337 LYS A CA 1
ATOM 2634 C C . LYS A 1 337 ? -4.989 -25.352 22.011 1.00 90.38 337 LYS A C 1
ATOM 2636 O O . LYS A 1 337 ? -4.985 -25.979 20.955 1.00 90.38 337 LYS A O 1
ATOM 2641 N N . ASP A 1 338 ? -5.334 -25.899 23.170 1.00 91.00 338 ASP A N 1
ATOM 2642 C CA . ASP A 1 338 ? -5.516 -27.345 23.358 1.00 91.00 338 ASP A CA 1
ATOM 2643 C C . ASP A 1 338 ? -6.994 -27.766 23.499 1.00 91.00 338 ASP A C 1
ATOM 2645 O O . ASP A 1 338 ? -7.293 -28.955 23.510 1.00 91.00 338 ASP A O 1
ATOM 2649 N N . GLY A 1 339 ? -7.932 -26.810 23.570 1.00 90.69 339 GLY A N 1
ATOM 2650 C CA . GLY A 1 339 ? -9.375 -27.081 23.630 1.00 90.69 339 GLY A CA 1
ATOM 2651 C C . GLY A 1 339 ? -10.048 -27.161 22.255 1.00 90.69 339 GLY A C 1
ATOM 2652 O O . GLY A 1 339 ? -9.637 -26.485 21.310 1.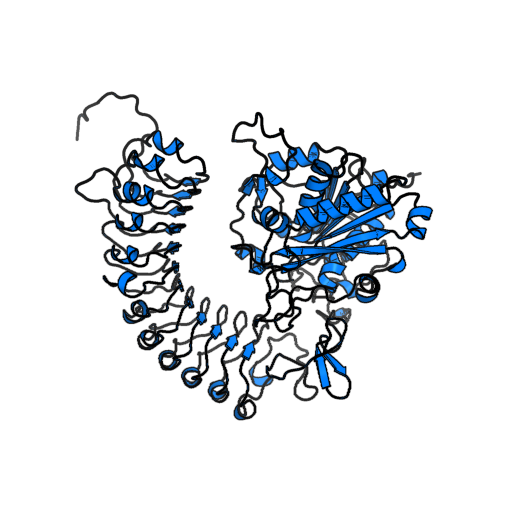00 90.69 339 GLY A O 1
ATOM 2653 N N . ASP A 1 340 ? -11.112 -27.956 22.140 1.00 92.62 340 ASP A N 1
ATOM 2654 C CA . ASP A 1 340 ? -11.925 -28.043 20.919 1.00 92.62 340 ASP A CA 1
ATOM 2655 C C . ASP A 1 340 ? -12.653 -26.726 20.606 1.00 92.62 340 ASP A C 1
ATOM 2657 O O . ASP A 1 340 ? -13.000 -25.966 21.514 1.00 92.62 340 ASP A O 1
ATOM 2661 N N . PHE A 1 341 ? -12.910 -26.467 19.318 1.00 94.94 341 PHE A N 1
ATOM 2662 C CA . PHE A 1 341 ? -13.712 -25.321 18.882 1.00 94.94 341 PHE A CA 1
ATOM 2663 C C . PHE A 1 341 ? -15.165 -25.463 19.347 1.00 94.94 341 PHE A C 1
ATOM 2665 O O . PHE A 1 341 ? -15.846 -26.425 18.993 1.00 94.94 341 PHE A O 1
ATOM 2672 N N . ASP A 1 342 ? -15.645 -24.472 20.094 1.00 94.38 342 ASP A N 1
ATOM 2673 C CA . ASP A 1 342 ? -16.980 -24.456 20.690 1.00 94.38 342 ASP A CA 1
ATOM 2674 C C . ASP A 1 342 ? -17.498 -23.014 20.736 1.00 94.38 342 ASP A C 1
ATOM 2676 O O . ASP A 1 342 ? -16.952 -22.189 21.470 1.00 94.38 342 ASP A O 1
ATOM 2680 N N . LEU A 1 343 ? -18.515 -22.700 19.921 1.00 94.81 343 LEU A N 1
ATOM 2681 C CA . LEU A 1 343 ? -19.070 -21.349 19.761 1.00 94.81 343 LEU A CA 1
ATOM 2682 C C . LEU A 1 343 ? -19.655 -20.831 21.081 1.00 94.81 343 LEU A C 1
ATOM 2684 O O . LEU A 1 343 ? -20.769 -21.182 21.468 1.00 94.81 343 LEU A O 1
ATOM 2688 N N . LYS A 1 344 ? -18.917 -19.934 21.739 1.00 92.81 344 LYS A N 1
ATOM 2689 C CA . LYS A 1 344 ? -19.296 -19.333 23.025 1.00 92.81 344 LYS A CA 1
ATOM 2690 C C . LYS A 1 344 ? -20.336 -18.227 22.870 1.00 92.81 344 LYS A C 1
ATOM 2692 O O . LYS A 1 344 ? -21.089 -17.961 23.804 1.00 92.81 344 LYS A O 1
ATOM 2697 N N . LEU A 1 345 ? -20.382 -17.588 21.699 1.00 90.25 345 LEU A N 1
ATOM 2698 C CA . LEU A 1 345 ? -21.378 -16.583 21.331 1.00 90.25 345 LEU A CA 1
ATOM 2699 C C . LEU A 1 345 ? -22.008 -16.915 19.968 1.00 90.25 345 LEU A C 1
ATOM 2701 O O . LEU A 1 345 ? -21.318 -17.439 19.088 1.00 90.25 345 LEU A O 1
ATOM 2705 N N . PRO A 1 346 ? -23.294 -16.582 19.741 1.00 89.69 346 PRO A N 1
ATOM 2706 C CA . PRO A 1 346 ? -23.920 -16.745 18.434 1.00 89.69 346 PRO A CA 1
ATOM 2707 C C . PRO A 1 346 ? -23.243 -15.867 17.370 1.00 89.69 346 PRO A C 1
ATOM 2709 O O . PRO A 1 346 ? -23.404 -14.648 17.366 1.00 89.69 346 PRO A O 1
ATOM 2712 N N . ARG A 1 347 ? -22.533 -16.489 16.422 1.00 94.00 347 ARG A N 1
ATOM 2713 C CA . ARG A 1 347 ? -22.029 -15.837 15.204 1.00 94.00 347 ARG A CA 1
ATOM 2714 C C . ARG A 1 347 ? -22.416 -16.661 13.980 1.00 94.00 347 ARG A C 1
ATOM 2716 O O . ARG A 1 347 ? -22.249 -17.878 13.961 1.00 94.00 347 ARG A O 1
ATOM 2723 N N . SER A 1 348 ? -22.961 -16.008 12.956 1.00 94.44 348 SER A N 1
ATOM 2724 C CA . SER A 1 348 ? -23.395 -16.700 11.739 1.00 94.44 348 SER A CA 1
ATOM 2725 C C . SER A 1 348 ? -22.190 -17.146 10.913 1.00 94.44 348 SER A C 1
ATOM 2727 O O . SER A 1 348 ? -21.426 -16.312 10.431 1.00 94.44 348 SER A O 1
ATOM 2729 N N . LEU A 1 349 ? -22.071 -18.457 10.680 1.00 93.88 349 LEU A N 1
ATOM 2730 C CA . LEU A 1 349 ? -21.063 -19.048 9.791 1.00 93.88 349 LEU A CA 1
ATOM 2731 C C . LEU A 1 349 ? -21.058 -18.395 8.399 1.00 93.88 349 LEU A C 1
ATOM 2733 O O . LEU A 1 349 ? -20.003 -18.248 7.795 1.00 93.88 349 LEU A O 1
ATOM 2737 N N . GLY A 1 350 ? -22.221 -17.951 7.908 1.00 92.69 350 GLY A N 1
ATOM 2738 C CA . GLY A 1 350 ? -22.352 -17.339 6.586 1.00 92.69 350 GLY A CA 1
ATOM 2739 C C . GLY A 1 350 ? -21.543 -16.056 6.391 1.00 92.69 350 GLY A C 1
ATOM 2740 O O . GLY A 1 350 ? -21.183 -15.753 5.255 1.00 92.69 350 GLY A O 1
ATOM 2741 N N . LEU A 1 351 ? -21.214 -15.333 7.468 1.00 93.00 351 LEU A N 1
ATOM 2742 C CA . LEU A 1 351 ? -20.421 -14.100 7.411 1.00 93.00 351 LEU A CA 1
ATOM 2743 C C . LEU A 1 351 ? -19.025 -14.334 6.804 1.00 93.00 351 LEU A C 1
ATOM 2745 O O . LEU A 1 351 ? -18.557 -13.529 6.003 1.00 93.00 351 LEU A O 1
ATOM 2749 N N . VAL A 1 352 ? -18.428 -15.504 7.061 1.00 91.62 352 VAL A N 1
ATOM 2750 C CA . VAL A 1 352 ? -17.121 -15.919 6.519 1.00 91.62 352 VAL A CA 1
ATOM 2751 C C . VAL A 1 352 ? -17.056 -15.801 4.991 1.00 91.62 352 VAL A C 1
ATOM 2753 O O . VAL A 1 352 ? -16.067 -15.314 4.440 1.00 91.62 352 VAL A O 1
ATOM 2756 N N . ASN A 1 353 ? -18.130 -16.174 4.291 1.00 89.81 353 ASN A N 1
ATOM 2757 C CA . ASN A 1 353 ? -18.191 -16.130 2.829 1.00 89.81 353 ASN A CA 1
ATOM 2758 C C . ASN A 1 353 ? -18.642 -14.769 2.247 1.00 89.81 353 ASN A C 1
ATOM 2760 O O . ASN A 1 353 ? -18.933 -14.710 1.052 1.00 89.81 353 ASN A O 1
ATOM 2764 N N . LYS A 1 354 ? -18.695 -13.668 3.025 1.00 82.12 354 LYS A N 1
ATOM 2765 C CA . LYS A 1 354 ? -19.030 -12.322 2.492 1.00 82.12 354 LYS A CA 1
ATOM 2766 C C . LYS A 1 354 ? -18.226 -12.010 1.227 1.00 82.12 354 LYS A C 1
ATOM 2768 O O . LYS A 1 354 ? -18.801 -11.715 0.185 1.00 82.12 354 LYS A O 1
ATOM 2773 N N . TYR A 1 355 ? -16.908 -12.181 1.304 1.00 78.44 355 TYR A N 1
ATOM 2774 C CA . TYR A 1 355 ? -15.978 -11.944 0.194 1.00 78.44 355 TYR A CA 1
ATOM 2775 C C . TYR A 1 355 ? -15.224 -13.194 -0.262 1.00 78.44 355 TYR A C 1
ATOM 2777 O O . TYR A 1 355 ? -14.539 -13.153 -1.279 1.00 78.44 355 TYR A O 1
ATOM 2785 N N . SER A 1 356 ? -15.377 -14.307 0.454 1.00 80.62 356 SER A N 1
ATOM 2786 C CA . SER A 1 356 ? -14.525 -15.488 0.325 1.00 80.62 356 SER A CA 1
ATOM 2787 C C . SER A 1 356 ? -15.318 -16.762 0.007 1.00 80.62 356 SER A C 1
ATOM 2789 O O . SER A 1 356 ? -16.552 -16.778 0.028 1.00 80.62 356 SER A O 1
ATOM 2791 N N . GLY A 1 357 ? -14.592 -17.848 -0.248 1.00 85.06 357 GLY A N 1
ATOM 2792 C CA . GLY A 1 357 ? -15.124 -19.207 -0.295 1.00 85.06 357 GLY A CA 1
ATOM 2793 C C . GLY A 1 357 ? -14.434 -20.101 0.728 1.00 85.06 357 GLY A C 1
ATOM 2794 O O . GLY A 1 357 ? -13.802 -21.076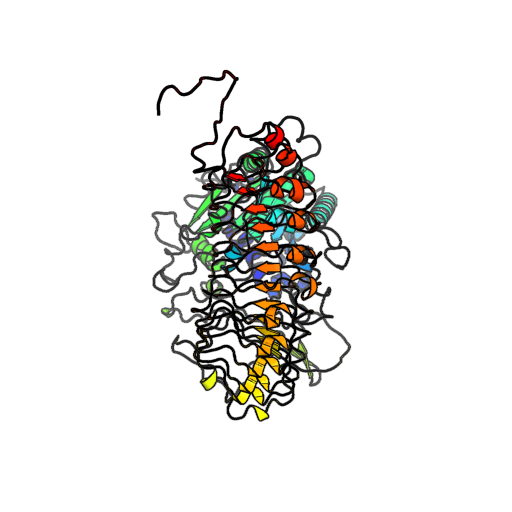 0.338 1.00 85.06 357 GLY A O 1
ATOM 2795 N N . LEU A 1 358 ? -14.485 -19.762 2.018 1.00 86.81 358 LEU A N 1
ATOM 2796 C CA . LEU A 1 358 ? -13.745 -20.473 3.076 1.00 86.81 358 LEU A CA 1
ATOM 2797 C C . LEU A 1 358 ? -14.603 -21.436 3.902 1.00 86.81 358 LEU A C 1
ATOM 2799 O O . LEU A 1 358 ? -14.057 -22.300 4.584 1.00 86.81 358 LEU A O 1
ATOM 2803 N N . ILE A 1 359 ? -15.931 -21.347 3.825 1.00 89.81 359 ILE A N 1
ATOM 2804 C CA . ILE A 1 359 ? -16.835 -22.332 4.438 1.00 89.81 359 ILE A CA 1
ATOM 2805 C C . ILE A 1 359 ? -16.752 -23.655 3.658 1.00 89.81 359 ILE A C 1
ATOM 2807 O O . ILE A 1 359 ? -16.750 -23.662 2.424 1.00 89.81 359 ILE A O 1
ATOM 2811 N N . ASN A 1 360 ? -16.709 -24.795 4.356 1.00 88.19 360 ASN A N 1
ATOM 2812 C CA . ASN A 1 360 ? -16.712 -26.106 3.706 1.00 88.19 360 ASN A CA 1
ATOM 2813 C C . ASN A 1 360 ? -18.010 -26.306 2.894 1.00 88.19 360 ASN A C 1
ATOM 2815 O O . ASN A 1 360 ? -19.115 -26.026 3.367 1.00 88.19 360 ASN A O 1
ATOM 2819 N N . THR A 1 361 ? -17.896 -26.814 1.665 1.00 85.12 361 THR A N 1
ATOM 2820 C CA . THR A 1 361 ? -19.009 -26.855 0.699 1.00 85.12 361 THR A CA 1
ATOM 2821 C C . THR A 1 361 ? -20.212 -27.675 1.174 1.00 85.12 361 THR A C 1
ATOM 2823 O O . THR A 1 361 ? -21.334 -27.400 0.744 1.00 85.12 361 THR A O 1
ATOM 2826 N N . LYS A 1 362 ? -20.024 -28.610 2.122 1.00 88.62 362 LYS A N 1
ATOM 2827 C CA . LYS A 1 362 ? -21.108 -29.396 2.742 1.00 88.62 362 LYS A CA 1
ATOM 2828 C C . LYS A 1 362 ? -22.168 -28.549 3.467 1.00 88.62 362 LYS A C 1
ATOM 2830 O O . LYS A 1 362 ? -23.280 -29.030 3.652 1.00 88.62 362 LYS A O 1
ATOM 2835 N N . TYR A 1 363 ? -21.855 -27.304 3.849 1.00 88.31 363 TYR A N 1
ATOM 2836 C CA . TYR A 1 363 ? -22.804 -26.391 4.510 1.00 88.31 363 TYR A CA 1
ATOM 2837 C C . TYR A 1 363 ? -23.637 -25.536 3.541 1.00 88.31 363 TYR A C 1
ATOM 2839 O O . TYR A 1 363 ? -24.539 -24.832 3.984 1.00 88.31 363 TYR A O 1
ATOM 2847 N N . GLY A 1 364 ? -23.368 -25.577 2.229 1.00 85.44 364 GLY A N 1
ATOM 2848 C CA . GLY A 1 364 ? -24.239 -24.964 1.215 1.00 85.44 364 GLY A CA 1
ATOM 2849 C C . GLY A 1 364 ? -24.271 -23.428 1.162 1.00 85.44 364 GLY A C 1
ATOM 2850 O O . GLY A 1 364 ? -25.147 -22.872 0.501 1.00 85.44 364 GLY A O 1
ATOM 2851 N N . TYR A 1 365 ? -23.337 -22.732 1.816 1.00 86.94 365 TYR A N 1
ATOM 2852 C CA . TYR A 1 365 ? -23.224 -21.272 1.730 1.00 86.94 365 TYR A CA 1
ATOM 2853 C C . TYR A 1 365 ? -22.605 -20.839 0.387 1.00 86.94 365 TYR A C 1
ATOM 2855 O O . TYR A 1 365 ? -21.532 -21.338 0.040 1.00 86.94 365 TYR A O 1
ATOM 2863 N N . PRO A 1 366 ? -23.218 -19.898 -0.359 1.00 80.38 366 PRO A N 1
ATOM 2864 C CA . PRO A 1 366 ? -22.595 -19.301 -1.539 1.00 80.38 366 PRO A CA 1
ATOM 2865 C C . PRO A 1 366 ? -21.268 -18.615 -1.191 1.00 80.38 366 PRO A C 1
ATOM 2867 O O . PRO A 1 366 ? -21.116 -18.085 -0.092 1.00 80.38 366 PRO A O 1
ATOM 2870 N N . GLU A 1 367 ? -20.314 -18.628 -2.118 1.00 84.19 367 GLU A N 1
ATOM 2871 C CA . GLU A 1 367 ? -19.022 -17.938 -1.989 1.00 84.19 367 GLU A CA 1
ATOM 2872 C C . GLU A 1 367 ? -19.152 -16.475 -2.460 1.00 84.19 367 GLU A C 1
ATOM 2874 O O . GLU A 1 367 ? -19.943 -16.188 -3.363 1.00 84.19 367 GLU A O 1
ATOM 2879 N N . SER A 1 368 ? -18.401 -15.561 -1.835 1.00 80.44 368 SER A N 1
ATOM 2880 C CA . SER A 1 368 ? -18.344 -14.117 -2.139 1.00 80.44 368 SER A CA 1
ATOM 2881 C C . SER A 1 368 ? -19.723 -13.454 -2.322 1.00 80.44 368 SER A C 1
ATOM 2883 O O . SER A 1 368 ? -19.978 -12.753 -3.304 1.00 80.44 368 SER A O 1
ATOM 2885 N N . TRP A 1 369 ? -20.652 -13.718 -1.396 1.00 79.88 369 TRP A N 1
ATOM 2886 C CA . TRP A 1 369 ? -22.065 -13.342 -1.545 1.00 79.88 369 TRP A CA 1
ATOM 2887 C C . TRP A 1 369 ? -22.376 -11.866 -1.259 1.00 79.88 369 TRP A C 1
ATOM 2889 O O . TRP A 1 369 ? -23.460 -11.401 -1.624 1.00 79.88 369 TRP A O 1
ATOM 2899 N N . TRP A 1 370 ? -21.470 -11.125 -0.614 1.00 79.19 370 TRP A N 1
ATOM 2900 C CA . TRP A 1 370 ? -21.664 -9.712 -0.291 1.00 79.19 370 TRP A CA 1
ATOM 2901 C C . TRP A 1 370 ? -21.497 -8.848 -1.543 1.00 79.19 370 TRP A C 1
ATOM 2903 O O . TRP A 1 370 ? -20.405 -8.419 -1.918 1.00 79.19 370 TRP A O 1
ATOM 2913 N N . VAL A 1 371 ? -22.617 -8.592 -2.214 1.00 73.81 371 VAL A N 1
ATOM 2914 C CA . VAL A 1 371 ? -22.681 -7.734 -3.394 1.00 73.81 371 VAL A CA 1
ATOM 2915 C C . VAL A 1 371 ? -23.948 -6.891 -3.367 1.00 73.81 371 VAL A C 1
ATOM 2917 O O . VAL A 1 371 ? -25.045 -7.382 -3.100 1.00 73.81 371 VAL A O 1
ATOM 2920 N N . GLU A 1 372 ? -23.800 -5.606 -3.685 1.00 67.69 372 GLU A N 1
ATOM 2921 C CA . GLU A 1 372 ? -24.935 -4.693 -3.790 1.00 67.69 372 GLU A CA 1
ATOM 2922 C C . GLU A 1 372 ? -25.969 -5.175 -4.817 1.00 67.69 372 GLU A C 1
ATOM 2924 O O . GLU A 1 372 ? -25.636 -5.756 -5.861 1.00 67.69 372 GLU A O 1
ATOM 2929 N N . LYS A 1 373 ? -27.249 -4.883 -4.566 1.00 63.66 373 LYS A N 1
ATOM 2930 C CA . LYS A 1 373 ? -28.340 -5.333 -5.440 1.00 63.66 373 LYS A CA 1
ATOM 2931 C C . LYS A 1 373 ? -28.156 -4.730 -6.833 1.00 63.66 373 LYS A C 1
ATOM 2933 O O . LYS A 1 373 ? -28.089 -3.515 -7.001 1.00 63.66 373 LYS A O 1
ATOM 2938 N N . ASN A 1 374 ? -28.069 -5.589 -7.851 1.00 61.09 374 ASN A N 1
ATOM 2939 C CA . ASN A 1 374 ? -27.719 -5.212 -9.228 1.00 61.09 374 ASN A CA 1
ATOM 2940 C C . ASN A 1 374 ? -26.381 -4.438 -9.356 1.00 61.09 374 ASN A C 1
ATOM 2942 O O . ASN A 1 374 ? -26.222 -3.674 -10.309 1.00 61.09 374 ASN A O 1
ATOM 2946 N N . ARG A 1 375 ? -25.442 -4.595 -8.408 1.00 59.75 375 ARG A N 1
ATOM 2947 C CA . ARG A 1 375 ? -24.222 -3.773 -8.266 1.00 59.75 375 ARG A CA 1
ATOM 2948 C C . ARG A 1 375 ? -24.524 -2.264 -8.238 1.00 59.75 375 ARG A C 1
ATOM 2950 O O . ARG A 1 375 ? -23.972 -1.502 -9.022 1.00 59.75 375 ARG A O 1
ATOM 2957 N N . GLY A 1 376 ? -25.468 -1.829 -7.397 1.00 61.47 376 GLY A N 1
ATOM 2958 C CA . GLY A 1 376 ? -25.812 -0.405 -7.215 1.00 61.47 376 GLY A CA 1
ATOM 2959 C C . GLY A 1 376 ? -26.567 0.245 -8.387 1.00 61.47 376 GLY A C 1
ATOM 2960 O O . GLY A 1 376 ? -26.854 1.445 -8.363 1.00 61.47 376 GLY A O 1
ATOM 2961 N N . MET A 1 377 ? -26.917 -0.529 -9.419 1.00 61.94 377 MET A N 1
ATOM 2962 C CA . MET A 1 377 ? -27.763 -0.069 -10.517 1.00 61.94 377 MET A CA 1
ATOM 2963 C C . MET A 1 377 ? -29.230 0.006 -10.070 1.00 61.94 377 MET A C 1
ATOM 2965 O O . MET A 1 377 ? -29.826 -0.994 -9.658 1.00 61.94 377 MET A O 1
ATOM 2969 N N . VAL A 1 378 ? -29.835 1.182 -10.232 1.00 67.12 378 VAL A N 1
ATOM 2970 C CA . VAL A 1 378 ? -31.235 1.470 -9.902 1.00 67.12 378 VAL A CA 1
ATOM 2971 C C . VAL A 1 378 ? -31.974 1.915 -11.164 1.00 67.12 378 VAL A C 1
ATOM 2973 O O . VAL A 1 378 ? -31.468 2.726 -11.941 1.00 67.12 378 VAL A O 1
ATOM 2976 N N . LEU A 1 379 ? -33.177 1.377 -11.367 1.00 56.59 379 LEU A N 1
ATOM 2977 C CA . LEU A 1 379 ? -34.108 1.830 -12.397 1.00 56.59 379 LEU A CA 1
ATOM 2978 C C . LEU A 1 379 ? -34.899 3.029 -11.859 1.00 56.59 379 LEU A C 1
ATOM 2980 O O . LEU A 1 379 ? -35.625 2.891 -10.877 1.00 56.59 379 LEU A O 1
ATOM 2984 N N . ASP A 1 380 ? -34.768 4.186 -12.501 1.00 58.72 380 ASP A N 1
ATOM 2985 C CA . ASP A 1 380 ? -35.474 5.420 -12.153 1.00 58.72 380 ASP A CA 1
ATOM 2986 C C . ASP A 1 380 ? -36.100 6.026 -13.414 1.00 58.72 380 ASP A C 1
ATOM 2988 O O . ASP A 1 380 ? -35.414 6.248 -14.408 1.00 58.72 380 ASP A O 1
ATOM 2992 N N . LYS A 1 381 ? -37.423 6.235 -13.399 1.00 67.56 381 LYS A N 1
ATOM 2993 C CA . LYS A 1 381 ? -38.219 6.783 -14.522 1.00 67.56 381 LYS A CA 1
ATOM 2994 C C . LYS A 1 381 ? -37.947 6.143 -15.902 1.00 67.56 381 LYS A C 1
ATOM 2996 O O . LYS A 1 381 ? -38.121 6.786 -16.930 1.00 67.56 381 LYS A O 1
ATOM 3001 N N . GLY A 1 382 ? -37.566 4.863 -15.925 1.00 59.97 382 GLY A N 1
ATOM 3002 C CA . GLY A 1 382 ? -37.265 4.101 -17.145 1.00 59.97 382 GLY A CA 1
ATOM 3003 C C . GLY A 1 382 ? -35.775 4.003 -17.498 1.00 59.97 382 GLY A C 1
ATOM 3004 O O . GLY A 1 382 ? -35.405 3.128 -18.279 1.00 59.97 382 GLY A O 1
ATOM 3005 N N . ASP A 1 383 ? -34.911 4.811 -16.877 1.00 46.94 383 ASP A N 1
ATOM 3006 C CA . ASP A 1 383 ? -33.462 4.773 -17.075 1.00 46.94 383 ASP A CA 1
ATOM 3007 C C . ASP A 1 383 ? -32.743 4.022 -15.945 1.00 46.94 383 ASP A C 1
ATOM 3009 O O . ASP A 1 383 ? -33.000 4.204 -14.755 1.00 46.94 383 ASP A O 1
ATOM 3013 N N . TRP A 1 384 ? -31.779 3.181 -16.320 1.00 52.56 384 TRP A N 1
ATOM 3014 C CA . TRP A 1 384 ? -30.885 2.519 -15.371 1.00 52.56 384 TRP A CA 1
ATOM 3015 C C . TRP A 1 384 ? -29.678 3.409 -15.068 1.00 52.56 384 TRP A C 1
ATOM 3017 O O . TRP A 1 384 ? -28.813 3.598 -15.926 1.00 52.56 384 TRP A O 1
ATOM 3027 N N . SER A 1 385 ? -29.576 3.884 -13.827 1.00 52.47 385 SER A N 1
ATOM 3028 C CA . SER A 1 385 ? -28.471 4.715 -13.331 1.00 52.47 385 SER A CA 1
ATOM 3029 C C . SER A 1 385 ? -27.719 4.014 -12.196 1.00 52.47 385 SER A C 1
ATOM 3031 O O . SER A 1 385 ? -28.313 3.261 -11.426 1.00 52.47 385 SER A O 1
ATOM 3033 N N . ASN A 1 386 ? -26.404 4.225 -12.096 1.00 53.16 386 ASN A N 1
ATOM 3034 C CA . ASN A 1 386 ? -25.655 3.828 -10.905 1.00 53.16 386 ASN A CA 1
ATOM 3035 C C . ASN A 1 386 ? -25.918 4.888 -9.822 1.00 53.16 386 ASN A C 1
ATOM 3037 O O . ASN A 1 386 ? -25.546 6.050 -10.005 1.00 53.16 386 ASN A O 1
ATOM 3041 N N . LYS A 1 387 ? -26.591 4.488 -8.737 1.00 56.78 387 LYS A N 1
ATOM 3042 C CA . LYS A 1 387 ? -26.935 5.351 -7.596 1.00 56.78 387 LYS A CA 1
ATOM 3043 C C . LYS A 1 387 ? -26.223 4.906 -6.314 1.00 56.78 387 LYS A C 1
ATOM 3045 O O . LYS A 1 387 ? -26.825 4.900 -5.247 1.00 56.78 387 LYS A O 1
ATOM 3050 N N . MET A 1 388 ? -24.926 4.599 -6.396 1.00 55.34 388 MET A N 1
ATOM 3051 C CA . MET A 1 388 ? -24.036 4.450 -5.223 1.00 55.34 388 MET A CA 1
ATOM 3052 C C . MET A 1 388 ? -23.826 5.763 -4.422 1.00 55.34 388 MET A C 1
ATOM 3054 O O . MET A 1 388 ? -22.876 5.875 -3.658 1.00 55.34 388 MET A O 1
ATOM 3058 N N . TRP A 1 389 ? -24.698 6.762 -4.601 1.00 38.06 389 TRP A N 1
ATOM 3059 C CA . TRP A 1 389 ? -24.793 7.982 -3.801 1.00 38.06 389 TRP A CA 1
ATOM 3060 C C . TRP A 1 389 ? -26.215 8.564 -3.896 1.00 38.06 389 TRP A C 1
ATOM 3062 O O . TRP A 1 389 ? -26.943 8.292 -4.859 1.00 38.06 389 TRP A O 1
ATOM 3072 N N . GLY A 1 390 ? -26.611 9.374 -2.908 1.00 28.81 390 GLY A N 1
ATOM 3073 C CA . GLY A 1 390 ? -27.901 10.078 -2.897 1.00 28.81 390 GLY A CA 1
ATOM 3074 C C . GLY A 1 390 ? -28.090 11.005 -4.111 1.00 28.81 390 GLY A C 1
ATOM 3075 O O . GLY A 1 390 ? -27.133 11.570 -4.631 1.00 28.81 390 GLY A O 1
ATOM 3076 N N . ALA A 1 391 ? -29.330 11.127 -4.592 1.00 23.45 391 ALA A N 1
ATOM 3077 C CA . ALA A 1 391 ? -29.707 11.856 -5.816 1.00 23.45 391 ALA A CA 1
ATOM 3078 C C . ALA A 1 391 ? -29.958 13.373 -5.560 1.00 23.45 391 ALA A C 1
ATOM 3080 O O . ALA A 1 391 ? -30.076 13.725 -4.386 1.00 23.45 391 ALA A O 1
ATOM 3081 N N . PRO A 1 392 ? -30.149 14.257 -6.584 1.00 37.69 392 PRO A N 1
ATOM 3082 C CA . PRO A 1 392 ? -30.301 13.990 -8.032 1.00 37.69 392 PRO A CA 1
ATOM 3083 C C . PRO A 1 392 ? -29.570 14.932 -9.045 1.00 37.69 392 PRO A C 1
ATOM 3085 O O . PRO A 1 392 ? -29.174 16.040 -8.712 1.00 37.69 392 PRO A O 1
ATOM 3088 N N . ALA A 1 393 ? -29.590 14.521 -10.333 1.00 22.94 393 ALA A N 1
ATOM 3089 C CA . ALA A 1 393 ? -29.376 15.315 -11.576 1.00 22.94 393 ALA A CA 1
ATOM 3090 C C . ALA A 1 393 ? -27.912 15.760 -11.906 1.00 22.94 393 ALA A C 1
ATOM 3092 O O . ALA A 1 393 ? -27.118 15.945 -10.998 1.00 22.94 393 ALA A O 1
ATOM 3093 N N . ILE A 1 394 ? -27.424 15.905 -13.157 1.00 23.33 394 ILE A N 1
ATOM 3094 C CA . ILE A 1 394 ? -27.976 15.797 -14.537 1.00 23.33 394 ILE A CA 1
ATOM 3095 C C . ILE A 1 394 ? -27.131 14.818 -15.412 1.00 23.33 394 ILE A C 1
ATOM 3097 O O . ILE A 1 394 ? -26.045 14.386 -15.036 1.00 23.33 394 ILE A O 1
ATOM 3101 N N . ILE A 1 395 ? -27.679 14.420 -16.567 1.00 22.75 395 ILE A N 1
ATOM 3102 C CA . ILE A 1 395 ? -27.228 13.381 -17.515 1.00 22.75 395 ILE A CA 1
ATOM 3103 C C . ILE A 1 395 ? -26.319 13.933 -18.636 1.00 22.75 395 ILE A C 1
ATOM 3105 O O . ILE A 1 395 ? -26.705 14.911 -19.265 1.00 22.75 395 ILE A O 1
ATOM 3109 N N . PHE A 1 396 ? -25.257 13.205 -19.026 1.00 21.83 396 PHE A N 1
ATOM 3110 C CA . PHE A 1 396 ? -24.993 12.909 -20.452 1.00 21.83 396 PHE A CA 1
ATOM 3111 C C . PHE A 1 396 ? -24.253 11.566 -20.681 1.00 21.83 396 PHE A C 1
ATOM 3113 O O . PHE A 1 396 ? -23.087 11.379 -20.362 1.00 21.83 396 PHE A O 1
ATOM 3120 N N . ILE A 1 397 ? -25.031 10.614 -21.204 1.00 27.91 397 ILE A N 1
ATOM 3121 C CA . ILE A 1 397 ? -24.736 9.515 -22.152 1.00 27.91 397 ILE A CA 1
ATOM 3122 C C . ILE A 1 397 ? -23.326 9.494 -22.784 1.00 27.91 397 ILE A C 1
ATOM 3124 O O . ILE A 1 397 ? -22.874 10.544 -23.211 1.00 27.91 397 ILE A O 1
ATOM 3128 N N . LYS A 1 398 ? -22.643 8.384 -23.122 1.00 26.58 398 LYS A N 1
ATOM 3129 C CA . LYS A 1 398 ? -22.576 6.899 -22.895 1.00 26.58 398 LYS A CA 1
ATOM 3130 C C . LYS A 1 398 ? -21.212 6.508 -23.589 1.00 26.58 398 LYS A C 1
ATOM 3132 O O . LYS A 1 398 ? -20.664 7.352 -24.283 1.00 26.58 398 LYS A O 1
ATOM 3137 N N . LYS A 1 399 ? -20.585 5.321 -23.542 1.00 28.47 399 LYS A N 1
ATOM 3138 C CA . LYS A 1 399 ? -21.045 3.928 -23.366 1.00 28.47 399 LYS A CA 1
ATOM 3139 C C . LYS A 1 399 ? -19.840 3.007 -23.038 1.00 28.47 399 LYS A C 1
ATOM 3141 O O . LYS A 1 399 ? -18.837 3.075 -23.731 1.00 28.47 399 LYS A O 1
ATOM 3146 N N . SER A 1 400 ? -19.962 2.063 -22.102 1.00 28.17 400 SER A N 1
ATOM 3147 C CA . SER A 1 400 ? -18.959 1.001 -21.862 1.00 28.17 400 SER A CA 1
ATOM 3148 C C . SER A 1 400 ? -19.642 -0.349 -21.594 1.00 28.17 400 SER A C 1
ATOM 3150 O O . SER A 1 400 ? -20.739 -0.388 -21.028 1.00 28.17 400 SER A O 1
ATOM 3152 N N . ILE A 1 401 ? -19.031 -1.467 -22.017 1.00 34.56 401 ILE A N 1
ATOM 3153 C CA . ILE A 1 401 ? -19.436 -2.806 -21.552 1.00 34.56 401 ILE A CA 1
ATOM 3154 C C . ILE A 1 401 ? -18.550 -3.155 -20.364 1.00 34.56 401 ILE A C 1
ATOM 3156 O O . ILE A 1 401 ? -17.519 -3.804 -20.497 1.00 34.56 401 ILE A O 1
ATOM 3160 N N . GLN A 1 402 ? -18.993 -2.728 -19.188 1.00 35.38 402 GLN A N 1
ATOM 3161 C CA . GLN A 1 402 ? -18.643 -3.426 -17.961 1.00 35.38 402 GLN A CA 1
ATOM 3162 C C . GLN A 1 402 ? -19.687 -4.495 -17.657 1.00 35.38 402 GLN A C 1
ATOM 3164 O O . GLN A 1 402 ? -20.862 -4.391 -18.032 1.00 35.38 402 GLN A O 1
ATOM 3169 N N . TRP A 1 403 ? -19.223 -5.550 -17.002 1.00 36.91 403 TRP A N 1
ATOM 3170 C CA . TRP A 1 403 ? -19.918 -6.819 -16.881 1.00 36.91 403 TRP A CA 1
ATOM 3171 C C . TRP A 1 403 ? -21.148 -6.771 -15.971 1.00 36.91 403 TRP A C 1
ATOM 3173 O O . TRP A 1 403 ? -21.100 -7.032 -14.771 1.00 36.91 403 TRP A O 1
ATOM 3183 N N . LYS A 1 404 ? -22.293 -6.468 -16.589 1.00 30.27 404 LYS A N 1
ATOM 3184 C CA . LYS A 1 404 ? -23.629 -6.645 -16.013 1.00 30.27 404 LYS A CA 1
ATOM 3185 C C . LYS A 1 404 ? -24.119 -8.072 -16.244 1.00 30.27 404 LYS A C 1
ATOM 3187 O O . LYS A 1 404 ? -23.974 -8.602 -17.343 1.00 30.27 404 LYS A O 1
ATOM 3192 N N . HIS A 1 405 ? -24.817 -8.640 -15.259 1.00 29.92 405 HIS A N 1
ATOM 3193 C CA . HIS A 1 405 ? -25.602 -9.864 -15.444 1.00 29.92 405 HIS A CA 1
ATOM 3194 C C . HIS A 1 405 ? -26.709 -9.658 -16.494 1.00 29.92 405 HIS A C 1
ATOM 3196 O O . HIS A 1 405 ? -27.821 -9.228 -16.178 1.00 29.92 405 HIS A O 1
ATOM 3202 N N . SER A 1 406 ? -26.435 -10.023 -17.745 1.00 28.84 406 SER A N 1
ATOM 3203 C CA . SER A 1 406 ? -27.464 -10.250 -18.755 1.00 28.84 406 SER A CA 1
ATOM 3204 C C . SER A 1 406 ? -28.125 -11.608 -18.492 1.00 28.84 406 SER A C 1
ATOM 3206 O O . SER A 1 406 ? -27.623 -12.669 -18.875 1.00 28.84 406 SER A O 1
ATOM 3208 N N . LYS A 1 407 ? -29.275 -11.586 -17.803 1.00 33.38 407 LYS A N 1
ATOM 3209 C CA . LYS A 1 407 ? -30.130 -12.773 -17.644 1.00 33.38 407 LYS A CA 1
ATOM 3210 C C . LYS A 1 407 ? -30.480 -13.324 -19.034 1.00 33.38 407 LYS A C 1
ATOM 3212 O O . LYS A 1 407 ? -31.233 -12.689 -19.764 1.00 33.38 407 LYS A O 1
ATOM 3217 N N . GLY A 1 408 ? -29.923 -14.486 -19.381 1.00 34.09 408 GLY A N 1
ATOM 3218 C CA . GLY A 1 408 ? -30.206 -15.199 -20.634 1.00 34.09 408 GLY A CA 1
ATOM 3219 C C . GLY A 1 408 ? -28.991 -15.751 -21.391 1.00 34.09 408 GLY A C 1
ATOM 3220 O O . GLY A 1 408 ? -29.181 -16.618 -22.233 1.00 34.09 408 GLY A O 1
ATOM 3221 N N . LEU A 1 409 ? -27.762 -15.300 -21.101 1.00 33.94 409 LEU A N 1
ATOM 3222 C CA . LEU A 1 409 ? -26.563 -15.684 -21.879 1.00 33.94 409 LEU A CA 1
ATOM 3223 C C . LEU A 1 409 ? -25.562 -16.590 -21.133 1.00 33.94 409 LEU A C 1
ATOM 3225 O O . LEU A 1 409 ? -24.523 -16.929 -21.684 1.00 33.94 409 LEU A O 1
ATOM 3229 N N . TRP A 1 410 ? -25.873 -17.001 -19.900 1.00 34.50 410 TRP A N 1
ATOM 3230 C CA . TRP A 1 410 ? -24.923 -17.650 -18.987 1.00 34.50 410 TRP A CA 1
ATOM 3231 C C . TRP A 1 410 ? -25.343 -19.071 -18.647 1.00 34.50 410 TRP A C 1
ATOM 3233 O O . TRP A 1 410 ? -26.340 -19.274 -17.954 1.00 34.50 410 TRP A O 1
ATOM 3243 N N . LYS A 1 411 ? -24.546 -20.060 -19.068 1.00 35.22 411 LYS A N 1
ATOM 3244 C CA . LYS A 1 411 ? -24.592 -21.398 -18.467 1.00 35.22 411 LYS A CA 1
ATOM 3245 C C . LYS A 1 411 ? -23.818 -21.349 -17.151 1.00 35.22 411 LYS A C 1
ATOM 3247 O O . LYS A 1 411 ? -22.617 -21.108 -17.145 1.00 35.22 411 LYS A O 1
ATOM 3252 N N . SER A 1 412 ? -24.502 -21.569 -16.029 1.00 35.88 412 SER A N 1
ATOM 3253 C CA . SER A 1 412 ? -23.863 -21.610 -14.710 1.00 35.88 412 SER A CA 1
ATOM 3254 C C . SER A 1 412 ? -22.892 -22.793 -14.617 1.00 35.88 412 SER A C 1
ATOM 3256 O O . SER A 1 412 ? -23.331 -23.947 -14.636 1.00 35.88 412 SER A O 1
ATOM 3258 N N . ASN A 1 413 ? -21.596 -22.526 -14.470 1.00 38.00 413 ASN A N 1
ATOM 3259 C CA . ASN A 1 413 ? -20.607 -23.558 -14.173 1.00 38.00 413 ASN A CA 1
ATOM 3260 C C . ASN A 1 413 ? -20.761 -24.010 -12.710 1.00 38.00 413 ASN A C 1
ATOM 3262 O O . ASN A 1 413 ? -20.439 -23.266 -11.790 1.00 38.00 413 ASN A O 1
ATOM 3266 N N . LYS A 1 414 ? -21.259 -25.233 -12.497 1.00 38.34 414 LYS A N 1
ATOM 3267 C CA . LYS A 1 414 ? -21.456 -25.836 -11.164 1.00 38.34 414 LYS A CA 1
ATOM 3268 C C . LYS A 1 414 ? -20.257 -26.672 -10.675 1.00 38.34 414 LYS A C 1
ATOM 3270 O O . LYS A 1 414 ? -20.421 -27.455 -9.749 1.00 38.34 414 LYS A O 1
ATOM 3275 N N . SER A 1 415 ? -19.094 -26.596 -11.334 1.00 40.00 415 SER A N 1
ATOM 3276 C CA . SER A 1 415 ? -18.055 -27.643 -11.244 1.00 40.00 415 SER A CA 1
ATOM 3277 C C . SER A 1 415 ? -16.666 -27.205 -10.762 1.00 40.00 415 SER A C 1
ATOM 3279 O O . SER A 1 415 ? -15.753 -28.024 -10.772 1.00 40.00 415 SER A O 1
ATOM 3281 N N . GLY A 1 416 ? -16.469 -25.938 -10.376 1.00 39.53 416 GLY A N 1
ATOM 3282 C CA . GLY A 1 416 ? -15.170 -25.445 -9.877 1.00 39.53 416 GLY A CA 1
ATOM 3283 C C . GLY A 1 416 ? -14.023 -25.466 -10.902 1.00 39.53 416 GLY A C 1
ATOM 3284 O O . GLY A 1 416 ? -12.867 -25.266 -10.540 1.00 39.53 416 GLY A O 1
ATOM 3285 N N . ARG A 1 417 ? -14.321 -25.719 -12.183 1.00 44.50 417 ARG A N 1
ATOM 3286 C CA . ARG A 1 417 ? -13.352 -25.654 -13.288 1.00 44.50 417 ARG A CA 1
ATOM 3287 C C . ARG A 1 417 ? -13.140 -24.200 -13.735 1.00 44.50 417 ARG A C 1
ATOM 3289 O O . ARG A 1 417 ? -14.133 -23.470 -13.779 1.00 44.50 417 ARG A O 1
ATOM 3296 N N . PRO A 1 418 ? -11.915 -23.789 -14.118 1.00 42.22 418 PRO A N 1
ATOM 3297 C CA . PRO A 1 418 ? -11.660 -22.445 -14.640 1.00 42.22 418 PRO A CA 1
ATOM 3298 C C . PRO A 1 418 ? -12.502 -22.194 -15.898 1.00 42.22 418 PRO A C 1
ATOM 3300 O O . PRO A 1 418 ? -12.697 -23.101 -16.713 1.00 42.22 418 PRO A O 1
ATOM 3303 N N . ILE A 1 419 ? -13.067 -20.991 -16.014 1.00 55.12 419 ILE A N 1
ATOM 3304 C CA . ILE A 1 419 ? -14.206 -20.747 -16.907 1.00 55.12 419 ILE A CA 1
ATOM 3305 C C . ILE A 1 419 ? -13.728 -20.270 -18.283 1.00 55.12 419 ILE A C 1
ATOM 3307 O O . ILE A 1 419 ? -12.972 -19.304 -18.386 1.00 55.12 419 ILE A O 1
ATOM 3311 N N . SER A 1 420 ? -14.212 -20.926 -19.340 1.00 60.88 420 SER A N 1
ATOM 3312 C CA . SER A 1 420 ? -13.833 -20.613 -20.719 1.00 60.88 420 SER A CA 1
ATOM 3313 C C . SER A 1 420 ? -14.466 -19.320 -21.212 1.00 60.88 420 SER A C 1
ATOM 3315 O O . SER A 1 420 ? -15.683 -19.210 -21.363 1.00 60.88 420 SER A O 1
ATOM 3317 N N . TRP A 1 421 ? -13.609 -18.361 -21.550 1.00 63.44 421 TRP A N 1
ATOM 3318 C CA . TRP A 1 421 ? -13.949 -17.085 -22.178 1.00 63.44 421 TRP A CA 1
ATOM 3319 C C . TRP A 1 421 ? -14.799 -17.230 -23.449 1.00 63.44 421 TRP A C 1
ATOM 3321 O O . TRP A 1 421 ? -15.649 -16.387 -23.740 1.00 63.44 421 TRP A O 1
ATOM 3331 N N . LEU A 1 422 ? -14.595 -18.323 -24.190 1.00 55.09 422 LEU A N 1
ATOM 3332 C CA . LEU A 1 422 ? -15.304 -18.626 -25.436 1.00 55.09 422 LEU A CA 1
ATOM 3333 C C . LEU A 1 422 ? -16.654 -19.328 -25.200 1.00 55.09 422 LEU A C 1
ATOM 3335 O O . LEU A 1 422 ? -17.559 -19.197 -26.017 1.00 55.09 422 LEU A O 1
ATOM 3339 N N . GLU A 1 423 ? -16.821 -20.046 -24.084 1.00 53.06 423 GLU A N 1
ATOM 3340 C CA . GLU A 1 423 ? -18.130 -20.588 -23.667 1.00 53.06 423 GLU A CA 1
ATOM 3341 C C . GLU A 1 423 ? -19.028 -19.505 -23.051 1.00 53.06 423 GLU A C 1
ATOM 3343 O O . GLU A 1 423 ? -20.255 -19.599 -23.089 1.00 53.06 423 GLU A O 1
ATOM 3348 N N . GLN A 1 424 ? -18.393 -18.485 -22.475 1.00 51.16 424 GLN A N 1
ATOM 3349 C CA . GLN A 1 424 ? -19.006 -17.323 -21.844 1.00 51.16 424 GLN A CA 1
ATOM 3350 C C . GLN A 1 424 ? -19.535 -16.282 -22.843 1.00 51.16 424 GLN A C 1
ATOM 3352 O O . GLN A 1 424 ? -20.580 -15.668 -22.618 1.00 51.16 424 GLN A O 1
ATOM 3357 N N . LEU A 1 425 ? -18.815 -16.060 -23.944 1.00 55.06 425 LEU A N 1
ATOM 3358 C CA . LEU A 1 425 ? -19.154 -15.074 -24.966 1.00 55.06 425 LEU A CA 1
ATOM 3359 C C . LEU A 1 425 ? -18.991 -15.665 -26.365 1.00 55.06 425 LEU A C 1
ATOM 3361 O O . LEU A 1 425 ? -17.896 -16.066 -26.754 1.00 55.06 425 LEU A O 1
ATOM 3365 N N . ASP A 1 426 ? -20.058 -15.604 -27.166 1.00 62.66 426 ASP A N 1
ATOM 3366 C CA . ASP A 1 426 ? -19.979 -15.904 -28.597 1.00 62.66 426 ASP A CA 1
ATOM 3367 C C . ASP A 1 426 ? -19.249 -14.781 -29.355 1.00 62.66 426 ASP A C 1
ATOM 3369 O O . ASP A 1 426 ? -19.837 -13.878 -29.963 1.00 62.66 426 ASP A O 1
ATOM 3373 N N . TRP A 1 427 ? -17.922 -14.862 -29.329 1.00 65.75 427 TRP A N 1
ATOM 3374 C CA . TRP A 1 427 ? -17.041 -13.972 -30.068 1.00 65.75 427 TRP A CA 1
ATOM 3375 C C . TRP A 1 427 ? -17.111 -14.166 -31.587 1.00 65.75 427 TRP A C 1
ATOM 3377 O O . TRP A 1 427 ? -16.643 -13.283 -32.309 1.00 65.75 427 TRP A O 1
ATOM 3387 N N . SER A 1 428 ? -17.729 -15.235 -32.112 1.00 59.06 428 SER A N 1
ATOM 3388 C CA . SER A 1 428 ? -17.920 -15.380 -33.567 1.00 59.06 428 SER A CA 1
ATOM 3389 C C . SER A 1 428 ? -18.790 -14.252 -34.146 1.00 59.06 428 SER A C 1
ATOM 3391 O O . SER A 1 428 ? -18.635 -13.864 -35.304 1.00 59.06 428 SER A O 1
ATOM 3393 N N . ASN A 1 429 ? -19.636 -13.643 -33.303 1.00 57.44 429 ASN A N 1
ATOM 3394 C CA . ASN A 1 429 ? -20.568 -12.576 -33.658 1.00 57.44 429 ASN A CA 1
ATOM 3395 C C . ASN A 1 429 ? -20.160 -11.188 -33.118 1.00 57.44 429 ASN A C 1
ATOM 3397 O O . ASN A 1 429 ? -21.007 -10.311 -32.933 1.00 57.44 429 ASN A O 1
ATOM 3401 N N . SER A 1 430 ? -18.864 -10.949 -32.878 1.00 56.25 430 SER A N 1
ATOM 3402 C CA . SER A 1 430 ? -18.329 -9.703 -32.290 1.00 56.25 430 SER A CA 1
ATOM 3403 C C . SER A 1 430 ? -18.707 -8.406 -33.026 1.00 56.25 430 SER A C 1
ATOM 3405 O O . SER A 1 430 ? -18.719 -7.332 -32.425 1.00 56.25 430 SER A O 1
ATOM 3407 N N . ARG A 1 431 ? -19.131 -8.493 -34.297 1.00 61.72 431 ARG A N 1
ATOM 3408 C CA . ARG A 1 431 ? -19.753 -7.389 -35.060 1.00 61.72 431 ARG A CA 1
ATOM 3409 C C . ARG A 1 431 ? -20.996 -6.788 -34.380 1.00 61.72 431 ARG A C 1
ATOM 3411 O O . ARG A 1 431 ? -21.391 -5.678 -34.725 1.00 61.72 431 ARG A O 1
ATOM 3418 N N . ARG A 1 432 ? -21.593 -7.478 -33.398 1.00 61.47 432 ARG A N 1
ATOM 3419 C CA . ARG A 1 432 ? -22.677 -6.971 -32.534 1.00 61.47 432 ARG A CA 1
ATOM 3420 C C . ARG A 1 432 ? -22.228 -5.911 -31.518 1.00 61.47 432 ARG A C 1
ATOM 3422 O O . ARG A 1 432 ? -23.085 -5.264 -30.917 1.00 61.47 432 ARG A O 1
ATOM 3429 N N . PHE A 1 433 ? -20.922 -5.675 -31.361 1.00 64.81 433 PHE A N 1
ATOM 3430 C CA . PHE A 1 433 ? -20.355 -4.684 -30.438 1.00 64.81 433 PHE A CA 1
ATOM 3431 C C . PHE A 1 433 ? -19.639 -3.505 -31.147 1.00 64.81 433 PHE A C 1
ATOM 3433 O O . PHE A 1 433 ? -18.528 -3.143 -30.764 1.00 64.81 433 PHE A O 1
ATOM 3440 N N . PRO A 1 434 ? -20.251 -2.826 -32.144 1.00 67.50 434 PRO A N 1
ATOM 3441 C CA . PRO A 1 434 ? -19.571 -1.815 -32.969 1.00 67.50 434 PRO A CA 1
ATOM 3442 C C . PRO A 1 434 ? -19.240 -0.502 -32.232 1.00 67.50 434 PRO A C 1
ATOM 3444 O O . PRO A 1 434 ? -18.660 0.399 -32.825 1.00 67.50 434 PRO A O 1
ATOM 3447 N N . ARG A 1 435 ? -19.639 -0.368 -30.960 1.00 70.06 435 ARG A N 1
ATOM 3448 C CA . ARG A 1 435 ? -19.366 0.787 -30.082 1.00 70.06 435 ARG A CA 1
ATOM 3449 C C . ARG A 1 435 ? -18.722 0.361 -28.755 1.00 70.06 435 ARG A C 1
ATOM 3451 O O . ARG A 1 435 ? -19.020 0.939 -27.714 1.00 70.06 435 ARG A O 1
ATOM 3458 N N . LEU A 1 436 ? -17.975 -0.742 -28.758 1.00 69.69 436 LEU A N 1
ATOM 3459 C CA . LEU A 1 436 ? -17.222 -1.187 -27.589 1.00 69.69 436 LEU A CA 1
ATOM 3460 C C . LEU A 1 436 ? -15.888 -0.442 -27.549 1.00 69.69 436 LEU A C 1
ATOM 3462 O O . LEU A 1 436 ? -15.029 -0.724 -28.374 1.00 69.69 436 LEU A O 1
ATOM 3466 N N . GLU A 1 437 ? -15.746 0.490 -26.608 1.00 64.88 437 GLU A N 1
ATOM 3467 C CA . GLU A 1 437 ? -14.532 1.303 -26.435 1.00 64.88 437 GLU A CA 1
ATOM 3468 C C . GLU A 1 437 ? -13.579 0.748 -25.369 1.00 64.88 437 GLU A C 1
ATOM 3470 O O . GLU A 1 437 ? -12.370 0.911 -25.476 1.00 64.88 437 GLU A O 1
ATOM 3475 N N . ILE A 1 438 ? -14.093 0.045 -24.359 1.00 60.53 438 ILE A N 1
ATOM 3476 C CA . ILE A 1 438 ? -13.292 -0.514 -23.264 1.00 60.53 438 ILE A CA 1
ATOM 3477 C C . ILE A 1 438 ? -13.713 -1.963 -23.044 1.00 60.53 438 ILE A C 1
ATOM 3479 O O . ILE A 1 438 ? -14.892 -2.229 -22.797 1.00 60.53 438 ILE A O 1
ATOM 3483 N N . LEU A 1 439 ? -12.745 -2.877 -23.098 1.00 73.56 439 LEU A N 1
ATOM 3484 C CA . LEU A 1 439 ? -12.875 -4.266 -22.675 1.00 73.56 439 LEU A CA 1
ATOM 3485 C C . LEU A 1 439 ? -11.912 -4.492 -21.507 1.00 73.56 439 LEU A C 1
ATOM 3487 O O . LEU A 1 439 ? -10.706 -4.578 -21.714 1.00 73.56 439 LEU A O 1
ATOM 3491 N N . SER A 1 440 ? -12.453 -4.559 -20.290 1.00 64.69 440 SER A N 1
ATOM 3492 C CA . SER A 1 440 ? -11.685 -4.759 -19.058 1.00 64.69 440 SER A CA 1
ATOM 3493 C C . SER A 1 440 ? -12.226 -5.963 -18.287 1.00 64.69 440 SER A C 1
ATOM 3495 O O . SER A 1 440 ? -13.412 -5.987 -17.943 1.00 64.69 440 SER A O 1
ATOM 3497 N N . VAL A 1 441 ? -11.372 -6.968 -18.074 1.00 59.88 441 VAL A N 1
ATOM 3498 C CA . VAL A 1 441 ? -11.651 -8.209 -17.323 1.00 59.88 441 VAL A CA 1
ATOM 3499 C C . VAL A 1 441 ? -10.461 -8.715 -16.468 1.00 59.88 441 VAL A C 1
ATOM 3501 O O . VAL A 1 441 ? -10.301 -9.932 -16.335 1.00 59.88 441 VAL A O 1
ATOM 3504 N N . PRO A 1 442 ? -9.599 -7.863 -15.874 1.00 58.47 442 PRO A N 1
ATOM 3505 C CA . PRO A 1 442 ? -8.433 -8.342 -15.129 1.00 58.47 442 PRO A CA 1
ATOM 3506 C C . PRO A 1 442 ? -8.817 -9.143 -13.874 1.00 58.47 442 PRO A C 1
ATOM 3508 O O . PRO A 1 442 ? -9.846 -8.856 -13.265 1.00 58.47 442 PRO A O 1
ATOM 3511 N N . GLY A 1 443 ? -8.015 -10.137 -13.484 1.00 46.97 443 GLY A N 1
ATOM 3512 C CA . GLY A 1 443 ? -8.164 -10.835 -12.194 1.00 46.97 443 GLY A CA 1
ATOM 3513 C C . GLY A 1 443 ? -9.326 -11.840 -12.100 1.00 46.97 443 GLY A C 1
ATOM 3514 O O . GLY A 1 443 ? -9.833 -12.080 -11.009 1.00 46.97 443 GLY A O 1
ATOM 3515 N N . ASN A 1 444 ? -9.808 -12.408 -13.215 1.00 44.16 444 ASN A N 1
ATOM 3516 C CA . ASN A 1 444 ? -11.078 -13.162 -13.264 1.00 44.16 444 ASN A CA 1
ATOM 3517 C C . ASN A 1 444 ? -10.943 -14.690 -13.476 1.00 44.16 444 ASN A C 1
ATOM 3519 O O . ASN A 1 444 ? -11.944 -15.354 -13.753 1.00 44.16 444 ASN A O 1
ATOM 3523 N N . GLN A 1 445 ? -9.740 -15.272 -13.367 1.00 64.50 445 GLN A N 1
ATOM 3524 C CA . GLN A 1 445 ? -9.464 -16.704 -13.645 1.00 64.50 445 GLN A CA 1
ATOM 3525 C C . GLN A 1 445 ? -9.969 -17.198 -15.026 1.00 64.50 445 GLN A C 1
ATOM 3527 O O . GLN A 1 445 ? -10.192 -18.398 -15.228 1.00 64.50 445 GLN A O 1
ATOM 3532 N N . LEU A 1 446 ? -10.167 -16.288 -15.985 1.00 69.50 446 LEU A N 1
ATOM 3533 C CA . LEU A 1 446 ? -10.699 -16.602 -17.312 1.00 69.50 446 LEU A CA 1
ATOM 3534 C C . LEU A 1 446 ? -9.668 -17.391 -18.112 1.00 69.50 446 LEU A C 1
ATOM 3536 O O . LEU A 1 446 ? -8.490 -17.041 -18.096 1.00 69.50 446 LEU A O 1
ATOM 3540 N N . ASN A 1 447 ? -10.100 -18.432 -18.826 1.00 78.62 447 ASN A N 1
ATOM 3541 C CA . ASN A 1 447 ? -9.213 -19.240 -19.663 1.00 78.62 447 ASN A CA 1
ATOM 3542 C C . ASN A 1 447 ? -9.663 -19.327 -21.127 1.00 78.62 447 ASN A C 1
ATOM 3544 O O . ASN A 1 447 ? -10.739 -18.858 -21.510 1.00 78.62 447 ASN A O 1
ATOM 3548 N N . GLY A 1 448 ? -8.811 -19.945 -21.946 1.00 83.69 448 GLY A N 1
ATOM 3549 C CA . GLY A 1 448 ? -8.988 -20.054 -23.392 1.00 83.69 448 GLY A CA 1
ATOM 3550 C C . GLY A 1 448 ? -8.221 -18.972 -24.149 1.00 83.69 448 GLY A C 1
ATOM 3551 O O . GLY A 1 448 ? -7.441 -18.220 -23.569 1.00 83.69 448 GLY A O 1
ATOM 3552 N N . GLN A 1 449 ? -8.427 -18.911 -25.463 1.00 89.88 449 GLN A N 1
ATOM 3553 C CA . GLN A 1 449 ? -7.681 -18.010 -26.344 1.00 89.88 449 GLN A CA 1
ATOM 3554 C C . GLN A 1 449 ? -8.332 -16.630 -26.465 1.00 89.88 449 GLN A C 1
ATOM 3556 O O . GLN A 1 449 ? -9.560 -16.506 -26.466 1.00 89.88 449 GLN A O 1
ATOM 3561 N N . ILE A 1 450 ? -7.506 -15.597 -26.658 1.00 90.75 450 ILE A N 1
ATOM 3562 C CA . ILE A 1 450 ? -7.980 -14.282 -27.097 1.00 90.75 450 ILE A CA 1
ATOM 3563 C C . ILE A 1 450 ? -8.515 -14.435 -28.537 1.00 90.75 450 ILE A C 1
ATOM 3565 O O . ILE A 1 450 ? -7.777 -14.870 -29.422 1.00 90.75 450 ILE A O 1
ATOM 3569 N N . PRO A 1 451 ? -9.788 -14.111 -28.817 1.00 87.75 451 PRO A N 1
ATOM 3570 C CA . PRO A 1 451 ? -10.393 -14.373 -30.117 1.00 87.75 451 PRO A CA 1
ATOM 3571 C C . PRO A 1 451 ? -10.007 -13.300 -31.142 1.00 87.75 451 PRO A C 1
ATOM 3573 O O . PRO A 1 451 ? -10.227 -12.108 -30.931 1.00 87.75 451 PRO A O 1
ATOM 3576 N N . SER A 1 452 ? -9.516 -13.718 -32.312 1.00 88.12 452 SER A N 1
ATOM 3577 C CA . SER A 1 452 ? -9.145 -12.818 -33.421 1.00 88.12 452 SER A CA 1
ATOM 3578 C C . SER A 1 452 ? -10.293 -11.922 -33.902 1.00 88.12 452 SER A C 1
ATOM 3580 O O . SER A 1 452 ? -10.069 -10.816 -34.402 1.00 88.12 452 SER A O 1
ATOM 3582 N N . SER A 1 453 ? -11.538 -12.356 -33.705 1.00 82.94 453 SER A N 1
ATOM 3583 C CA . SER A 1 453 ? -12.746 -11.595 -34.015 1.00 82.94 453 SER A CA 1
ATOM 3584 C C . SER A 1 453 ? -12.946 -10.360 -33.127 1.00 82.94 453 SER A C 1
ATOM 3586 O O . SER A 1 453 ? -13.733 -9.488 -33.504 1.00 82.94 453 SER A O 1
ATOM 3588 N N . LEU A 1 454 ? -12.223 -10.209 -32.008 1.00 84.94 454 LEU A N 1
ATOM 3589 C CA . LEU A 1 454 ? -12.184 -8.962 -31.228 1.00 84.94 454 LEU A CA 1
ATOM 3590 C C . LEU A 1 454 ? -11.804 -7.750 -32.105 1.00 84.94 454 LEU A C 1
ATOM 3592 O O . LEU A 1 454 ? -12.306 -6.648 -31.900 1.00 84.94 454 LEU A O 1
ATOM 3596 N N . SER A 1 455 ? -11.029 -7.981 -33.169 1.00 87.75 455 SER A N 1
ATOM 3597 C CA . SER A 1 455 ? -10.679 -6.999 -34.207 1.00 87.75 455 SER A CA 1
ATOM 3598 C C . SER A 1 455 ? -11.860 -6.350 -34.952 1.00 87.75 455 SER A C 1
ATOM 3600 O O . SER A 1 455 ? -11.664 -5.360 -35.666 1.00 87.75 455 SER A O 1
ATOM 3602 N N . HIS A 1 456 ? -13.085 -6.874 -34.816 1.00 85.56 456 HIS A N 1
ATOM 3603 C CA . HIS A 1 456 ? -14.305 -6.243 -35.335 1.00 85.56 456 HIS A CA 1
ATOM 3604 C C . HIS A 1 456 ? -14.824 -5.094 -34.450 1.00 85.56 456 HIS A C 1
ATOM 3606 O O . HIS A 1 456 ? -15.617 -4.281 -34.928 1.00 85.56 456 HIS A O 1
ATOM 3612 N N . CYS A 1 457 ? -14.392 -4.997 -33.190 1.00 85.56 457 CYS A N 1
ATOM 3613 C CA . CYS A 1 457 ? -14.794 -3.947 -32.251 1.00 85.56 457 CYS A CA 1
ATOM 3614 C C . CYS A 1 457 ? -14.055 -2.631 -32.556 1.00 85.56 457 CYS A C 1
ATOM 3616 O O . CYS A 1 457 ? -13.245 -2.175 -31.763 1.00 85.56 457 CYS A O 1
ATOM 3618 N N . LYS A 1 458 ? -14.300 -2.018 -33.723 1.00 87.38 458 LYS A N 1
ATOM 3619 C CA . LYS A 1 458 ? -13.496 -0.897 -34.262 1.00 87.38 458 LYS A CA 1
ATOM 3620 C C . LYS A 1 458 ? -13.409 0.365 -33.396 1.00 87.38 458 LYS A C 1
ATOM 3622 O O . LYS A 1 458 ? -12.541 1.188 -33.651 1.00 87.38 458 LYS A O 1
ATOM 3627 N N . ALA A 1 459 ? -14.276 0.508 -32.399 1.00 83.75 459 ALA A N 1
ATOM 3628 C CA . ALA A 1 459 ? -14.220 1.593 -31.426 1.00 83.75 459 ALA A CA 1
ATOM 3629 C C . ALA A 1 459 ? -13.278 1.312 -30.235 1.00 83.75 459 ALA A C 1
ATOM 3631 O O . ALA A 1 459 ? -13.134 2.186 -29.390 1.00 83.75 459 ALA A O 1
ATOM 3632 N N . LEU A 1 460 ? -12.675 0.119 -30.124 1.00 85.50 460 LEU A N 1
ATOM 3633 C CA . LEU A 1 460 ? -11.933 -0.295 -28.929 1.00 85.50 460 LEU A CA 1
ATOM 3634 C C . LEU A 1 460 ? -10.677 0.561 -28.724 1.00 85.50 460 LEU A C 1
ATOM 3636 O O . LEU A 1 460 ? -9.799 0.580 -29.581 1.00 85.50 460 LEU A O 1
ATOM 3640 N N . ARG A 1 461 ? -10.621 1.223 -27.564 1.00 81.25 461 ARG A N 1
ATOM 3641 C CA . ARG A 1 461 ? -9.545 2.082 -27.051 1.00 81.25 461 ARG A CA 1
ATOM 3642 C C . ARG A 1 461 ? -8.735 1.405 -25.948 1.00 81.25 461 ARG A C 1
ATOM 3644 O O . ARG A 1 461 ? -7.529 1.589 -25.892 1.00 81.25 461 ARG A O 1
ATOM 3651 N N . VAL A 1 462 ? -9.369 0.595 -25.100 1.00 77.12 462 VAL A N 1
ATOM 3652 C CA . VAL A 1 462 ? -8.694 -0.099 -23.990 1.00 77.12 462 VAL A CA 1
ATOM 3653 C C . VAL A 1 462 ? -8.975 -1.595 -24.048 1.00 77.12 462 VAL A C 1
ATOM 3655 O O . VAL A 1 462 ? -10.136 -2.016 -24.036 1.00 77.12 462 VAL A O 1
ATOM 3658 N N . LEU A 1 463 ? -7.904 -2.387 -24.059 1.00 85.56 463 LEU A N 1
ATOM 3659 C CA . LEU A 1 463 ? -7.921 -3.839 -23.935 1.00 85.56 463 LEU A CA 1
ATOM 3660 C C . LEU A 1 463 ? -7.147 -4.253 -22.677 1.00 85.56 463 LEU A C 1
ATOM 3662 O O . LEU A 1 463 ? -5.922 -4.312 -22.698 1.00 85.56 463 LEU A O 1
ATOM 3666 N N . TYR A 1 464 ? -7.862 -4.548 -21.590 1.00 79.56 464 TYR A N 1
ATOM 3667 C CA . TYR A 1 464 ? -7.281 -4.931 -20.302 1.00 79.56 464 TYR A CA 1
ATOM 3668 C C . TYR A 1 464 ? -7.761 -6.327 -19.882 1.00 79.56 464 TYR A C 1
ATOM 3670 O O . TYR A 1 464 ? -8.918 -6.524 -19.508 1.00 79.56 464 TYR A O 1
ATOM 3678 N N . MET A 1 465 ? -6.874 -7.318 -19.981 1.00 79.88 465 MET A N 1
ATOM 3679 C CA . MET A 1 465 ? -7.172 -8.734 -19.725 1.00 79.88 465 MET A CA 1
ATOM 3680 C C . MET A 1 465 ? -6.138 -9.431 -18.820 1.00 79.88 465 MET A C 1
ATOM 3682 O O . MET A 1 465 ? -6.234 -10.644 -18.647 1.00 79.88 465 MET A O 1
ATOM 3686 N N . SER A 1 466 ? -5.186 -8.692 -18.237 1.00 72.31 466 SER A N 1
ATOM 3687 C CA . SER A 1 466 ? -4.128 -9.208 -17.348 1.00 72.31 466 SER A CA 1
ATOM 3688 C C . SER A 1 466 ? -4.640 -10.033 -16.151 1.00 72.31 466 SER A C 1
ATOM 3690 O O . SER A 1 466 ? -5.820 -9.964 -15.812 1.00 72.31 466 SER A O 1
ATOM 3692 N N . TYR A 1 467 ? -3.761 -10.759 -15.452 1.00 67.00 467 TYR A N 1
ATOM 3693 C CA . TYR A 1 467 ? -4.100 -11.557 -14.255 1.00 67.00 467 TYR A CA 1
ATOM 3694 C C . TYR A 1 467 ? -5.217 -12.587 -14.530 1.00 67.00 467 TYR A C 1
ATOM 3696 O O . TYR A 1 467 ? -6.253 -12.641 -13.862 1.00 67.00 467 TYR A O 1
ATOM 3704 N N . ASN A 1 468 ? -5.047 -13.388 -15.581 1.00 75.00 468 ASN A N 1
ATOM 3705 C CA . ASN A 1 468 ? -6.006 -14.407 -16.011 1.00 75.00 468 ASN A CA 1
ATOM 3706 C C . ASN A 1 468 ? -5.273 -15.652 -16.534 1.00 75.00 468 ASN A C 1
ATOM 3708 O O . ASN A 1 468 ? -4.068 -15.654 -16.742 1.00 75.00 468 ASN A O 1
ATOM 3712 N N . ALA A 1 469 ? -6.013 -16.727 -16.796 1.00 80.62 469 ALA A N 1
ATOM 3713 C CA . ALA A 1 469 ? -5.486 -17.968 -17.360 1.00 80.62 469 ALA A CA 1
ATOM 3714 C C . ALA A 1 469 ? -5.647 -18.029 -18.897 1.00 80.62 469 ALA A C 1
ATOM 3716 O O . ALA A 1 469 ? -5.879 -19.109 -19.453 1.00 80.62 469 ALA A O 1
ATOM 3717 N N . PHE A 1 470 ? -5.566 -16.886 -19.594 1.00 85.75 470 PHE A N 1
ATOM 3718 C CA . PHE A 1 470 ? -5.628 -16.844 -21.060 1.00 85.75 470 PHE A CA 1
ATOM 3719 C C . PHE A 1 470 ? -4.441 -17.589 -21.671 1.00 85.75 470 PHE A C 1
ATOM 3721 O O . PHE A 1 470 ? -3.318 -17.456 -21.198 1.00 85.75 470 PHE A O 1
ATOM 3728 N N . THR A 1 471 ? -4.692 -18.372 -22.718 1.00 91.12 471 THR A N 1
ATOM 3729 C CA . THR A 1 471 ? -3.712 -19.259 -23.359 1.00 91.12 471 THR A CA 1
ATOM 3730 C C . THR A 1 471 ? -3.597 -18.997 -24.857 1.00 91.12 471 THR A C 1
ATOM 3732 O O . THR A 1 471 ? -4.468 -18.382 -25.471 1.00 91.12 471 THR A O 1
ATOM 3735 N N . GLY A 1 472 ? -2.536 -19.512 -25.481 1.00 94.31 472 GLY A N 1
ATOM 3736 C CA . GLY A 1 472 ? -2.312 -19.353 -26.919 1.00 94.31 472 GLY A CA 1
ATOM 3737 C C . GLY A 1 472 ? -1.850 -17.945 -27.295 1.00 94.31 472 GLY A C 1
ATOM 3738 O O . GLY A 1 472 ? -1.385 -17.183 -26.454 1.00 94.31 472 GLY A O 1
ATOM 3739 N N . THR A 1 473 ? -1.945 -17.610 -28.580 1.00 96.44 473 THR A N 1
ATOM 3740 C CA . THR A 1 473 ? -1.303 -16.414 -29.143 1.00 96.44 473 THR A CA 1
ATOM 3741 C C . THR A 1 473 ? -2.155 -15.157 -29.061 1.00 96.44 473 THR A C 1
ATOM 3743 O O . THR A 1 473 ? -3.361 -15.214 -29.305 1.00 96.44 473 THR A O 1
ATOM 3746 N N . VAL A 1 474 ? -1.510 -14.001 -28.891 1.00 96.75 474 VAL A N 1
ATOM 3747 C CA . VAL A 1 474 ? -2.122 -12.687 -29.142 1.00 96.75 474 VAL A CA 1
ATOM 3748 C C . VAL A 1 474 ? -2.467 -12.560 -30.641 1.00 96.75 474 VAL A C 1
ATOM 3750 O O . VAL A 1 474 ? -1.563 -12.626 -31.475 1.00 96.75 474 VAL A O 1
ATOM 3753 N N . PRO A 1 475 ? -3.745 -12.398 -31.043 1.00 95.81 475 PRO A N 1
ATOM 3754 C CA . PRO A 1 475 ? -4.113 -12.388 -32.458 1.00 95.81 475 PRO A CA 1
ATOM 3755 C C . PRO A 1 475 ? -3.601 -11.153 -33.202 1.00 95.81 475 PRO A C 1
ATOM 3757 O O . PRO A 1 475 ? -3.899 -10.019 -32.824 1.00 95.81 475 PRO A O 1
ATOM 3760 N N . SER A 1 476 ? -2.935 -11.356 -34.341 1.00 96.94 476 SER A N 1
ATOM 3761 C CA . SER A 1 476 ? -2.430 -10.258 -35.180 1.00 96.94 476 SER A CA 1
ATOM 3762 C C . SER A 1 476 ? -3.527 -9.320 -35.693 1.00 96.94 476 SER A C 1
ATOM 3764 O O . SER A 1 476 ? -3.268 -8.146 -35.958 1.00 96.94 476 SER A O 1
ATOM 3766 N N . GLN A 1 477 ? -4.776 -9.785 -35.767 1.00 96.19 477 GLN A N 1
ATOM 3767 C CA . GLN A 1 477 ? -5.918 -8.963 -36.160 1.00 96.19 477 GLN A CA 1
ATOM 3768 C C . GLN A 1 477 ? -6.235 -7.842 -35.152 1.00 96.19 477 GLN A C 1
ATOM 3770 O O . GLN A 1 477 ? -6.917 -6.891 -35.533 1.00 96.19 477 GLN A O 1
ATOM 3775 N N . ILE A 1 478 ? -5.731 -7.895 -33.908 1.00 96.00 478 ILE A N 1
ATOM 3776 C CA . ILE A 1 478 ? -5.817 -6.773 -32.950 1.00 96.00 478 ILE A CA 1
ATOM 3777 C C . ILE A 1 478 ? -5.159 -5.509 -33.530 1.00 96.00 478 ILE A C 1
ATOM 3779 O O . ILE A 1 478 ? -5.703 -4.424 -33.358 1.00 96.00 478 ILE A O 1
ATOM 3783 N N . GLY A 1 479 ? -4.114 -5.655 -34.355 1.00 95.56 479 GLY A N 1
ATOM 3784 C CA . GLY A 1 479 ? -3.499 -4.570 -35.137 1.00 95.56 479 GLY A CA 1
ATOM 3785 C C . GLY A 1 479 ? -4.434 -3.836 -36.115 1.00 95.56 479 GLY A C 1
ATOM 3786 O O . GLY A 1 479 ? -4.053 -2.824 -36.690 1.00 95.56 479 GLY A O 1
ATOM 3787 N N . ASN A 1 480 ? -5.672 -4.311 -36.307 1.00 94.38 480 ASN A N 1
ATOM 3788 C CA . ASN A 1 480 ? -6.700 -3.632 -37.103 1.00 94.38 480 ASN A CA 1
ATOM 3789 C C . ASN A 1 480 ? -7.629 -2.730 -36.258 1.00 94.38 480 ASN A C 1
ATOM 3791 O O . ASN A 1 480 ? -8.677 -2.304 -36.760 1.00 94.38 480 ASN A O 1
ATOM 3795 N N . LEU A 1 481 ? -7.329 -2.503 -34.977 1.00 95.12 481 LEU A N 1
ATOM 3796 C CA . LEU A 1 481 ? -8.103 -1.661 -34.059 1.00 95.12 481 LEU A CA 1
ATOM 3797 C C . LEU A 1 481 ? -7.473 -0.265 -33.962 1.00 95.12 481 LEU A C 1
ATOM 3799 O O . LEU A 1 481 ? -6.894 0.089 -32.950 1.00 95.12 481 LEU A O 1
ATOM 3803 N N . SER A 1 482 ? -7.585 0.548 -35.012 1.00 93.75 482 SER A N 1
ATOM 3804 C CA . SER A 1 482 ? -6.888 1.846 -35.123 1.00 93.75 482 SER A CA 1
ATOM 3805 C C . SER A 1 482 ? -7.218 2.892 -34.043 1.00 93.75 482 SER A C 1
ATOM 3807 O O . SER A 1 482 ? -6.552 3.917 -33.987 1.00 93.75 482 SER A O 1
ATOM 3809 N N . ALA A 1 483 ? -8.247 2.664 -33.221 1.00 92.75 483 ALA A N 1
ATOM 3810 C CA . ALA A 1 483 ? -8.591 3.497 -32.068 1.00 92.75 483 ALA A CA 1
ATOM 3811 C C . ALA A 1 483 ? -7.934 3.027 -30.753 1.00 92.75 483 ALA A C 1
ATOM 3813 O O . ALA A 1 483 ? -8.150 3.659 -29.721 1.00 92.75 483 ALA A O 1
ATOM 3814 N N . LEU A 1 484 ? -7.190 1.914 -30.766 1.00 95.50 484 LEU A N 1
ATOM 3815 C CA . LEU A 1 484 ? -6.637 1.284 -29.571 1.00 95.50 484 LEU A CA 1
ATOM 3816 C C . LEU A 1 484 ? -5.486 2.118 -29.002 1.00 95.50 484 LEU A C 1
ATOM 3818 O O . LEU A 1 484 ? -4.577 2.512 -29.728 1.00 95.50 484 LEU A O 1
ATOM 3822 N N . GLN A 1 485 ? -5.576 2.376 -27.701 1.00 87.38 485 GLN A N 1
ATOM 3823 C CA . GLN A 1 485 ? -4.668 3.196 -26.906 1.00 87.38 485 GLN A CA 1
ATOM 3824 C C . GLN A 1 485 ? -3.890 2.297 -25.940 1.00 87.38 485 GLN A C 1
ATOM 3826 O O . GLN A 1 485 ? -2.676 2.181 -26.048 1.00 87.38 485 GLN A O 1
ATOM 3831 N N . VAL A 1 486 ? -4.612 1.535 -25.114 1.00 84.62 486 VAL A N 1
ATOM 3832 C CA . VAL A 1 486 ? -4.029 0.698 -24.056 1.00 84.62 486 VAL A CA 1
ATOM 3833 C C . VAL A 1 486 ? -4.167 -0.791 -24.381 1.00 84.62 486 VAL A C 1
ATOM 3835 O O . VAL A 1 486 ? -5.282 -1.282 -24.608 1.00 84.62 486 VAL A O 1
ATOM 3838 N N . ILE A 1 487 ? -3.055 -1.529 -24.308 1.00 94.19 487 ILE A N 1
ATOM 3839 C CA . ILE A 1 487 ? -3.004 -2.998 -24.271 1.00 94.19 487 ILE A CA 1
ATOM 3840 C C . ILE A 1 487 ? -2.367 -3.447 -22.950 1.00 94.19 487 ILE A C 1
ATOM 3842 O O . ILE A 1 487 ? -1.163 -3.310 -22.760 1.00 94.19 487 ILE A O 1
ATOM 3846 N N . ARG A 1 488 ? -3.162 -4.072 -22.074 1.00 82.31 488 ARG A N 1
ATOM 3847 C CA . ARG A 1 488 ? -2.716 -4.711 -20.825 1.00 82.31 488 ARG A CA 1
ATOM 3848 C C . ARG A 1 488 ? -3.087 -6.193 -20.831 1.00 82.31 488 ARG A C 1
ATOM 3850 O O . ARG A 1 488 ? -4.260 -6.543 -20.683 1.00 82.31 488 ARG A O 1
ATOM 3857 N N . LEU A 1 489 ? -2.090 -7.054 -21.017 1.00 89.06 489 LEU A N 1
ATOM 3858 C CA . LEU A 1 489 ? -2.208 -8.516 -21.130 1.00 89.06 489 LEU A CA 1
ATOM 3859 C C . LEU A 1 489 ? -1.214 -9.259 -20.206 1.00 89.06 489 LEU A C 1
ATOM 3861 O O . LEU A 1 489 ? -0.907 -10.427 -20.436 1.00 89.06 489 LEU A O 1
ATOM 3865 N N . ALA A 1 490 ? -0.676 -8.578 -19.192 1.00 76.44 490 ALA A N 1
ATOM 3866 C CA . ALA A 1 490 ? 0.359 -9.096 -18.297 1.00 76.44 490 ALA A CA 1
ATOM 3867 C C . ALA A 1 490 ? -0.128 -10.225 -17.361 1.00 76.44 490 ALA A C 1
ATOM 3869 O O . ALA A 1 490 ? -1.334 -10.362 -17.143 1.00 76.44 490 ALA A O 1
ATOM 3870 N N . ARG A 1 491 ? 0.788 -11.017 -16.782 1.00 77.38 491 ARG A N 1
ATOM 3871 C CA . ARG A 1 491 ? 0.476 -12.133 -15.857 1.00 77.38 491 ARG A CA 1
ATOM 3872 C C . ARG A 1 491 ? -0.630 -13.038 -16.424 1.00 77.38 491 ARG A C 1
ATOM 3874 O O . ARG A 1 491 ? -1.781 -13.037 -15.975 1.00 77.38 491 ARG A O 1
ATOM 3881 N N . SER A 1 492 ? -0.308 -13.740 -17.508 1.00 83.00 492 SER A N 1
ATOM 3882 C CA . SER A 1 492 ? -1.199 -14.687 -18.194 1.00 83.00 492 SER A CA 1
ATOM 3883 C C . SER A 1 492 ? -0.399 -15.821 -18.849 1.00 83.00 492 SER A C 1
ATOM 3885 O O . SER A 1 492 ? 0.825 -15.797 -18.893 1.00 83.00 492 SER A O 1
ATOM 3887 N N . ASN A 1 493 ? -1.080 -16.843 -19.375 1.00 92.06 493 ASN A N 1
ATOM 3888 C CA . ASN A 1 493 ? -0.433 -18.005 -19.998 1.00 92.06 493 ASN A CA 1
ATOM 3889 C C . ASN A 1 493 ? -0.313 -17.851 -21.534 1.00 92.06 493 ASN A C 1
ATOM 3891 O O . ASN A 1 493 ? -0.411 -18.845 -22.267 1.00 92.06 493 ASN A O 1
ATOM 3895 N N . LEU A 1 494 ? -0.157 -16.621 -22.046 1.00 95.69 494 LEU A N 1
ATOM 3896 C CA . LEU A 1 494 ? -0.092 -16.354 -23.489 1.00 95.69 494 LEU A CA 1
ATOM 3897 C C . LEU A 1 494 ? 1.246 -16.820 -24.072 1.00 95.69 494 LEU A C 1
ATOM 3899 O O . LEU A 1 494 ? 2.294 -16.637 -23.466 1.00 95.69 494 LEU A O 1
ATOM 3903 N N . THR A 1 495 ? 1.211 -17.402 -25.267 1.00 95.81 495 THR A N 1
ATOM 3904 C CA . THR A 1 495 ? 2.367 -17.976 -25.977 1.00 95.81 495 THR A CA 1
ATOM 3905 C C . THR A 1 495 ? 2.538 -17.343 -27.363 1.00 95.81 495 THR A C 1
ATOM 3907 O O . THR A 1 495 ? 1.734 -16.513 -27.789 1.00 95.81 495 THR A O 1
ATOM 3910 N N . GLY A 1 496 ? 3.558 -17.752 -28.122 1.00 95.00 496 GLY A N 1
ATOM 3911 C CA . GLY A 1 496 ? 3.792 -17.251 -29.478 1.00 95.00 496 GLY A CA 1
ATOM 3912 C C . GLY A 1 496 ? 4.587 -15.950 -29.493 1.00 95.00 496 GLY A C 1
ATOM 3913 O O . GLY A 1 496 ? 5.396 -15.717 -28.606 1.00 95.00 496 GLY A O 1
ATOM 3914 N N . ILE A 1 497 ? 4.376 -15.122 -30.518 1.00 95.50 497 ILE A N 1
ATOM 3915 C CA . ILE A 1 497 ? 5.144 -13.890 -30.761 1.00 95.50 497 ILE A CA 1
ATOM 3916 C C . ILE A 1 497 ? 4.293 -12.636 -30.529 1.00 95.50 497 ILE A C 1
ATOM 3918 O O . ILE A 1 497 ? 3.071 -12.672 -30.693 1.00 95.50 497 ILE A O 1
ATOM 3922 N N . ILE A 1 498 ? 4.942 -11.503 -30.252 1.00 95.88 498 ILE A N 1
ATOM 3923 C CA . ILE A 1 498 ? 4.300 -10.183 -30.337 1.00 95.88 498 ILE A CA 1
ATOM 3924 C C . ILE A 1 498 ? 3.946 -9.917 -31.816 1.00 95.88 498 ILE A C 1
ATOM 3926 O O . ILE A 1 498 ? 4.829 -10.028 -32.672 1.00 95.88 498 ILE A O 1
ATOM 3930 N N . PRO A 1 499 ? 2.694 -9.573 -32.173 1.00 96.75 499 PRO A N 1
ATOM 3931 C CA . PRO A 1 499 ? 2.341 -9.348 -33.573 1.00 96.75 499 PRO A CA 1
ATOM 3932 C C . PRO A 1 499 ? 2.967 -8.068 -34.142 1.00 96.75 499 PRO A C 1
ATOM 3934 O O . PRO A 1 499 ? 2.751 -6.982 -33.612 1.00 96.75 499 PRO A O 1
ATOM 3937 N N . SER A 1 500 ? 3.650 -8.154 -35.288 1.00 97.00 500 SER A N 1
ATOM 3938 C CA . SER A 1 500 ? 4.185 -6.972 -35.993 1.00 97.00 500 SER A CA 1
ATOM 3939 C C . SER A 1 500 ? 3.105 -5.971 -36.415 1.00 97.00 500 SER A C 1
ATOM 3941 O O . SER A 1 500 ? 3.362 -4.773 -36.500 1.00 97.00 500 SER A O 1
ATOM 3943 N N . SER A 1 501 ? 1.866 -6.435 -36.594 1.00 97.69 501 SER A N 1
ATOM 3944 C CA . SER A 1 501 ? 0.695 -5.592 -36.849 1.00 97.69 501 SER A CA 1
ATOM 3945 C C . SER A 1 501 ? 0.350 -4.632 -35.705 1.00 97.69 501 SER A C 1
ATOM 3947 O O . SER A 1 501 ? -0.462 -3.735 -35.919 1.00 97.69 501 SER A O 1
ATOM 3949 N N . PHE A 1 502 ? 0.954 -4.769 -34.519 1.00 97.12 502 PHE A N 1
ATOM 3950 C CA . PHE A 1 502 ? 0.829 -3.768 -33.456 1.00 97.12 502 PHE A CA 1
ATOM 3951 C C . PHE A 1 502 ? 1.427 -2.417 -33.872 1.00 97.12 502 PHE A C 1
ATOM 3953 O O . PHE A 1 502 ? 0.896 -1.397 -33.455 1.00 97.12 502 PHE A O 1
ATOM 3960 N N . GLY A 1 503 ? 2.417 -2.384 -34.777 1.00 96.00 503 GLY A N 1
ATOM 3961 C CA . GLY A 1 503 ? 2.951 -1.139 -35.354 1.00 96.00 503 GLY A CA 1
ATOM 3962 C C . GLY A 1 503 ? 1.921 -0.288 -36.118 1.00 96.00 503 GLY A C 1
ATOM 3963 O O . GLY A 1 503 ? 2.104 0.915 -36.266 1.00 96.00 503 GLY A O 1
ATOM 3964 N N . ASN A 1 504 ? 0.791 -0.874 -36.536 1.00 96.19 504 ASN A N 1
ATOM 3965 C CA . ASN A 1 504 ? -0.297 -0.142 -37.200 1.00 96.19 504 ASN A CA 1
ATOM 3966 C C . ASN A 1 504 ? -1.153 0.701 -36.232 1.00 96.19 504 ASN A C 1
ATOM 3968 O O . ASN A 1 504 ? -2.017 1.462 -36.674 1.00 96.19 504 ASN A O 1
ATOM 3972 N N . LEU A 1 505 ? -0.987 0.527 -34.919 1.00 97.06 505 LEU A N 1
ATOM 3973 C CA . LEU A 1 505 ? -1.860 1.095 -33.893 1.00 97.06 505 LEU A CA 1
ATOM 3974 C C . LEU A 1 505 ? -1.374 2.496 -33.491 1.00 97.06 505 LEU A C 1
ATOM 3976 O O . LEU A 1 505 ? -0.940 2.724 -32.374 1.00 97.06 505 LEU A O 1
ATOM 3980 N N . SER A 1 506 ? -1.436 3.463 -34.406 1.00 94.31 506 SER A N 1
ATOM 3981 C CA . SER A 1 506 ? -0.819 4.790 -34.220 1.00 94.31 506 SER A CA 1
ATOM 3982 C C . SER A 1 506 ? -1.361 5.640 -33.056 1.00 94.31 506 SER A C 1
ATOM 3984 O O . SER A 1 506 ? -0.757 6.660 -32.729 1.00 94.31 506 SER A O 1
ATOM 3986 N N . MET A 1 507 ? -2.474 5.252 -32.425 1.00 94.19 507 MET A N 1
ATOM 3987 C CA . MET A 1 507 ? -3.022 5.890 -31.216 1.00 94.19 507 MET A CA 1
ATOM 3988 C C . MET A 1 507 ? -2.526 5.271 -29.900 1.00 94.19 507 MET A C 1
ATOM 3990 O O . MET A 1 507 ? -2.931 5.737 -28.837 1.00 94.19 507 MET A O 1
ATOM 3994 N N . LEU A 1 508 ? -1.702 4.227 -29.970 1.00 96.00 508 LEU A N 1
ATOM 3995 C CA . LEU A 1 508 ? -1.355 3.379 -28.838 1.00 96.00 508 LEU A CA 1
ATOM 3996 C C . LEU A 1 508 ? -0.353 4.078 -27.904 1.00 96.00 508 LEU A C 1
ATOM 3998 O O . LEU A 1 508 ? 0.714 4.495 -28.349 1.00 96.00 508 LEU A O 1
ATOM 4002 N N . ASP A 1 509 ? -0.732 4.226 -26.631 1.00 83.12 509 ASP A N 1
ATOM 4003 C CA . ASP A 1 509 ? 0.031 4.896 -25.570 1.00 83.12 509 ASP A CA 1
ATOM 4004 C C . ASP A 1 509 ? 0.718 3.902 -24.615 1.00 83.12 509 ASP A C 1
ATOM 4006 O O . ASP A 1 509 ? 1.783 4.207 -24.073 1.00 83.12 509 ASP A O 1
ATOM 4010 N N . GLU A 1 510 ? 0.176 2.691 -24.466 1.00 87.94 510 GLU A N 1
ATOM 4011 C CA . GLU A 1 510 ? 0.651 1.705 -23.494 1.00 87.94 510 GLU A CA 1
ATOM 4012 C C . GLU A 1 510 ? 0.587 0.248 -24.003 1.00 87.94 510 GLU A C 1
ATOM 4014 O O . GLU A 1 510 ? -0.485 -0.267 -24.338 1.00 87.94 510 GLU A O 1
ATOM 4019 N N . ILE A 1 511 ? 1.729 -0.455 -23.981 1.00 95.44 511 ILE A N 1
ATOM 4020 C CA . ILE A 1 511 ? 1.826 -1.913 -24.183 1.00 95.44 511 ILE A CA 1
ATOM 4021 C C . ILE A 1 511 ? 2.421 -2.548 -22.924 1.00 95.44 511 ILE A C 1
ATOM 4023 O O . ILE A 1 511 ? 3.628 -2.465 -22.718 1.00 95.44 511 ILE A O 1
ATOM 4027 N N . LEU A 1 512 ? 1.604 -3.250 -22.134 1.00 85.62 512 LEU A N 1
ATOM 4028 C CA . LEU A 1 512 ? 2.045 -4.098 -21.021 1.00 85.62 512 LEU A CA 1
ATOM 4029 C C . LEU A 1 512 ? 1.671 -5.564 -21.283 1.00 85.62 512 LEU A C 1
ATOM 4031 O O . LEU A 1 512 ? 0.501 -5.950 -21.205 1.00 85.62 512 LEU A O 1
ATOM 4035 N N . ILE A 1 513 ? 2.670 -6.395 -21.586 1.00 92.62 513 ILE A N 1
ATOM 4036 C CA . ILE A 1 513 ? 2.536 -7.845 -21.829 1.00 92.62 513 ILE A CA 1
ATOM 4037 C C . ILE A 1 513 ? 3.615 -8.621 -21.045 1.00 92.62 513 ILE A C 1
ATOM 4039 O O . ILE A 1 513 ? 4.096 -9.673 -21.465 1.00 92.62 513 ILE A O 1
ATOM 4043 N N . SER A 1 514 ? 4.026 -8.084 -19.897 1.00 84.12 514 SER A N 1
ATOM 4044 C CA . SER A 1 514 ? 4.973 -8.731 -18.986 1.00 84.12 514 SER A CA 1
ATOM 4045 C C . SER A 1 514 ? 4.437 -10.062 -18.433 1.00 84.12 514 SER A C 1
ATOM 4047 O O . SER A 1 514 ? 3.225 -10.281 -18.406 1.00 84.12 514 SER A O 1
ATOM 4049 N N . GLU A 1 515 ? 5.318 -10.941 -17.961 1.00 81.38 515 GLU A N 1
ATOM 4050 C CA . GLU A 1 515 ? 4.961 -12.177 -17.242 1.00 81.38 515 GLU A CA 1
ATOM 4051 C C . GLU A 1 515 ? 3.985 -13.075 -18.025 1.00 81.38 515 GLU A C 1
ATOM 4053 O O . GLU A 1 515 ? 2.854 -13.348 -17.615 1.00 81.38 515 GLU A O 1
ATOM 4058 N N . ASN A 1 516 ? 4.423 -13.493 -19.212 1.00 91.06 516 ASN A N 1
ATOM 4059 C CA . ASN A 1 516 ? 3.736 -14.449 -20.078 1.00 91.06 516 ASN A CA 1
ATOM 4060 C C . ASN A 1 516 ? 4.760 -15.452 -20.657 1.00 91.06 516 ASN A C 1
ATOM 4062 O O . ASN A 1 516 ? 5.944 -15.432 -20.337 1.00 91.06 516 ASN A O 1
ATOM 4066 N N . TYR A 1 517 ? 4.320 -16.346 -21.542 1.00 94.50 517 TYR A N 1
ATOM 4067 C CA . TYR A 1 517 ? 5.168 -17.319 -22.238 1.00 94.50 517 TYR A CA 1
ATOM 4068 C C . TYR A 1 517 ? 5.498 -16.896 -23.686 1.00 94.50 517 TYR A C 1
ATOM 4070 O O . TYR A 1 517 ? 5.743 -17.757 -24.544 1.00 94.50 517 TYR A O 1
ATOM 4078 N N . ILE A 1 518 ? 5.493 -15.590 -23.984 1.00 95.12 518 ILE A N 1
ATOM 4079 C CA . ILE A 1 518 ? 5.787 -15.040 -25.321 1.00 95.12 518 ILE A CA 1
ATOM 4080 C C . ILE A 1 518 ? 7.275 -15.209 -25.638 1.00 95.12 518 ILE A C 1
ATOM 4082 O O . ILE A 1 518 ? 8.114 -15.088 -24.761 1.00 95.12 518 ILE A O 1
ATOM 4086 N N . HIS A 1 519 ? 7.606 -15.513 -26.889 1.00 93.25 519 HIS A N 1
ATOM 4087 C CA . HIS A 1 519 ? 8.958 -15.805 -27.360 1.00 93.25 519 HIS A CA 1
ATOM 4088 C C . HIS A 1 519 ? 9.207 -15.190 -28.749 1.00 93.25 519 HIS A C 1
ATOM 4090 O O . HIS A 1 519 ? 8.297 -14.673 -29.399 1.00 93.25 519 HIS A O 1
ATOM 4096 N N . GLY A 1 520 ? 10.436 -15.299 -29.262 1.00 91.94 520 GLY A N 1
ATOM 4097 C CA . GLY A 1 520 ? 10.797 -14.800 -30.598 1.00 91.94 520 GLY A CA 1
ATOM 4098 C C . GLY A 1 520 ? 11.251 -13.337 -30.589 1.00 91.94 520 GLY A C 1
ATOM 4099 O O . GLY A 1 520 ? 11.692 -12.827 -29.572 1.00 91.94 520 GLY A O 1
ATOM 4100 N N . ASN A 1 521 ? 11.228 -12.646 -31.728 1.00 91.06 521 ASN A N 1
ATOM 4101 C CA . ASN A 1 521 ? 11.758 -11.276 -31.797 1.00 91.06 521 ASN A CA 1
ATOM 4102 C C . ASN A 1 521 ? 10.709 -10.227 -31.410 1.00 91.06 521 ASN A C 1
ATOM 4104 O O . ASN A 1 521 ? 9.542 -10.348 -31.786 1.00 91.06 521 ASN A O 1
ATOM 4108 N N . ILE A 1 522 ? 11.157 -9.147 -30.765 1.00 94.50 522 ILE A N 1
ATOM 4109 C CA . ILE A 1 522 ? 10.381 -7.905 -30.681 1.00 94.50 522 ILE A CA 1
ATOM 4110 C C . ILE A 1 522 ? 10.239 -7.356 -32.119 1.00 94.50 522 ILE A C 1
ATOM 4112 O O . ILE A 1 522 ? 11.253 -7.228 -32.811 1.00 94.50 522 ILE A O 1
ATOM 4116 N N . PRO A 1 523 ? 9.025 -7.055 -32.621 1.00 94.88 523 PRO A N 1
ATOM 4117 C CA . PRO A 1 523 ? 8.853 -6.545 -33.978 1.00 94.88 523 PRO A CA 1
ATOM 4118 C C . PRO A 1 523 ? 9.427 -5.137 -34.134 1.00 94.88 523 PRO A C 1
ATOM 4120 O O . PRO A 1 523 ? 9.088 -4.231 -33.373 1.00 94.88 523 PRO A O 1
ATOM 4123 N N . ARG A 1 524 ? 10.236 -4.920 -35.178 1.00 96.00 524 ARG A N 1
ATOM 4124 C CA . ARG A 1 524 ? 10.781 -3.588 -35.508 1.00 96.00 524 ARG A CA 1
ATOM 4125 C C . ARG A 1 524 ? 9.681 -2.569 -35.819 1.00 96.00 524 ARG A C 1
ATOM 4127 O O . ARG A 1 524 ? 9.894 -1.371 -35.659 1.00 96.00 524 ARG A O 1
ATOM 4134 N N . GLU A 1 525 ? 8.520 -3.056 -36.255 1.00 97.19 525 GLU A N 1
ATOM 4135 C CA . GLU A 1 525 ? 7.325 -2.281 -36.579 1.00 97.19 525 GLU A CA 1
ATOM 4136 C C . GLU A 1 525 ? 6.754 -1.541 -35.357 1.00 97.19 525 GLU A C 1
ATOM 4138 O O . GLU A 1 525 ? 6.141 -0.494 -35.534 1.00 97.19 525 GLU A O 1
ATOM 4143 N N . LEU A 1 526 ? 7.024 -1.991 -34.120 1.00 96.38 526 LEU A N 1
ATOM 4144 C CA . LEU A 1 526 ? 6.680 -1.221 -32.912 1.00 96.38 526 LEU A CA 1
ATOM 4145 C C . LEU A 1 526 ? 7.385 0.147 -32.871 1.00 96.38 526 LEU A C 1
ATOM 4147 O O . LEU A 1 526 ? 6.834 1.095 -32.322 1.00 96.38 526 LEU A O 1
ATOM 4151 N N . GLY A 1 527 ? 8.539 0.285 -33.535 1.00 94.69 527 GLY A N 1
ATOM 4152 C CA . GLY A 1 527 ? 9.250 1.556 -33.712 1.00 94.69 527 GLY A CA 1
ATOM 4153 C C . GLY A 1 527 ? 8.480 2.640 -34.481 1.00 94.69 527 GLY A C 1
ATOM 4154 O O . GLY A 1 527 ? 8.955 3.763 -34.599 1.00 94.69 527 GLY A O 1
ATOM 4155 N N . GLN A 1 528 ? 7.305 2.317 -35.030 1.00 94.38 528 GLN A N 1
ATOM 4156 C CA . GLN A 1 528 ? 6.408 3.265 -35.704 1.00 94.38 528 GLN A CA 1
ATOM 4157 C C . GLN A 1 528 ? 5.437 3.958 -34.729 1.00 94.38 528 GLN A C 1
ATOM 4159 O O . GLN A 1 528 ? 4.765 4.919 -35.105 1.00 94.38 528 GLN A O 1
ATOM 4164 N N . LEU A 1 529 ? 5.348 3.486 -33.481 1.00 96.19 529 LEU A N 1
ATOM 4165 C CA . LEU A 1 529 ? 4.357 3.918 -32.495 1.00 96.19 529 LEU A CA 1
ATOM 4166 C C . LEU A 1 529 ? 4.794 5.182 -31.746 1.00 96.19 529 LEU A C 1
ATOM 4168 O O . LEU A 1 529 ? 4.967 5.161 -30.538 1.00 96.19 529 LEU A O 1
ATOM 4172 N N . LEU A 1 530 ? 4.953 6.305 -32.451 1.00 92.50 530 LEU A N 1
ATOM 4173 C CA . LEU A 1 530 ? 5.506 7.554 -31.892 1.00 92.50 530 LEU A CA 1
ATOM 4174 C C . LEU A 1 530 ? 4.726 8.157 -30.699 1.00 92.50 530 LEU A C 1
ATOM 4176 O O . LEU A 1 530 ? 5.266 9.016 -30.010 1.00 92.50 530 LEU A O 1
ATOM 4180 N N . ASN A 1 531 ? 3.486 7.717 -30.453 1.00 92.38 531 ASN A N 1
ATOM 4181 C CA . ASN A 1 531 ? 2.669 8.103 -29.293 1.00 92.38 531 ASN A CA 1
ATOM 4182 C C . ASN A 1 531 ? 2.822 7.161 -28.079 1.00 92.38 531 ASN A C 1
ATOM 4184 O O . ASN A 1 531 ? 2.255 7.444 -27.024 1.00 92.38 531 ASN A O 1
ATOM 4188 N N . LEU A 1 532 ? 3.552 6.050 -28.223 1.00 96.75 532 LEU A N 1
ATOM 4189 C CA . LEU A 1 532 ? 3.747 5.054 -27.175 1.00 96.75 532 LEU A CA 1
ATOM 4190 C C . LEU A 1 532 ? 4.617 5.639 -26.063 1.00 96.75 532 LEU A C 1
ATOM 4192 O O . LEU A 1 532 ? 5.745 6.055 -26.316 1.00 96.75 532 LEU A O 1
ATOM 4196 N N . LYS A 1 533 ? 4.092 5.625 -24.839 1.00 89.25 533 LYS A N 1
ATOM 4197 C CA . LYS A 1 533 ? 4.741 6.126 -23.623 1.00 89.25 533 LYS A CA 1
ATOM 4198 C C . LYS A 1 533 ? 5.345 5.008 -22.790 1.00 89.25 533 LYS A C 1
ATOM 4200 O O . LYS A 1 533 ? 6.433 5.173 -22.246 1.00 89.25 533 LYS A O 1
ATOM 4205 N N . TYR A 1 534 ? 4.660 3.871 -22.708 1.00 84.75 534 TYR A N 1
ATOM 4206 C CA . TYR A 1 534 ? 5.041 2.772 -21.825 1.00 84.75 534 TYR A CA 1
ATOM 4207 C C . TYR A 1 534 ? 5.141 1.461 -22.609 1.00 84.75 534 TYR A C 1
ATOM 4209 O O . TYR A 1 534 ? 4.163 1.005 -23.209 1.00 84.75 534 TYR A O 1
ATOM 4217 N N . LEU A 1 535 ? 6.324 0.843 -22.580 1.00 95.31 535 LEU A N 1
ATOM 4218 C CA . LEU A 1 535 ? 6.597 -0.457 -23.190 1.00 95.31 535 LEU A CA 1
ATOM 4219 C C . LEU A 1 535 ? 7.099 -1.442 -22.127 1.00 95.31 535 LEU A C 1
ATOM 4221 O O . LEU A 1 535 ? 8.282 -1.458 -21.799 1.00 95.31 535 LEU A O 1
ATOM 4225 N N . GLY A 1 536 ? 6.195 -2.273 -21.609 1.00 89.81 536 GLY A N 1
ATOM 4226 C CA . GLY A 1 536 ? 6.474 -3.334 -20.641 1.00 89.81 536 GLY A CA 1
ATOM 4227 C C . GLY A 1 536 ? 6.337 -4.722 -21.262 1.00 89.81 536 GLY A C 1
ATOM 4228 O O . GLY A 1 536 ? 5.233 -5.167 -21.577 1.00 89.81 536 GLY A O 1
ATOM 4229 N N . LEU A 1 537 ? 7.462 -5.415 -21.428 1.00 91.25 537 LEU A N 1
ATOM 4230 C CA . LEU A 1 537 ? 7.550 -6.777 -21.968 1.00 91.25 537 LEU A CA 1
ATOM 4231 C C . LEU A 1 537 ? 8.307 -7.733 -21.028 1.00 91.25 537 LEU A C 1
ATOM 4233 O O . LEU A 1 537 ? 8.663 -8.831 -21.446 1.00 91.25 537 LEU A O 1
ATOM 4237 N N . GLY A 1 538 ? 8.612 -7.319 -19.795 1.00 83.44 538 GLY A N 1
ATOM 4238 C CA . GLY A 1 538 ? 9.494 -8.048 -18.875 1.00 83.44 538 GLY A CA 1
ATOM 4239 C C . GLY A 1 538 ? 9.016 -9.457 -18.494 1.00 83.44 538 GLY A C 1
ATOM 4240 O O . GLY A 1 538 ? 7.817 -9.717 -18.459 1.00 83.44 538 GLY A O 1
ATOM 4241 N N . GLY A 1 539 ? 9.936 -10.370 -18.184 1.00 80.00 539 GLY A N 1
ATOM 4242 C CA . GLY A 1 539 ? 9.603 -11.697 -17.650 1.00 80.00 539 GLY A CA 1
ATOM 4243 C C . GLY A 1 539 ? 8.856 -12.617 -18.623 1.00 80.00 539 GLY A C 1
ATOM 4244 O O . GLY A 1 539 ? 7.930 -13.313 -18.211 1.00 80.00 539 GLY A O 1
ATOM 4245 N N . ASN A 1 540 ? 9.207 -12.598 -19.910 1.00 89.00 540 ASN A N 1
ATOM 4246 C CA . ASN A 1 540 ? 8.692 -13.539 -20.906 1.00 89.00 540 ASN A CA 1
ATOM 4247 C C . ASN A 1 540 ? 9.681 -14.692 -21.187 1.00 89.00 540 ASN A C 1
ATOM 4249 O O . ASN A 1 540 ? 10.803 -14.728 -20.679 1.00 89.00 540 ASN A O 1
ATOM 4253 N N . ASN A 1 541 ? 9.270 -15.661 -22.014 1.00 85.75 541 ASN A N 1
ATOM 4254 C CA . ASN A 1 541 ? 10.200 -16.654 -22.563 1.00 85.75 541 ASN A CA 1
ATOM 4255 C C . ASN A 1 541 ? 11.252 -15.963 -23.460 1.00 85.75 541 ASN A C 1
ATOM 4257 O O . ASN A 1 541 ? 11.011 -14.847 -23.918 1.00 85.75 541 ASN A O 1
ATOM 4261 N N . PRO A 1 542 ? 12.391 -16.620 -23.777 1.00 78.00 542 PRO A N 1
ATOM 4262 C CA . PRO A 1 542 ? 13.491 -15.994 -24.505 1.00 78.00 542 PRO A CA 1
ATOM 4263 C C . PRO A 1 542 ? 13.052 -15.214 -25.750 1.00 78.00 542 PRO A C 1
ATOM 4265 O O . PRO A 1 542 ? 12.637 -15.781 -26.774 1.00 78.00 542 PRO A O 1
ATOM 4268 N N . LEU A 1 543 ? 13.166 -13.892 -25.641 1.00 77.31 543 LEU A N 1
ATOM 4269 C CA . LEU A 1 543 ? 13.033 -12.976 -26.754 1.00 77.31 543 LEU A CA 1
ATOM 4270 C C . LEU A 1 543 ? 14.401 -12.846 -27.438 1.00 77.31 543 LEU A C 1
ATOM 4272 O O . LEU A 1 543 ? 15.443 -12.903 -26.794 1.00 77.31 543 LEU A O 1
ATOM 4276 N N . GLY A 1 544 ? 14.405 -12.721 -28.764 1.00 83.38 544 GLY A N 1
ATOM 4277 C CA . GLY A 1 544 ? 15.623 -12.759 -29.574 1.00 83.38 544 GLY A CA 1
ATOM 4278 C C . GLY A 1 544 ? 16.426 -11.458 -29.517 1.00 83.38 544 GLY A C 1
ATOM 4279 O O . GLY A 1 544 ? 17.123 -11.174 -28.544 1.00 83.38 544 GLY A O 1
ATOM 4280 N N . LYS A 1 545 ? 16.372 -10.670 -30.594 1.00 87.25 545 LYS A N 1
ATOM 4281 C CA . LYS A 1 545 ? 17.026 -9.352 -30.635 1.00 87.25 545 LYS A CA 1
ATOM 4282 C C . LYS A 1 545 ? 16.031 -8.222 -30.405 1.00 87.25 545 LYS A C 1
ATOM 4284 O O . LYS A 1 545 ? 14.938 -8.239 -30.973 1.00 87.25 545 LYS A O 1
ATOM 4289 N N . THR A 1 546 ? 16.448 -7.211 -29.646 1.00 89.69 546 THR A N 1
ATOM 4290 C CA . THR A 1 546 ? 15.767 -5.909 -29.581 1.00 89.69 546 THR A CA 1
ATOM 4291 C C . THR A 1 546 ? 16.126 -5.116 -30.839 1.00 89.69 546 THR A C 1
ATOM 4293 O O . THR A 1 546 ? 17.310 -4.813 -31.020 1.00 89.69 546 THR A O 1
ATOM 4296 N N . PRO A 1 547 ? 15.172 -4.786 -31.730 1.00 91.44 547 PRO A N 1
ATOM 4297 C CA . PRO A 1 547 ? 15.472 -3.976 -32.900 1.00 91.44 547 PRO A CA 1
ATOM 4298 C C . PRO A 1 547 ? 15.712 -2.523 -32.486 1.00 91.44 547 PRO A C 1
ATOM 4300 O O . PRO A 1 547 ? 14.983 -1.972 -31.664 1.00 91.44 547 PRO A O 1
ATOM 4303 N N . GLU A 1 548 ? 16.707 -1.891 -33.106 1.00 90.25 548 GLU A N 1
ATOM 4304 C CA . GLU A 1 548 ? 17.119 -0.506 -32.831 1.00 90.25 548 GLU A CA 1
ATOM 4305 C C . GLU A 1 548 ? 15.958 0.498 -32.913 1.00 90.25 548 GLU A C 1
ATOM 4307 O O . GLU A 1 548 ? 15.912 1.459 -32.154 1.00 90.25 548 GLU A O 1
ATOM 4312 N N . SER A 1 549 ? 14.959 0.230 -33.761 1.00 93.38 549 SER A N 1
ATOM 4313 C CA . SER A 1 549 ? 13.777 1.079 -33.922 1.00 93.38 549 SER A CA 1
ATOM 4314 C C . SER A 1 549 ? 12.921 1.245 -32.659 1.00 93.38 549 SER A C 1
ATOM 4316 O O . SER A 1 549 ? 12.168 2.211 -32.601 1.00 93.38 549 SER A O 1
ATOM 4318 N N . ILE A 1 550 ? 13.042 0.378 -31.642 1.00 93.94 550 ILE A N 1
ATOM 4319 C CA . ILE A 1 550 ? 12.411 0.598 -30.324 1.00 93.94 550 ILE A CA 1
ATOM 4320 C C . ILE A 1 550 ? 12.992 1.840 -29.641 1.00 93.94 550 ILE A C 1
ATOM 4322 O O . ILE A 1 550 ? 12.256 2.627 -29.054 1.00 93.94 550 ILE A O 1
ATOM 4326 N N . PHE A 1 551 ? 14.299 2.061 -29.781 1.00 92.88 551 PHE A N 1
ATOM 4327 C CA . PHE A 1 551 ? 14.995 3.206 -29.197 1.00 92.88 551 PHE A CA 1
ATOM 4328 C C . PHE A 1 551 ? 14.819 4.503 -30.006 1.00 92.88 551 PHE A C 1
ATOM 4330 O O . PHE A 1 551 ? 15.398 5.521 -29.650 1.00 92.88 551 PHE A O 1
ATOM 4337 N N . ASN A 1 552 ? 13.996 4.488 -31.062 1.00 90.25 552 ASN A N 1
ATOM 4338 C CA . ASN A 1 552 ? 13.647 5.665 -31.866 1.00 90.25 552 ASN A CA 1
ATOM 4339 C C . ASN A 1 552 ? 12.221 6.181 -31.593 1.00 90.25 552 ASN A C 1
ATOM 4341 O O . ASN A 1 552 ? 11.751 7.089 -32.281 1.00 90.25 552 ASN A O 1
ATOM 4345 N N . ILE A 1 553 ? 11.508 5.601 -30.622 1.00 94.94 553 ILE A N 1
ATOM 4346 C CA . ILE A 1 553 ? 10.133 5.982 -30.287 1.00 94.94 553 ILE A CA 1
ATOM 4347 C C . ILE A 1 553 ? 10.157 7.189 -29.338 1.00 94.94 553 ILE A C 1
ATOM 4349 O O . ILE A 1 553 ? 10.111 7.047 -28.120 1.00 94.94 553 ILE A O 1
ATOM 4353 N N . SER A 1 554 ? 10.206 8.395 -29.904 1.00 93.25 554 SER A N 1
ATOM 4354 C CA . SER A 1 554 ? 10.387 9.658 -29.163 1.00 93.25 554 SER A CA 1
ATOM 4355 C C . SER A 1 554 ? 9.334 9.969 -28.086 1.00 93.25 554 SER A C 1
ATOM 4357 O O . SER A 1 554 ? 9.555 10.855 -27.262 1.00 93.25 554 SER A O 1
ATOM 4359 N N . GLY A 1 555 ? 8.182 9.291 -28.105 1.00 92.19 555 GLY A N 1
ATOM 4360 C CA . GLY A 1 555 ? 7.131 9.415 -27.091 1.00 92.19 555 GLY A CA 1
ATOM 4361 C C . GLY A 1 555 ? 7.359 8.597 -25.814 1.00 92.19 555 GLY A C 1
ATOM 4362 O O . GLY A 1 555 ? 6.624 8.8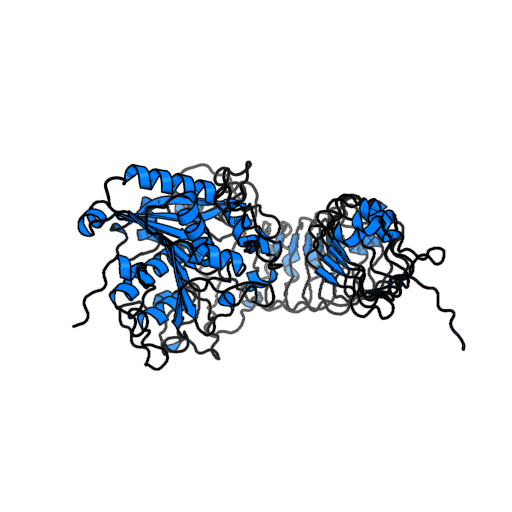08 -24.849 1.00 92.19 555 GLY A O 1
ATOM 4363 N N . LEU A 1 556 ? 8.342 7.683 -25.791 1.00 96.62 556 LEU A N 1
ATOM 4364 C CA . LEU A 1 556 ? 8.557 6.782 -24.657 1.00 96.62 556 LEU A CA 1
ATOM 4365 C C . LEU A 1 556 ? 9.024 7.527 -23.405 1.00 96.62 556 LEU A C 1
ATOM 4367 O O . LEU A 1 556 ? 9.999 8.274 -23.435 1.00 96.62 556 LEU A O 1
ATOM 4371 N N . GLN A 1 557 ? 8.342 7.219 -22.305 1.00 92.81 557 GLN A N 1
ATOM 4372 C CA . GLN A 1 557 ? 8.663 7.598 -20.931 1.00 92.81 557 GLN A CA 1
ATOM 4373 C C . GLN A 1 557 ? 9.196 6.388 -20.143 1.00 92.81 557 GLN A C 1
ATOM 4375 O O . GLN A 1 557 ? 10.052 6.539 -19.280 1.00 92.81 557 GLN A O 1
ATOM 4380 N N . SER A 1 558 ? 8.765 5.162 -20.469 1.00 91.56 558 SER A N 1
ATOM 4381 C CA . SER A 1 558 ? 9.237 3.941 -19.805 1.00 91.56 558 SER A CA 1
ATOM 4382 C C . SER A 1 558 ? 9.504 2.796 -20.780 1.00 91.56 558 SER A C 1
ATOM 4384 O O . SER A 1 558 ? 8.638 2.414 -21.576 1.00 91.56 558 SER A O 1
ATOM 4386 N N . ILE A 1 559 ? 10.693 2.206 -20.658 1.00 94.31 559 ILE A N 1
ATOM 4387 C CA . ILE A 1 559 ? 11.094 0.951 -21.295 1.00 94.31 559 ILE A CA 1
ATOM 4388 C C . ILE A 1 559 ? 11.351 -0.072 -20.188 1.00 94.31 559 ILE A C 1
ATOM 4390 O O . ILE A 1 559 ? 12.311 0.062 -19.434 1.00 94.31 559 ILE A O 1
ATOM 4394 N N . SER A 1 560 ? 10.529 -1.120 -20.125 1.00 90.12 560 SER A N 1
ATOM 4395 C CA . SER A 1 560 ? 10.706 -2.261 -19.224 1.00 90.12 560 SER A CA 1
ATOM 4396 C C . SER A 1 560 ? 10.786 -3.564 -20.016 1.00 90.12 560 SER A C 1
ATOM 4398 O O . SER A 1 560 ? 9.789 -4.112 -20.490 1.00 90.12 560 SER A O 1
ATOM 4400 N N . LEU A 1 561 ? 12.014 -4.054 -20.189 1.00 92.56 561 LEU A N 1
ATOM 4401 C CA . LEU A 1 561 ? 12.359 -5.253 -20.959 1.00 92.56 561 LEU A CA 1
ATOM 4402 C C . LEU A 1 561 ? 13.088 -6.302 -20.104 1.00 92.56 561 LEU A C 1
ATOM 4404 O O . LEU A 1 561 ? 13.681 -7.228 -20.662 1.00 92.56 561 LEU A O 1
ATOM 4408 N N . ALA A 1 562 ? 13.079 -6.156 -18.778 1.00 85.88 562 ALA A N 1
ATOM 4409 C CA . ALA A 1 562 ? 13.867 -6.983 -17.872 1.00 85.88 562 ALA A CA 1
ATOM 4410 C C . ALA A 1 562 ? 13.521 -8.486 -17.945 1.00 85.88 562 ALA A C 1
ATOM 4412 O O . ALA A 1 562 ? 12.375 -8.851 -18.202 1.00 85.88 562 ALA A O 1
ATOM 4413 N N . SER A 1 563 ? 14.495 -9.364 -17.695 1.00 88.38 563 SER A N 1
ATOM 4414 C CA . SER A 1 563 ? 14.297 -10.824 -17.618 1.00 88.38 563 SER A CA 1
ATOM 4415 C C . SER A 1 563 ? 13.687 -11.444 -18.886 1.00 88.38 563 SER A C 1
ATOM 4417 O O . SER A 1 563 ? 12.671 -12.131 -18.818 1.00 88.38 563 SER A O 1
ATOM 4419 N N . ASN A 1 564 ? 14.295 -11.193 -20.053 1.00 86.12 564 ASN A N 1
ATOM 4420 C CA . ASN A 1 564 ? 13.815 -11.692 -21.355 1.00 86.12 564 ASN A CA 1
ATOM 4421 C C . ASN A 1 564 ? 14.876 -12.415 -22.203 1.00 86.12 564 ASN A C 1
ATOM 4423 O O . ASN A 1 564 ? 14.567 -12.875 -23.304 1.00 86.12 564 ASN A O 1
ATOM 4427 N N . ASN A 1 565 ? 16.122 -12.511 -21.726 1.00 89.31 565 ASN A N 1
ATOM 4428 C CA . ASN A 1 565 ? 17.259 -13.059 -22.478 1.00 89.31 565 ASN A CA 1
ATOM 4429 C C . ASN A 1 565 ? 17.524 -12.337 -23.831 1.00 89.31 565 ASN A C 1
ATOM 4431 O O . ASN A 1 565 ? 18.059 -12.927 -24.771 1.00 89.31 565 ASN A O 1
ATOM 4435 N N . LEU A 1 566 ? 17.164 -11.051 -23.930 1.00 91.94 566 LEU A N 1
ATOM 4436 C CA . LEU A 1 566 ? 17.322 -10.228 -25.135 1.00 91.94 566 LEU A CA 1
ATOM 4437 C C . LEU A 1 566 ? 18.792 -9.960 -25.458 1.00 91.94 566 LEU A C 1
ATOM 4439 O O . LEU A 1 566 ? 19.545 -9.549 -24.581 1.00 91.94 566 LEU A O 1
ATOM 4443 N N . SER A 1 567 ? 19.179 -10.091 -26.729 1.00 89.44 567 SER A N 1
ATOM 4444 C CA . SER A 1 567 ? 20.540 -9.792 -27.204 1.00 89.44 567 SER A CA 1
ATOM 4445 C C . SER A 1 567 ? 20.567 -8.590 -28.158 1.00 89.44 567 SER A C 1
ATOM 4447 O O . SER A 1 567 ? 20.023 -8.631 -29.264 1.00 89.44 567 SER A O 1
ATOM 4449 N N . SER A 1 568 ? 21.194 -7.491 -27.736 1.00 91.44 568 SER A N 1
ATOM 4450 C CA . SER A 1 568 ? 21.405 -6.289 -28.558 1.00 91.44 568 SER A CA 1
ATOM 4451 C C . SER A 1 568 ? 22.504 -5.397 -27.964 1.00 91.44 568 SER A C 1
ATOM 4453 O O . SER A 1 568 ? 23.098 -5.740 -26.944 1.00 91.44 568 SER A O 1
ATOM 4455 N N . SER A 1 569 ? 22.752 -4.245 -28.577 1.00 94.38 569 SER A N 1
ATOM 4456 C CA . SER A 1 569 ? 23.481 -3.124 -27.974 1.00 94.38 569 SER A CA 1
ATOM 4457 C C . SER A 1 569 ? 22.559 -1.913 -27.859 1.00 94.38 569 SER A C 1
ATOM 4459 O O . SER A 1 569 ? 21.596 -1.792 -28.620 1.00 94.38 569 SER A O 1
ATOM 4461 N N . LEU A 1 570 ? 22.849 -0.999 -26.934 1.00 96.12 570 LEU A N 1
ATOM 4462 C CA . LEU A 1 570 ? 22.176 0.301 -26.899 1.00 96.12 570 LEU A CA 1
ATOM 4463 C C . LEU A 1 570 ? 22.730 1.191 -28.028 1.00 96.12 570 LEU A C 1
ATOM 4465 O O . LEU A 1 570 ? 23.950 1.226 -28.212 1.00 96.12 570 LEU A O 1
ATOM 4469 N N . PRO A 1 571 ? 21.885 1.888 -28.810 1.00 95.06 571 PRO A N 1
ATOM 4470 C CA . PRO A 1 571 ? 22.365 2.744 -29.888 1.00 95.06 571 PRO A CA 1
ATOM 4471 C C . PRO A 1 571 ? 23.030 4.004 -29.334 1.00 95.06 571 PRO A C 1
ATOM 4473 O O . PRO A 1 571 ? 22.596 4.573 -28.332 1.00 95.06 571 PRO A O 1
ATOM 4476 N N . SER A 1 572 ? 24.059 4.493 -30.027 1.00 94.62 572 SER A N 1
ATOM 4477 C CA . SER A 1 572 ? 24.833 5.670 -29.606 1.00 94.62 572 SER A CA 1
ATOM 4478 C C . SER A 1 572 ? 24.042 6.984 -29.605 1.00 94.62 572 SER A C 1
ATOM 4480 O O . SER A 1 572 ? 24.547 7.993 -29.117 1.00 94.62 572 SER A O 1
ATOM 4482 N N . THR A 1 573 ? 22.805 6.988 -30.104 1.00 93.44 573 THR A N 1
ATOM 4483 C CA . THR A 1 573 ? 21.888 8.137 -30.110 1.00 93.44 573 THR A CA 1
ATOM 4484 C C . THR A 1 573 ? 20.735 8.012 -29.109 1.00 93.44 573 THR A C 1
ATOM 4486 O O . THR A 1 573 ? 19.853 8.861 -29.128 1.00 93.44 573 THR A O 1
ATOM 4489 N N . ILE A 1 574 ? 20.713 6.994 -28.238 1.00 94.62 574 ILE A N 1
ATOM 4490 C CA . ILE A 1 574 ? 19.536 6.635 -27.423 1.00 94.62 574 ILE A CA 1
ATOM 4491 C C . ILE A 1 574 ? 18.865 7.815 -26.692 1.00 94.62 574 ILE A C 1
ATOM 4493 O O . ILE A 1 574 ? 17.675 8.027 -26.901 1.00 94.62 574 ILE A O 1
ATOM 4497 N N . GLY A 1 575 ? 19.586 8.628 -25.911 1.00 87.38 575 GLY A N 1
ATOM 4498 C CA . GLY A 1 575 ? 18.971 9.764 -25.201 1.00 87.38 575 GLY A CA 1
ATOM 4499 C C . GLY A 1 575 ? 18.645 10.972 -26.090 1.00 87.38 575 GLY A C 1
ATOM 4500 O O . GLY A 1 575 ? 17.828 11.803 -25.713 1.00 87.38 575 GLY A O 1
ATOM 4501 N N . LEU A 1 576 ? 19.212 11.057 -27.302 1.00 91.38 576 LEU A N 1
ATOM 4502 C CA . LEU A 1 576 ? 18.773 12.022 -28.326 1.00 91.38 576 LEU A CA 1
ATOM 4503 C C . LEU A 1 576 ? 17.469 11.568 -29.001 1.00 91.38 576 LEU A C 1
ATOM 4505 O O . LEU A 1 576 ? 16.673 12.392 -29.449 1.00 91.38 576 LEU A O 1
ATOM 4509 N N . SER A 1 577 ? 17.273 10.253 -29.104 1.00 94.06 577 SER A N 1
ATOM 4510 C CA . SER A 1 577 ? 16.125 9.616 -29.750 1.00 94.06 577 SER A CA 1
ATOM 4511 C C . SER A 1 577 ? 14.932 9.433 -28.800 1.00 94.06 577 SER A C 1
ATOM 4513 O O . SER A 1 577 ? 13.790 9.419 -29.261 1.00 94.06 577 SER A O 1
ATOM 4515 N N . LEU A 1 578 ? 15.187 9.349 -27.489 1.00 95.38 578 LEU A N 1
ATOM 4516 C CA . LEU A 1 578 ? 14.205 9.179 -26.412 1.00 95.38 578 LEU A CA 1
ATOM 4517 C C . LEU A 1 578 ? 14.287 10.329 -25.377 1.00 95.38 578 LEU A C 1
ATOM 4519 O O . LEU A 1 578 ? 14.570 10.079 -24.207 1.00 95.38 578 LEU A O 1
ATOM 4523 N N . PRO A 1 579 ? 14.052 11.597 -25.764 1.00 92.12 579 PRO A N 1
ATOM 4524 C CA . PRO A 1 579 ? 14.299 12.750 -24.890 1.00 92.12 579 PRO A CA 1
ATOM 4525 C C . PRO A 1 579 ? 13.382 12.822 -23.656 1.00 92.12 579 PRO A C 1
ATOM 4527 O O . PRO A 1 579 ? 13.696 13.540 -22.715 1.00 92.12 579 PRO A O 1
ATOM 4530 N N . ASN A 1 580 ? 12.258 12.095 -23.660 1.00 91.56 580 ASN A N 1
ATOM 4531 C CA . ASN A 1 580 ? 11.269 12.063 -22.576 1.00 91.56 580 ASN A CA 1
ATOM 4532 C C . ASN A 1 580 ? 11.403 10.820 -21.672 1.00 91.56 580 ASN A C 1
ATOM 4534 O O . ASN A 1 580 ? 10.474 10.518 -20.927 1.00 91.56 580 ASN A O 1
ATOM 4538 N N . LEU A 1 581 ? 12.490 10.048 -21.791 1.00 96.75 581 LEU A N 1
ATOM 4539 C CA . LEU A 1 581 ? 12.634 8.782 -21.075 1.00 96.75 581 LEU A CA 1
ATOM 4540 C C . LEU A 1 581 ? 12.883 9.024 -19.580 1.00 96.75 581 LEU A C 1
ATOM 4542 O O . LEU A 1 581 ? 13.846 9.684 -19.210 1.00 96.75 581 LEU A O 1
ATOM 4546 N N . GLU A 1 582 ? 12.033 8.440 -18.740 1.00 92.88 582 GLU A N 1
ATOM 4547 C CA . GLU A 1 582 ? 12.092 8.497 -17.275 1.00 92.88 582 GLU A CA 1
ATOM 4548 C C . GLU A 1 582 ? 12.631 7.179 -16.685 1.00 92.88 582 GLU A C 1
ATOM 4550 O O . GLU A 1 582 ? 13.387 7.184 -15.713 1.00 92.88 582 GLU A O 1
ATOM 4555 N N . TYR A 1 583 ? 12.297 6.041 -17.310 1.00 88.56 583 TYR A N 1
ATOM 4556 C CA . TYR A 1 583 ? 12.651 4.699 -16.833 1.00 88.56 583 TYR A CA 1
ATOM 4557 C C . TYR A 1 583 ? 13.285 3.847 -17.942 1.00 88.56 583 TYR A C 1
ATOM 4559 O O . TYR A 1 583 ? 12.638 3.538 -18.949 1.00 88.56 583 TYR A O 1
ATOM 4567 N N . LEU A 1 584 ? 14.523 3.394 -17.723 1.00 96.56 584 LEU A N 1
ATOM 4568 C CA . LEU A 1 584 ? 15.234 2.441 -18.581 1.00 96.56 584 LEU A CA 1
ATOM 4569 C C . LEU A 1 584 ? 15.554 1.163 -17.793 1.00 96.56 584 LEU A C 1
ATOM 4571 O O . LEU A 1 584 ? 16.594 1.065 -17.148 1.00 96.56 584 LEU A O 1
ATOM 4575 N N . LEU A 1 585 ? 14.652 0.182 -17.851 1.00 93.62 585 LEU A N 1
ATOM 4576 C CA . LEU A 1 585 ? 14.705 -1.065 -17.082 1.00 93.62 585 LEU A CA 1
ATOM 4577 C C . LEU A 1 585 ? 14.942 -2.258 -18.021 1.00 93.62 585 LEU A C 1
ATOM 4579 O O . LEU A 1 585 ? 14.002 -2.831 -18.580 1.00 93.62 585 LEU A O 1
ATOM 4583 N N . ILE A 1 586 ? 16.203 -2.641 -18.225 1.00 95.75 586 ILE A N 1
ATOM 4584 C CA . ILE A 1 586 ? 16.594 -3.728 -19.147 1.00 95.75 586 ILE A CA 1
ATOM 4585 C C . ILE A 1 586 ? 17.423 -4.830 -18.470 1.00 95.75 586 ILE A C 1
ATOM 4587 O O . ILE A 1 586 ? 18.088 -5.618 -19.151 1.00 95.75 586 ILE A O 1
ATOM 4591 N N . ALA A 1 587 ? 17.349 -4.906 -17.142 1.00 92.31 587 ALA A N 1
ATOM 4592 C CA . ALA A 1 587 ? 18.051 -5.873 -16.306 1.00 92.31 587 ALA A CA 1
ATOM 4593 C C . ALA A 1 587 ? 17.860 -7.344 -16.726 1.00 92.31 587 ALA A C 1
ATOM 4595 O O . ALA A 1 587 ? 16.841 -7.704 -17.318 1.00 92.31 587 ALA A O 1
ATOM 4596 N N . SER A 1 588 ? 18.796 -8.224 -16.371 1.00 93.44 588 SER A N 1
ATOM 4597 C CA . SER A 1 588 ? 18.686 -9.681 -16.587 1.00 93.44 588 SER A CA 1
ATOM 4598 C C . SER A 1 588 ? 18.449 -10.058 -18.058 1.00 93.44 588 SER A C 1
ATOM 4600 O O . SER A 1 588 ? 17.452 -10.685 -18.432 1.00 93.44 588 SER A O 1
ATOM 4602 N N . ASN A 1 589 ? 19.372 -9.641 -18.922 1.00 95.38 589 ASN A N 1
ATOM 4603 C CA . ASN A 1 589 ? 19.335 -9.868 -20.367 1.00 95.38 589 ASN A CA 1
ATOM 4604 C C . ASN A 1 589 ? 20.750 -10.177 -20.908 1.00 95.38 589 ASN A C 1
ATOM 4606 O O . ASN A 1 589 ? 21.675 -10.484 -20.163 1.00 95.38 589 ASN A O 1
ATOM 4610 N N . GLN A 1 590 ? 20.914 -10.163 -22.231 1.00 96.31 590 GLN A N 1
ATOM 4611 C CA . GLN A 1 590 ? 22.189 -10.332 -22.932 1.00 96.31 590 GLN A CA 1
ATOM 4612 C C . GLN A 1 590 ? 22.564 -9.058 -23.718 1.00 96.31 590 GLN A C 1
ATOM 4614 O O . GLN A 1 590 ? 23.128 -9.144 -24.816 1.00 96.31 590 GLN A O 1
ATOM 4619 N N . PHE A 1 591 ? 22.220 -7.864 -23.213 1.00 96.69 591 PHE A N 1
ATOM 4620 C CA . PHE A 1 591 ? 22.686 -6.619 -23.828 1.00 96.69 591 PHE A CA 1
ATOM 4621 C C . PHE A 1 591 ? 24.201 -6.485 -23.669 1.00 96.69 591 PHE A C 1
ATOM 4623 O O . PHE A 1 591 ? 24.757 -6.844 -22.639 1.00 96.69 591 PHE A O 1
ATOM 4630 N N . SER A 1 592 ? 24.870 -5.991 -24.704 1.00 96.62 592 SER A N 1
ATOM 4631 C CA . SER A 1 592 ? 26.330 -5.926 -24.802 1.00 96.62 592 SER A CA 1
ATOM 4632 C C . SER A 1 592 ? 26.781 -4.661 -25.529 1.00 96.62 592 SER A C 1
ATOM 4634 O O . SER A 1 592 ? 25.966 -3.918 -26.078 1.00 96.62 592 SER A O 1
ATOM 4636 N N . GLY A 1 593 ? 28.090 -4.417 -25.547 1.00 97.44 593 GLY A N 1
ATOM 4637 C CA . GLY A 1 593 ? 28.666 -3.179 -26.065 1.00 97.44 593 GLY A CA 1
ATOM 4638 C C . GLY A 1 593 ? 29.030 -2.211 -24.944 1.00 97.44 593 GLY A C 1
ATOM 4639 O O . GLY A 1 593 ? 28.916 -2.533 -23.762 1.00 97.44 593 GLY A O 1
ATOM 4640 N N . ILE A 1 594 ? 29.457 -1.016 -25.342 1.00 97.62 594 ILE A N 1
ATOM 4641 C CA . ILE A 1 594 ? 29.720 0.099 -24.429 1.00 97.62 594 ILE A CA 1
ATOM 4642 C C . ILE A 1 594 ? 28.396 0.796 -24.113 1.00 97.62 594 ILE A C 1
ATOM 4644 O O . ILE A 1 594 ? 27.582 1.004 -25.015 1.00 97.62 594 ILE A O 1
ATOM 4648 N N . ILE A 1 595 ? 28.190 1.171 -22.850 1.00 98.25 595 ILE A N 1
ATOM 4649 C CA . ILE A 1 595 ? 27.044 1.981 -22.424 1.00 98.25 595 ILE A CA 1
ATOM 4650 C C . ILE A 1 595 ? 27.182 3.383 -23.056 1.00 98.25 595 ILE A C 1
ATOM 4652 O O . ILE A 1 595 ? 28.168 4.070 -22.785 1.00 98.25 595 ILE A O 1
ATOM 4656 N N . PRO A 1 596 ? 26.245 3.849 -23.906 1.00 97.19 596 PRO A N 1
ATOM 4657 C CA . PRO A 1 596 ? 26.378 5.156 -24.539 1.00 97.19 596 PRO A CA 1
ATOM 4658 C C . PRO A 1 596 ? 26.233 6.297 -23.527 1.00 97.19 596 PRO A C 1
ATOM 4660 O O . PRO A 1 596 ? 25.185 6.446 -22.906 1.00 97.19 596 PRO A O 1
ATOM 4663 N N . GLY A 1 597 ? 27.234 7.177 -23.430 1.00 96.06 597 GLY A N 1
ATOM 4664 C CA . GLY A 1 597 ? 27.133 8.385 -22.596 1.00 96.06 597 GLY A CA 1
ATOM 4665 C C . GLY A 1 597 ? 26.009 9.345 -23.015 1.00 96.06 597 GLY A C 1
ATOM 4666 O O . GLY A 1 597 ? 25.551 10.148 -22.208 1.00 96.06 597 GLY A O 1
ATOM 4667 N N . SER A 1 598 ? 25.502 9.213 -24.245 1.00 95.94 598 SER A N 1
ATOM 4668 C CA . SER A 1 598 ? 24.329 9.935 -24.749 1.00 95.94 598 SER A CA 1
ATOM 4669 C C . SER A 1 598 ? 23.001 9.511 -24.118 1.00 95.94 598 SER A C 1
ATOM 4671 O O . SER A 1 598 ? 21.997 10.167 -24.373 1.00 95.94 598 SER A O 1
ATOM 4673 N N . ILE A 1 599 ? 22.960 8.458 -23.286 1.00 96.62 599 ILE A N 1
ATOM 4674 C CA . ILE A 1 599 ? 21.812 8.180 -22.402 1.00 96.62 599 ILE A CA 1
ATOM 4675 C C . ILE A 1 599 ? 21.464 9.438 -21.593 1.00 96.62 599 ILE A C 1
ATOM 4677 O O . ILE A 1 599 ? 20.295 9.798 -21.510 1.00 96.62 599 ILE A O 1
ATOM 4681 N N . SER A 1 600 ? 22.476 10.170 -21.118 1.00 96.44 600 SER A N 1
ATOM 4682 C CA . SER A 1 600 ? 22.316 11.397 -20.331 1.00 96.44 600 SER A CA 1
ATOM 4683 C C . SER A 1 600 ? 21.644 12.563 -21.065 1.00 96.44 600 SER A C 1
ATOM 4685 O O . SER A 1 600 ? 21.290 13.557 -20.440 1.00 96.44 600 SER A O 1
ATOM 4687 N N . ASN A 1 601 ? 21.445 12.471 -22.386 1.00 95.88 601 ASN A N 1
ATOM 4688 C CA . ASN A 1 601 ? 20.646 13.455 -23.120 1.00 95.88 601 ASN A CA 1
ATOM 4689 C C . ASN A 1 601 ? 19.135 13.326 -22.851 1.00 95.88 601 ASN A C 1
ATOM 4691 O O . ASN A 1 601 ? 18.412 14.293 -23.084 1.00 95.88 601 ASN A O 1
ATOM 4695 N N . ALA A 1 602 ? 18.670 12.184 -22.334 1.00 95.69 602 ALA A N 1
ATOM 4696 C CA . ALA A 1 602 ? 17.329 12.040 -21.775 1.00 95.69 602 ALA A CA 1
ATOM 4697 C C . ALA A 1 602 ? 17.340 12.551 -20.325 1.00 95.69 602 ALA A C 1
ATOM 4699 O O . ALA A 1 602 ? 17.453 11.779 -19.376 1.00 95.69 602 ALA A O 1
ATOM 4700 N N . SER A 1 603 ? 17.284 13.875 -20.158 1.00 93.50 603 SER A N 1
ATOM 4701 C CA . SER A 1 603 ? 17.507 14.539 -18.863 1.00 93.50 603 SER A CA 1
ATOM 4702 C C . SER A 1 603 ? 16.495 14.171 -17.775 1.00 93.50 603 SER A C 1
ATOM 4704 O O . SER A 1 603 ? 16.806 14.339 -16.605 1.00 93.50 603 SER A O 1
ATOM 4706 N N . SER A 1 604 ? 15.317 13.668 -18.154 1.00 93.38 604 SER A N 1
ATOM 4707 C CA . SER A 1 604 ? 14.250 13.239 -17.239 1.00 93.38 604 SER A CA 1
ATOM 4708 C C . SER A 1 604 ? 14.425 11.815 -16.690 1.00 93.38 604 SER A C 1
ATOM 4710 O O . SER A 1 604 ? 13.492 11.292 -16.088 1.00 93.38 604 SER A O 1
ATOM 4712 N N . LEU A 1 605 ? 15.573 11.162 -16.911 1.00 96.44 605 LEU A N 1
ATOM 4713 C CA . LEU A 1 605 ? 15.839 9.808 -16.420 1.00 96.44 605 LEU A CA 1
ATOM 4714 C C . LEU A 1 605 ? 15.914 9.759 -14.887 1.00 96.44 605 LEU A C 1
ATOM 4716 O O . LEU A 1 605 ? 16.909 10.164 -14.291 1.00 96.44 605 LEU A O 1
ATOM 4720 N N . ILE A 1 606 ? 14.888 9.160 -14.284 1.00 88.69 606 ILE A N 1
ATOM 4721 C CA . ILE A 1 606 ? 14.760 8.907 -12.845 1.00 88.69 606 ILE A CA 1
ATOM 4722 C C . ILE A 1 606 ? 15.409 7.568 -12.473 1.00 88.69 606 ILE A C 1
ATOM 4724 O O . ILE A 1 606 ? 16.068 7.450 -11.438 1.00 88.69 606 ILE A O 1
ATOM 4728 N N . ARG A 1 607 ? 15.235 6.534 -13.312 1.00 92.56 607 ARG A N 1
ATOM 4729 C CA . ARG A 1 607 ? 15.696 5.172 -13.001 1.00 92.56 607 ARG A CA 1
ATOM 4730 C C . ARG A 1 607 ? 16.351 4.473 -14.185 1.00 92.56 607 ARG A C 1
ATOM 4732 O O . ARG A 1 607 ? 15.725 4.231 -15.219 1.00 92.56 607 ARG A O 1
ATOM 4739 N N . ILE A 1 608 ? 17.600 4.067 -13.981 1.00 98.06 608 ILE A N 1
ATOM 4740 C CA . ILE A 1 608 ? 18.408 3.285 -14.916 1.00 98.06 608 ILE A CA 1
ATOM 4741 C C . ILE A 1 608 ? 18.734 1.940 -14.262 1.00 98.06 608 ILE A C 1
ATOM 4743 O O . ILE A 1 608 ? 19.415 1.890 -13.240 1.00 98.06 608 ILE A O 1
ATOM 4747 N N . ASP A 1 609 ? 18.284 0.844 -14.869 1.00 96.88 609 ASP A N 1
ATOM 4748 C CA . ASP A 1 609 ? 18.649 -0.514 -14.467 1.00 96.88 609 ASP A CA 1
ATOM 4749 C C . ASP A 1 609 ? 19.144 -1.325 -15.672 1.00 96.88 609 ASP A C 1
ATOM 4751 O O . ASP A 1 609 ? 18.376 -1.803 -16.517 1.00 96.88 609 ASP A O 1
ATOM 4755 N N . LEU A 1 610 ? 20.469 -1.446 -15.740 1.00 98.19 610 LEU A N 1
ATOM 4756 C CA . LEU A 1 610 ? 21.236 -2.180 -16.745 1.00 98.19 610 LEU A CA 1
ATOM 4757 C C . LEU A 1 610 ? 21.850 -3.466 -16.160 1.00 98.19 610 LEU A C 1
ATOM 4759 O O . LEU A 1 610 ? 22.723 -4.069 -16.793 1.00 98.19 610 LEU A O 1
ATOM 4763 N N . SER A 1 611 ? 21.449 -3.873 -14.950 1.00 96.19 611 SER A N 1
ATOM 4764 C CA . SER A 1 611 ? 22.084 -4.977 -14.221 1.00 96.19 611 SER A CA 1
ATOM 4765 C C . SER A 1 611 ? 21.965 -6.335 -14.919 1.00 96.19 611 SER A C 1
ATOM 4767 O O . SER A 1 611 ? 21.102 -6.537 -15.773 1.00 96.19 611 SER A O 1
ATOM 4769 N N . HIS A 1 612 ? 22.838 -7.282 -14.575 1.00 95.56 612 HIS A N 1
ATOM 4770 C CA . HIS A 1 612 ? 22.833 -8.653 -15.099 1.00 95.56 612 HIS A CA 1
ATOM 4771 C C . HIS A 1 612 ? 22.775 -8.691 -16.638 1.00 95.56 612 HIS A C 1
ATOM 4773 O O . HIS A 1 612 ? 21.824 -9.193 -17.245 1.00 95.56 612 HIS A O 1
ATOM 4779 N N . ASN A 1 613 ? 23.792 -8.102 -17.265 1.00 98.19 613 ASN A N 1
ATOM 4780 C CA . ASN A 1 613 ? 23.956 -8.007 -18.715 1.00 98.19 613 ASN A CA 1
ATOM 4781 C C . ASN A 1 613 ? 25.432 -8.280 -19.098 1.00 98.19 613 ASN A C 1
ATOM 4783 O O . ASN A 1 613 ? 26.221 -8.813 -18.318 1.00 98.19 613 ASN A O 1
ATOM 4787 N N . LEU A 1 614 ? 25.806 -7.978 -20.341 1.00 98.00 614 LEU A N 1
ATOM 4788 C CA . LEU A 1 614 ? 27.137 -8.181 -20.922 1.00 98.00 614 LEU A CA 1
ATOM 4789 C C . LEU A 1 614 ? 27.761 -6.847 -21.389 1.00 98.00 614 LEU A C 1
ATOM 4791 O O . LEU A 1 614 ? 28.539 -6.828 -22.349 1.00 98.00 614 LEU A O 1
ATOM 4795 N N . PHE A 1 615 ? 27.399 -5.722 -20.758 1.00 98.50 615 PHE A N 1
ATOM 4796 C CA . PHE A 1 615 ? 28.002 -4.418 -21.051 1.00 98.50 615 PHE A CA 1
ATOM 4797 C C . PHE A 1 615 ? 29.478 -4.398 -20.642 1.00 98.50 615 PHE A C 1
ATOM 4799 O O . PHE A 1 615 ? 29.844 -4.953 -19.608 1.00 98.50 615 PHE A O 1
ATOM 4806 N N . TYR A 1 616 ? 30.321 -3.748 -21.445 1.00 97.75 616 TYR A N 1
ATOM 4807 C CA . TYR A 1 616 ? 31.764 -3.643 -21.216 1.00 97.75 616 TYR A CA 1
ATOM 4808 C C . TYR A 1 616 ? 32.269 -2.217 -21.461 1.00 97.75 616 TYR A C 1
ATOM 4810 O O . TYR A 1 616 ? 31.575 -1.387 -22.043 1.00 97.75 616 TYR A O 1
ATOM 4818 N N . GLY A 1 617 ? 33.508 -1.942 -21.054 1.00 97.25 617 GLY A N 1
ATOM 4819 C CA . GLY A 1 617 ? 34.057 -0.585 -21.054 1.00 97.25 617 GLY A CA 1
ATOM 4820 C C . GLY A 1 617 ? 33.696 0.151 -19.766 1.00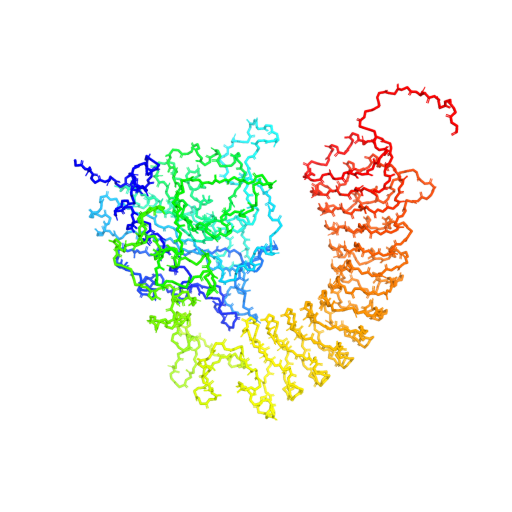 97.25 617 GLY A C 1
ATOM 4821 O O . GLY A 1 617 ? 33.453 -0.479 -18.741 1.00 97.25 617 GLY A O 1
ATOM 4822 N N . GLU A 1 618 ? 33.703 1.476 -19.803 1.00 97.12 618 GLU A N 1
ATOM 4823 C CA . GLU A 1 618 ? 33.533 2.311 -18.611 1.00 97.12 618 GLU A CA 1
ATOM 4824 C C . GLU A 1 618 ? 32.059 2.621 -18.309 1.00 97.12 618 GLU A C 1
ATOM 4826 O O . GLU A 1 618 ? 31.215 2.672 -19.207 1.00 97.12 618 GLU A O 1
ATOM 4831 N N . VAL A 1 619 ? 31.755 2.886 -17.034 1.00 97.50 619 VAL A N 1
ATOM 4832 C CA . VAL A 1 619 ? 30.503 3.556 -16.642 1.00 97.50 619 VAL A CA 1
ATOM 4833 C C . VAL A 1 619 ? 30.578 5.011 -17.125 1.00 97.50 619 VAL A C 1
ATOM 4835 O O . VAL A 1 619 ? 31.530 5.702 -16.751 1.00 97.50 619 VAL A O 1
ATOM 4838 N N . PRO A 1 620 ? 29.619 5.519 -17.923 1.00 97.31 620 PRO A N 1
ATOM 4839 C CA . PRO A 1 620 ? 29.707 6.874 -18.450 1.00 97.31 620 PRO A CA 1
ATOM 4840 C C . PRO A 1 620 ? 29.724 7.931 -17.346 1.00 97.31 620 PRO A C 1
ATOM 4842 O O . PRO A 1 620 ? 28.769 8.067 -16.583 1.00 97.31 620 PRO A O 1
ATOM 4845 N N . VAL A 1 621 ? 30.777 8.751 -17.312 1.00 97.06 621 VAL A N 1
ATOM 4846 C CA . VAL A 1 621 ? 30.852 9.916 -16.411 1.00 97.06 621 VAL A CA 1
ATOM 4847 C C . VAL A 1 621 ? 29.713 10.913 -16.660 1.00 97.06 621 VAL A C 1
ATOM 4849 O O . VAL A 1 621 ? 29.286 11.595 -15.737 1.00 97.06 621 VAL A O 1
ATOM 4852 N N . THR A 1 622 ? 29.148 10.944 -17.871 1.00 97.62 622 THR A N 1
ATOM 4853 C CA . THR A 1 622 ? 27.973 11.762 -18.203 1.00 97.62 622 THR A CA 1
ATOM 4854 C C . THR A 1 622 ? 26.719 11.358 -17.429 1.00 97.62 622 THR A C 1
ATOM 4856 O O . THR A 1 622 ? 25.754 12.114 -17.423 1.00 97.62 622 THR A O 1
ATOM 4859 N N . PHE A 1 623 ? 26.667 10.208 -16.742 1.00 98.06 623 PHE A N 1
ATOM 4860 C CA . PHE A 1 623 ? 25.556 9.922 -15.820 1.00 98.06 623 PHE A CA 1
ATOM 4861 C C . PHE A 1 623 ? 25.440 10.972 -14.703 1.00 98.06 623 PHE A C 1
ATOM 4863 O O . PHE A 1 623 ? 24.337 11.205 -14.228 1.00 98.06 623 PHE A O 1
ATOM 4870 N N . GLY A 1 624 ? 26.526 11.684 -14.370 1.00 97.00 624 GLY A N 1
ATOM 4871 C CA . GLY A 1 624 ? 26.483 12.858 -13.492 1.00 97.00 624 GLY A CA 1
ATOM 4872 C C . GLY A 1 624 ? 25.666 14.046 -14.025 1.00 97.00 624 GLY A C 1
ATOM 4873 O O . GLY A 1 624 ? 25.331 14.937 -13.253 1.00 97.00 624 GLY A O 1
ATOM 4874 N N . ASP A 1 625 ? 25.324 14.080 -15.316 1.00 96.94 625 ASP A N 1
ATOM 4875 C CA . ASP A 1 625 ? 24.489 15.140 -15.901 1.00 96.94 625 ASP A CA 1
ATOM 4876 C C . ASP A 1 625 ? 22.980 14.902 -15.658 1.00 96.94 625 ASP A C 1
ATOM 4878 O O . ASP A 1 625 ? 22.164 15.794 -15.896 1.00 96.94 625 ASP A O 1
ATOM 4882 N N . LEU A 1 626 ? 22.598 13.711 -15.178 1.00 97.19 626 LEU A N 1
ATOM 4883 C CA . LEU A 1 626 ? 21.214 13.341 -14.873 1.00 97.19 626 LEU A CA 1
ATOM 4884 C C . LEU A 1 626 ? 20.847 13.782 -13.452 1.00 97.19 626 LEU A C 1
ATOM 4886 O O . LEU A 1 626 ? 21.063 13.061 -12.479 1.00 97.19 626 LEU A O 1
ATOM 4890 N N . VAL A 1 627 ? 20.317 14.999 -13.334 1.00 92.44 627 VAL A N 1
ATOM 4891 C CA . VAL A 1 627 ? 20.004 15.619 -12.036 1.00 92.44 627 VAL A CA 1
ATOM 4892 C C . VAL A 1 627 ? 18.856 14.929 -11.291 1.00 92.44 627 VAL A C 1
ATOM 4894 O O . VAL A 1 627 ? 18.960 14.787 -10.074 1.00 92.44 627 VAL A O 1
ATOM 4897 N N . ASP A 1 628 ? 17.853 14.437 -12.027 1.00 90.81 628 ASP A N 1
ATOM 4898 C CA . ASP A 1 628 ? 16.645 13.767 -11.512 1.00 90.81 628 ASP A CA 1
ATOM 4899 C C . ASP A 1 628 ? 16.868 12.261 -11.205 1.00 90.81 628 ASP A C 1
ATOM 4901 O O . ASP A 1 628 ? 15.932 11.545 -10.845 1.00 90.81 628 ASP A O 1
ATOM 4905 N N . LEU A 1 629 ? 18.095 11.745 -11.381 1.00 96.50 629 LEU A N 1
ATOM 4906 C CA . LEU A 1 629 ? 18.411 10.317 -11.269 1.00 96.50 629 LEU A CA 1
ATOM 4907 C C . LEU A 1 629 ? 18.382 9.841 -9.810 1.00 96.50 629 LEU A C 1
ATOM 4909 O O . LEU A 1 629 ? 19.294 10.146 -9.043 1.00 96.50 629 LEU A O 1
ATOM 4913 N N . GLN A 1 630 ? 17.385 9.022 -9.474 1.00 92.00 630 GLN A N 1
ATOM 4914 C CA . GLN A 1 630 ? 17.170 8.428 -8.148 1.00 92.00 630 GLN A CA 1
ATOM 4915 C C . GLN A 1 630 ? 17.779 7.029 -8.011 1.00 92.00 630 GLN A C 1
ATOM 4917 O O . GLN A 1 630 ? 18.324 6.680 -6.966 1.00 92.00 630 GLN A O 1
ATOM 4922 N N . PHE A 1 631 ? 17.740 6.213 -9.066 1.00 91.62 631 PHE A N 1
ATOM 4923 C CA . PHE A 1 631 ? 18.242 4.837 -9.016 1.00 91.62 631 PHE A CA 1
ATOM 4924 C C . PHE A 1 631 ? 19.133 4.533 -10.219 1.00 91.62 631 PHE A C 1
ATOM 4926 O O . PHE A 1 631 ? 18.706 4.640 -11.372 1.00 91.62 631 PHE A O 1
ATOM 4933 N N . LEU A 1 632 ? 20.354 4.077 -9.937 1.00 97.94 632 LEU A N 1
ATOM 4934 C CA . LEU A 1 632 ? 21.314 3.607 -10.930 1.00 97.94 632 LEU A CA 1
ATOM 4935 C C . LEU A 1 632 ? 21.819 2.211 -10.564 1.00 97.94 632 LEU A C 1
ATOM 4937 O O . LEU A 1 632 ? 22.561 2.043 -9.596 1.00 97.94 632 LEU A O 1
ATOM 4941 N N . SER A 1 633 ? 21.487 1.223 -11.393 1.00 97.75 633 SER A N 1
ATOM 4942 C CA . SER A 1 633 ? 22.063 -0.118 -11.326 1.00 97.75 633 SER A CA 1
ATOM 4943 C C . SER A 1 633 ? 22.767 -0.500 -12.627 1.00 97.75 633 SER A C 1
ATOM 4945 O O . SER A 1 633 ? 22.191 -0.445 -13.714 1.00 97.75 633 SER A O 1
ATOM 4947 N N . VAL A 1 634 ? 24.028 -0.910 -12.504 1.00 98.12 634 VAL A N 1
ATOM 4948 C CA . VAL A 1 634 ? 24.849 -1.525 -13.564 1.00 98.12 634 VAL A CA 1
ATOM 4949 C C . VAL A 1 634 ? 25.525 -2.815 -13.076 1.00 98.12 634 VAL A C 1
ATOM 4951 O O . VAL A 1 634 ? 26.460 -3.317 -13.705 1.00 98.12 634 VAL A O 1
ATOM 4954 N N . GLU A 1 635 ? 25.069 -3.355 -11.943 1.00 96.69 635 GLU A N 1
ATOM 4955 C CA . GLU A 1 635 ? 25.628 -4.546 -11.299 1.00 96.69 635 GLU A CA 1
ATOM 4956 C C . GLU A 1 635 ? 25.685 -5.761 -12.237 1.00 96.69 635 GLU A C 1
ATOM 4958 O O . GLU A 1 635 ? 24.827 -5.930 -13.098 1.00 96.69 635 GLU A O 1
ATOM 4963 N N . SER A 1 636 ? 26.677 -6.639 -12.062 1.00 96.44 636 SER A N 1
ATOM 4964 C CA . SER A 1 636 ? 26.784 -7.899 -12.813 1.00 96.44 636 SER A CA 1
ATOM 4965 C C . SER A 1 636 ? 26.894 -7.663 -14.327 1.00 96.44 636 SER A C 1
ATOM 4967 O O . SER A 1 636 ? 26.039 -8.052 -15.123 1.00 96.44 636 SER A O 1
ATOM 4969 N N . ASN A 1 637 ? 27.978 -6.988 -14.708 1.00 98.50 637 ASN A N 1
ATOM 4970 C CA . ASN A 1 637 ? 28.380 -6.707 -16.086 1.00 98.50 637 ASN A CA 1
ATOM 4971 C C . ASN A 1 637 ? 29.910 -6.921 -16.231 1.00 98.50 637 ASN A C 1
ATOM 4973 O O . ASN A 1 637 ? 30.563 -7.518 -15.373 1.00 98.50 637 ASN A O 1
ATOM 4977 N N . GLN A 1 638 ? 30.503 -6.473 -17.340 1.00 97.88 638 GLN A N 1
ATOM 4978 C CA . GLN A 1 638 ? 31.943 -6.545 -17.630 1.00 97.88 638 GLN A CA 1
ATOM 4979 C C . GLN A 1 638 ? 32.588 -5.145 -17.620 1.00 97.88 638 GLN A C 1
ATOM 4981 O O . GLN A 1 638 ? 33.513 -4.869 -18.390 1.00 97.88 638 GLN A O 1
ATOM 4986 N N . LEU A 1 639 ? 32.077 -4.240 -16.779 1.00 98.12 639 LEU A N 1
ATOM 4987 C CA . LEU A 1 639 ? 32.503 -2.842 -16.734 1.00 98.12 639 LEU A CA 1
ATOM 4988 C C . LEU A 1 639 ? 33.842 -2.684 -16.002 1.00 98.12 639 LEU A C 1
ATOM 4990 O O . LEU A 1 639 ? 34.095 -3.317 -14.977 1.00 98.12 639 LEU A O 1
ATOM 4994 N N . ILE A 1 640 ? 34.691 -1.815 -16.538 1.00 96.50 640 ILE A N 1
ATOM 4995 C CA . ILE A 1 640 ? 36.041 -1.511 -16.049 1.00 96.50 640 ILE A CA 1
ATOM 4996 C C . ILE A 1 640 ? 36.135 -0.046 -15.605 1.00 96.50 640 ILE A C 1
ATOM 4998 O O . ILE A 1 640 ? 35.287 0.773 -15.960 1.00 96.50 640 ILE A O 1
ATOM 5002 N N . ASN A 1 641 ? 37.174 0.299 -14.842 1.00 94.88 641 ASN A N 1
ATOM 5003 C CA . ASN A 1 641 ? 37.559 1.700 -14.664 1.00 94.88 641 ASN A CA 1
ATOM 5004 C C . ASN A 1 641 ? 38.341 2.225 -15.881 1.00 94.88 641 ASN A C 1
ATOM 5006 O O . ASN A 1 641 ? 38.940 1.436 -16.615 1.00 94.88 641 ASN A O 1
ATOM 5010 N N . ASP A 1 642 ? 38.402 3.551 -16.016 1.00 92.00 642 ASP A N 1
ATOM 5011 C CA . ASP A 1 642 ? 39.349 4.257 -16.886 1.00 92.00 642 ASP A CA 1
ATOM 5012 C C . ASP A 1 642 ? 40.785 3.744 -16.630 1.00 92.00 642 ASP A C 1
ATOM 5014 O O . ASP A 1 642 ? 41.292 3.897 -15.513 1.00 92.00 642 ASP A O 1
ATOM 5018 N N . PRO A 1 643 ? 41.473 3.149 -17.627 1.00 88.62 643 PRO A N 1
ATOM 5019 C CA . PRO A 1 643 ? 42.834 2.632 -17.467 1.00 88.62 643 PRO A CA 1
ATOM 5020 C C . PRO A 1 643 ? 43.891 3.693 -17.119 1.00 88.62 643 PRO A C 1
ATOM 5022 O O . PRO A 1 643 ? 44.996 3.334 -16.709 1.00 88.62 643 PRO A O 1
ATOM 5025 N N . SER A 1 644 ? 43.587 4.980 -17.312 1.00 91.56 644 SER A N 1
ATOM 5026 C CA . SER A 1 644 ? 44.460 6.108 -16.973 1.00 91.56 644 SER A CA 1
ATOM 5027 C C . SER A 1 644 ? 44.280 6.619 -15.536 1.00 91.56 644 SER A C 1
ATOM 5029 O O . SER A 1 644 ? 45.134 7.360 -15.045 1.00 91.56 644 SER A O 1
ATOM 5031 N N . SER A 1 645 ? 43.229 6.174 -14.834 1.00 91.38 645 SER A N 1
ATOM 5032 C CA . SER A 1 645 ? 42.914 6.563 -13.457 1.00 91.38 645 SER A CA 1
ATOM 5033 C C . SER A 1 645 ? 42.940 5.369 -12.498 1.00 91.38 645 SER A C 1
ATOM 5035 O O . SER A 1 645 ? 42.478 4.271 -12.804 1.00 91.38 645 SER A O 1
ATOM 5037 N N . LEU A 1 646 ? 43.426 5.593 -11.274 1.00 89.50 646 LEU A N 1
ATOM 5038 C CA . LEU A 1 646 ? 43.198 4.656 -10.168 1.00 89.50 646 LEU A CA 1
ATOM 5039 C C . LEU A 1 646 ? 41.838 4.887 -9.499 1.00 89.50 646 LEU A C 1
ATOM 5041 O O . LEU A 1 646 ? 41.239 3.934 -9.009 1.00 89.50 646 LEU A O 1
ATOM 5045 N N . GLU A 1 647 ? 41.351 6.128 -9.474 1.00 94.12 647 GLU A N 1
ATOM 5046 C CA . GLU A 1 647 ? 40.055 6.491 -8.898 1.00 94.12 647 GLU A CA 1
ATOM 5047 C C . GLU A 1 647 ? 38.901 6.160 -9.850 1.00 94.12 647 GLU A C 1
ATOM 5049 O O . GLU A 1 647 ? 39.013 6.347 -11.067 1.00 94.12 647 GLU A O 1
ATOM 5054 N N . LEU A 1 648 ? 37.771 5.723 -9.283 1.00 95.00 648 LEU A N 1
ATOM 5055 C CA . LEU A 1 648 ? 36.516 5.519 -10.012 1.00 95.00 648 LEU A CA 1
ATOM 5056 C C . LEU A 1 648 ? 35.881 6.863 -10.408 1.00 95.00 648 LEU A C 1
ATOM 5058 O O . LEU A 1 648 ? 35.009 7.382 -9.710 1.00 95.00 648 LEU A O 1
ATOM 5062 N N . GLY A 1 649 ? 36.316 7.431 -11.536 1.00 94.81 649 GLY A N 1
ATOM 5063 C CA . GLY A 1 649 ? 35.935 8.782 -11.976 1.00 94.81 649 GLY A CA 1
ATOM 5064 C C . GLY A 1 649 ? 34.424 9.009 -12.123 1.00 94.81 649 GLY A C 1
ATOM 5065 O O . GLY A 1 649 ? 33.938 10.105 -11.844 1.00 94.81 649 GLY A O 1
ATOM 5066 N N . PHE A 1 650 ? 33.657 7.969 -12.468 1.00 96.81 650 PHE A N 1
ATOM 5067 C CA . PHE A 1 650 ? 32.196 8.055 -12.554 1.00 96.81 650 PHE A CA 1
ATOM 5068 C C . PHE A 1 650 ? 31.531 8.335 -11.193 1.00 96.81 650 PHE A C 1
ATOM 5070 O O . PHE A 1 650 ? 30.541 9.060 -11.152 1.00 96.81 650 PHE A O 1
ATOM 5077 N N . LEU A 1 651 ? 32.096 7.859 -10.072 1.00 97.25 651 LEU A N 1
ATOM 5078 C CA . LEU A 1 651 ? 31.586 8.184 -8.731 1.00 97.25 651 LEU A CA 1
ATOM 5079 C C . LEU A 1 651 ? 31.753 9.676 -8.416 1.00 97.25 651 LEU A C 1
ATOM 5081 O O . LEU A 1 651 ? 30.878 10.269 -7.795 1.00 97.25 651 LEU A O 1
ATOM 5085 N N . THR A 1 652 ? 32.830 10.310 -8.894 1.00 96.62 652 THR A N 1
ATOM 5086 C CA . THR A 1 652 ? 32.994 11.769 -8.789 1.00 96.62 652 THR A CA 1
ATOM 5087 C C . THR A 1 652 ? 31.922 12.505 -9.588 1.00 96.62 652 THR A C 1
ATOM 5089 O O . THR A 1 652 ? 31.383 13.498 -9.104 1.00 96.62 652 THR A O 1
ATOM 5092 N N . ALA A 1 653 ? 31.577 12.028 -10.785 1.00 97.75 653 ALA A N 1
ATOM 5093 C CA . ALA A 1 653 ? 30.552 12.668 -11.606 1.00 97.75 653 ALA A CA 1
ATOM 5094 C C . ALA A 1 653 ? 29.141 12.542 -11.000 1.00 97.75 653 ALA A C 1
ATOM 5096 O O . ALA A 1 653 ? 28.398 13.521 -10.978 1.00 97.75 653 ALA A O 1
ATOM 5097 N N . LEU A 1 654 ? 28.804 11.386 -10.414 1.00 98.12 654 LEU A N 1
ATOM 5098 C CA . LEU A 1 654 ? 27.522 11.150 -9.732 1.00 98.12 654 LEU A CA 1
ATOM 5099 C C . LEU A 1 654 ? 27.283 12.052 -8.502 1.00 98.12 654 LEU A C 1
ATOM 5101 O O . LEU A 1 654 ? 26.162 12.113 -8.009 1.00 98.12 654 LEU A O 1
ATOM 5105 N N . THR A 1 655 ? 28.278 12.819 -8.033 1.00 96.88 655 THR A N 1
ATOM 5106 C CA . THR A 1 655 ? 28.078 13.855 -6.992 1.00 96.88 655 THR A CA 1
ATOM 5107 C C . THR A 1 655 ? 27.178 15.017 -7.441 1.00 96.88 655 THR A C 1
ATOM 5109 O O . THR A 1 655 ? 26.720 15.811 -6.613 1.00 96.88 655 THR A O 1
ATOM 5112 N N . ASN A 1 656 ? 26.910 15.117 -8.746 1.00 96.62 656 ASN A N 1
ATOM 5113 C CA . ASN A 1 656 ? 25.965 16.063 -9.332 1.00 96.62 656 ASN A CA 1
ATOM 5114 C C . ASN A 1 656 ? 24.508 15.563 -9.318 1.00 96.62 656 ASN A C 1
ATOM 5116 O O . ASN A 1 656 ? 23.606 16.398 -9.296 1.00 96.62 656 ASN A O 1
ATOM 5120 N N . CYS A 1 657 ? 24.270 14.246 -9.281 1.00 95.94 657 CYS A N 1
ATOM 5121 C CA . CYS A 1 657 ? 22.933 13.658 -9.148 1.00 95.94 657 CYS A CA 1
ATOM 5122 C C . CYS A 1 657 ? 22.440 13.912 -7.720 1.00 95.94 657 CYS A C 1
ATOM 5124 O O . CYS A 1 657 ? 22.910 13.275 -6.774 1.00 95.94 657 CYS A O 1
ATOM 5126 N N . ARG A 1 658 ? 21.560 14.902 -7.528 1.00 90.25 658 ARG A N 1
ATOM 5127 C CA . ARG A 1 658 ? 21.183 15.354 -6.177 1.00 90.25 658 ARG A CA 1
ATOM 5128 C C . ARG A 1 658 ? 20.147 14.473 -5.510 1.00 90.25 658 ARG A C 1
ATOM 5130 O O . ARG A 1 658 ? 20.198 14.379 -4.288 1.00 90.25 658 ARG A O 1
ATOM 5137 N N . ASP A 1 659 ? 19.350 13.754 -6.287 1.00 88.38 659 ASP A N 1
ATOM 5138 C CA . ASP A 1 659 ? 18.273 12.906 -5.777 1.00 88.38 659 ASP A CA 1
ATOM 5139 C C . ASP A 1 659 ? 18.613 11.404 -5.818 1.00 88.38 659 ASP A C 1
ATOM 5141 O O . ASP A 1 659 ? 17.740 10.576 -5.610 1.00 88.38 659 ASP A O 1
ATOM 5145 N N . LEU A 1 660 ? 19.884 11.033 -6.044 1.00 93.38 660 LEU A N 1
ATOM 5146 C CA . LEU A 1 660 ? 20.333 9.636 -6.133 1.00 93.38 660 LEU A CA 1
ATOM 5147 C C . LEU A 1 660 ? 20.182 8.881 -4.800 1.00 93.38 660 LEU A C 1
ATOM 5149 O O . LEU A 1 660 ? 21.030 8.996 -3.922 1.00 93.38 660 LEU A O 1
ATOM 5153 N N . GLU A 1 661 ? 19.144 8.057 -4.694 1.00 90.12 661 GLU A N 1
ATOM 5154 C CA . GLU A 1 661 ? 18.788 7.220 -3.542 1.00 90.12 661 GLU A CA 1
ATOM 5155 C C . GLU A 1 661 ? 19.515 5.869 -3.524 1.00 90.12 661 GLU A C 1
ATOM 5157 O O . GLU A 1 661 ? 19.907 5.379 -2.464 1.00 90.12 661 GLU A O 1
ATOM 5162 N N . THR A 1 662 ? 19.710 5.241 -4.688 1.00 82.69 662 THR A N 1
ATOM 5163 C CA . THR A 1 662 ? 20.297 3.893 -4.783 1.00 82.69 662 THR A CA 1
ATOM 5164 C C . THR A 1 662 ? 21.317 3.783 -5.912 1.00 82.69 662 THR A C 1
ATOM 5166 O O . THR A 1 662 ? 21.027 4.064 -7.076 1.00 82.69 662 THR A O 1
ATOM 5169 N N . LEU A 1 663 ? 22.510 3.292 -5.566 1.00 96.62 663 LEU A N 1
ATOM 5170 C CA . LEU A 1 663 ? 23.627 3.070 -6.479 1.00 96.62 663 LEU A CA 1
ATOM 5171 C C . LEU A 1 663 ? 24.144 1.625 -6.372 1.00 96.62 663 LEU A C 1
ATOM 5173 O O . LEU A 1 663 ? 24.762 1.245 -5.377 1.00 96.62 663 LEU A O 1
ATOM 5177 N N . VAL A 1 664 ? 23.932 0.823 -7.417 1.00 95.00 664 VAL A N 1
ATOM 5178 C CA . VAL A 1 664 ? 24.313 -0.600 -7.469 1.00 95.00 664 VAL A CA 1
ATOM 5179 C C . VAL A 1 664 ? 25.280 -0.842 -8.630 1.00 95.00 664 VAL A C 1
ATOM 5181 O O . VAL A 1 664 ? 24.906 -0.863 -9.800 1.00 95.00 664 VAL A O 1
ATOM 5184 N N . VAL A 1 665 ? 26.565 -0.999 -8.321 1.00 95.94 665 VAL A N 1
ATOM 5185 C CA . VAL A 1 665 ? 27.657 -1.120 -9.311 1.00 95.94 665 VAL A CA 1
ATOM 5186 C C . VAL A 1 665 ? 28.564 -2.333 -9.039 1.00 95.94 665 VAL A C 1
ATOM 5188 O O . VAL A 1 665 ? 29.679 -2.431 -9.560 1.00 95.94 665 VAL A O 1
ATOM 5191 N N . GLY A 1 666 ? 28.088 -3.260 -8.201 1.00 92.06 666 GLY A N 1
ATOM 5192 C CA . GLY A 1 666 ? 28.771 -4.498 -7.826 1.00 92.06 666 GLY A CA 1
ATOM 5193 C C . GLY A 1 666 ? 29.031 -5.450 -8.996 1.00 92.06 666 GLY A C 1
ATOM 5194 O O . GLY A 1 666 ? 28.550 -5.251 -10.112 1.00 92.06 666 GLY A O 1
ATOM 5195 N N . ILE A 1 667 ? 29.794 -6.512 -8.739 1.00 93.69 667 ILE A N 1
ATOM 5196 C CA . ILE A 1 667 ? 30.012 -7.647 -9.644 1.00 93.69 667 ILE A CA 1
ATOM 5197 C C . ILE A 1 667 ? 30.478 -7.164 -11.037 1.00 93.69 667 ILE A C 1
ATOM 5199 O O . ILE A 1 667 ? 29.923 -7.528 -12.073 1.00 93.69 667 ILE A O 1
ATOM 5203 N N . ASN A 1 668 ? 31.479 -6.281 -11.057 1.00 96.94 668 ASN A N 1
ATOM 5204 C CA . ASN A 1 668 ? 32.069 -5.700 -12.267 1.00 96.94 668 ASN A CA 1
ATOM 5205 C C . ASN A 1 668 ? 33.600 -5.610 -12.126 1.00 96.94 668 ASN A C 1
ATOM 5207 O O . ASN A 1 668 ? 34.072 -5.220 -11.063 1.00 96.94 668 ASN A O 1
ATOM 5211 N N . PRO A 1 669 ? 34.415 -5.890 -13.157 1.00 95.25 669 PRO A N 1
ATOM 5212 C CA . PRO A 1 669 ? 35.881 -5.806 -13.092 1.00 95.25 669 PRO A CA 1
ATOM 5213 C C . PRO A 1 669 ? 36.450 -4.363 -13.020 1.00 95.25 669 PRO A C 1
ATOM 5215 O O . PRO A 1 669 ? 37.454 -4.057 -13.669 1.00 95.25 669 PRO A O 1
ATOM 5218 N N . LEU A 1 670 ? 35.877 -3.491 -12.180 1.00 95.31 670 LEU A N 1
ATOM 5219 C CA . LEU A 1 670 ? 36.238 -2.076 -12.028 1.00 95.31 670 LEU A CA 1
ATOM 5220 C C . LEU A 1 670 ? 37.702 -1.885 -11.614 1.00 95.31 670 LEU A C 1
ATOM 5222 O O . LEU A 1 670 ? 38.401 -1.068 -12.203 1.00 95.31 670 LEU A O 1
ATOM 5226 N N . ASN A 1 671 ? 38.199 -2.663 -10.645 1.00 92.62 671 ASN A N 1
ATOM 5227 C CA . ASN A 1 671 ? 39.624 -2.710 -10.277 1.00 92.62 671 ASN A CA 1
ATOM 5228 C C . ASN A 1 671 ? 40.267 -1.381 -9.791 1.00 92.62 671 ASN A C 1
ATOM 5230 O O . ASN A 1 671 ? 41.498 -1.316 -9.690 1.00 92.62 671 ASN A O 1
ATOM 5234 N N . GLY A 1 672 ? 39.478 -0.349 -9.472 1.00 92.69 672 GLY A N 1
ATOM 5235 C CA . GLY A 1 672 ? 39.942 0.964 -8.993 1.00 92.69 672 GLY A CA 1
ATOM 5236 C C . GLY A 1 672 ? 39.877 1.160 -7.470 1.00 92.69 672 GLY A C 1
ATOM 5237 O O . GLY A 1 672 ? 39.705 0.206 -6.706 1.00 92.69 672 GLY A O 1
ATOM 5238 N N . ILE A 1 673 ? 40.006 2.415 -7.033 1.00 93.44 673 ILE A N 1
ATOM 5239 C CA . ILE A 1 673 ? 39.849 2.882 -5.645 1.00 93.44 673 ILE A CA 1
ATOM 5240 C C . ILE A 1 673 ? 38.654 3.842 -5.533 1.00 93.44 673 ILE A C 1
ATOM 5242 O O . ILE A 1 673 ? 38.315 4.541 -6.492 1.00 93.44 673 ILE A O 1
ATOM 5246 N N . LEU A 1 674 ? 38.025 3.902 -4.357 1.00 94.31 674 LEU A N 1
ATOM 5247 C CA . LEU A 1 674 ? 36.958 4.871 -4.084 1.00 94.31 674 LEU A CA 1
ATOM 5248 C C . LEU A 1 674 ? 37.559 6.290 -3.979 1.00 94.31 674 LEU A C 1
ATOM 5250 O O . LEU A 1 674 ? 38.463 6.484 -3.163 1.00 94.31 674 LEU A O 1
ATOM 5254 N N . PRO A 1 675 ? 37.086 7.281 -4.759 1.00 95.19 675 PRO A N 1
ATOM 5255 C CA . PRO A 1 675 ? 37.588 8.650 -4.681 1.00 95.19 675 PRO A CA 1
ATOM 5256 C C . PRO A 1 675 ? 37.080 9.367 -3.424 1.00 95.19 675 PRO A C 1
ATOM 5258 O O . PRO A 1 675 ? 35.996 9.075 -2.920 1.00 95.19 675 PRO A O 1
ATOM 5261 N N . LYS A 1 676 ? 37.809 10.383 -2.947 1.00 94.19 676 LYS A N 1
ATOM 5262 C CA . LYS A 1 676 ? 37.379 11.231 -1.808 1.00 94.19 676 LYS A CA 1
ATOM 5263 C C . LYS A 1 676 ? 36.051 11.953 -2.048 1.00 94.19 676 LYS A C 1
ATOM 5265 O O . LYS A 1 676 ? 35.307 12.208 -1.104 1.00 94.19 676 LYS A O 1
ATOM 5270 N N . SER A 1 677 ? 35.746 12.249 -3.310 1.00 95.56 677 SER A N 1
ATOM 5271 C CA . SER A 1 677 ? 34.475 12.822 -3.768 1.00 95.56 677 SER A CA 1
ATOM 5272 C C . SER A 1 677 ? 33.254 11.969 -3.416 1.00 95.56 677 SER A C 1
ATOM 5274 O O . SER A 1 677 ? 32.149 12.502 -3.422 1.00 95.56 677 SER A O 1
ATOM 5276 N N . ILE A 1 678 ? 33.427 10.692 -3.053 1.00 94.44 678 ILE A N 1
ATOM 5277 C CA . ILE A 1 678 ? 32.324 9.815 -2.649 1.00 94.44 678 ILE A CA 1
ATOM 5278 C C . ILE A 1 678 ? 31.527 10.375 -1.465 1.00 94.44 678 ILE A C 1
ATOM 5280 O O . ILE A 1 678 ? 30.322 10.183 -1.412 1.00 94.44 678 ILE A O 1
ATOM 5284 N N . GLY A 1 679 ? 32.166 11.144 -0.574 1.00 92.12 679 GLY A N 1
ATOM 5285 C CA . GLY A 1 679 ? 31.497 11.859 0.520 1.00 92.12 679 GLY A CA 1
ATOM 5286 C C . GLY A 1 679 ? 30.640 13.058 0.097 1.00 92.12 679 GLY A C 1
ATOM 5287 O O . GLY A 1 679 ? 30.060 13.713 0.956 1.00 92.12 679 GLY A O 1
ATOM 5288 N N . ASN A 1 680 ? 30.589 13.363 -1.202 1.00 95.75 680 ASN A N 1
ATOM 5289 C CA . ASN A 1 680 ? 29.765 14.411 -1.802 1.00 95.75 680 ASN A CA 1
ATOM 5290 C C . ASN A 1 680 ? 28.685 13.833 -2.742 1.00 95.75 680 ASN A C 1
ATOM 5292 O O . ASN A 1 680 ? 28.068 14.605 -3.483 1.00 95.75 680 ASN A O 1
ATOM 5296 N N . LEU A 1 681 ? 28.481 12.504 -2.764 1.00 94.88 681 LEU A N 1
ATOM 5297 C CA . LEU A 1 681 ? 27.307 11.901 -3.411 1.00 94.88 681 LEU A CA 1
ATOM 5298 C C . LEU A 1 681 ? 26.013 12.441 -2.776 1.00 94.88 681 LEU A C 1
ATOM 5300 O O . LEU A 1 681 ? 26.053 13.138 -1.761 1.00 94.88 681 LEU A O 1
ATOM 5304 N N . SER A 1 682 ? 24.871 12.163 -3.410 1.00 92.12 682 SER A N 1
ATOM 5305 C CA . SER A 1 682 ? 23.562 12.630 -2.947 1.00 92.12 682 SER A CA 1
ATOM 5306 C C . SER A 1 682 ? 23.366 12.435 -1.439 1.00 92.12 682 SER A C 1
ATOM 5308 O O . SER A 1 682 ? 23.632 11.366 -0.890 1.00 92.12 682 SER A O 1
ATOM 5310 N N . ASN A 1 683 ? 22.819 13.460 -0.782 1.00 86.38 683 ASN A N 1
ATOM 5311 C CA . ASN A 1 683 ? 22.351 13.334 0.596 1.00 86.38 683 ASN A CA 1
ATOM 5312 C C . ASN A 1 683 ? 21.116 12.424 0.705 1.00 86.38 683 ASN A C 1
ATOM 5314 O O . ASN A 1 683 ? 20.787 12.018 1.810 1.00 86.38 683 ASN A O 1
ATOM 5318 N N . SER A 1 684 ? 20.437 12.107 -0.398 1.00 83.75 684 SER A N 1
ATOM 5319 C CA . SER A 1 684 ? 19.341 11.134 -0.468 1.00 83.75 684 SER A CA 1
ATOM 5320 C C . SER A 1 684 ? 19.839 9.690 -0.604 1.00 83.75 684 SER A C 1
ATOM 5322 O O . SER A 1 684 ? 19.024 8.784 -0.520 1.00 83.75 684 SER A O 1
ATOM 5324 N N . LEU A 1 685 ? 21.146 9.452 -0.790 1.00 85.50 685 LEU A N 1
ATOM 5325 C CA . LEU A 1 685 ? 21.700 8.116 -1.036 1.00 85.50 685 LEU A CA 1
ATOM 5326 C C . LEU A 1 685 ? 21.534 7.199 0.183 1.00 85.50 685 LEU A C 1
ATOM 5328 O O . LEU A 1 685 ? 22.308 7.274 1.137 1.00 85.50 685 LEU A O 1
ATOM 5332 N N . GLU A 1 686 ? 20.551 6.304 0.114 1.00 80.69 686 GLU A N 1
ATOM 5333 C CA . GLU A 1 686 ? 20.246 5.299 1.132 1.00 80.69 686 GLU A CA 1
ATOM 5334 C C . GLU A 1 686 ? 21.052 4.012 0.936 1.00 80.69 686 GLU A C 1
ATOM 5336 O O . GLU A 1 686 ? 21.410 3.353 1.914 1.00 80.69 686 GLU A O 1
ATOM 5341 N N . ALA A 1 687 ? 21.367 3.641 -0.309 1.00 71.88 687 ALA A N 1
ATOM 5342 C CA . ALA A 1 687 ? 22.000 2.358 -0.593 1.00 71.88 687 ALA A CA 1
ATOM 5343 C C . ALA A 1 687 ? 23.127 2.444 -1.633 1.00 71.88 687 ALA A C 1
ATOM 5345 O O . ALA A 1 687 ? 22.935 2.897 -2.762 1.00 71.88 687 ALA A O 1
ATOM 5346 N N . PHE A 1 688 ? 24.309 1.942 -1.265 1.00 91.62 688 PHE A N 1
ATOM 5347 C CA . PHE A 1 688 ? 25.479 1.846 -2.133 1.00 91.62 688 PHE A CA 1
ATOM 5348 C C . PHE A 1 688 ? 26.078 0.433 -2.108 1.00 91.62 688 PHE A C 1
ATOM 5350 O O . PHE A 1 688 ? 26.627 -0.026 -1.101 1.00 91.62 688 PHE A O 1
ATOM 5357 N N . TYR A 1 689 ? 26.009 -0.246 -3.253 1.00 87.94 689 TYR A N 1
ATOM 5358 C CA . TYR A 1 689 ? 26.535 -1.592 -3.461 1.00 87.94 689 TYR A CA 1
ATOM 5359 C C . TYR A 1 689 ? 27.653 -1.569 -4.505 1.00 87.94 689 TYR A C 1
ATOM 5361 O O . TYR A 1 689 ? 27.440 -1.213 -5.663 1.00 87.94 689 TYR A O 1
ATOM 5369 N N . ILE A 1 690 ? 28.849 -1.999 -4.111 1.00 92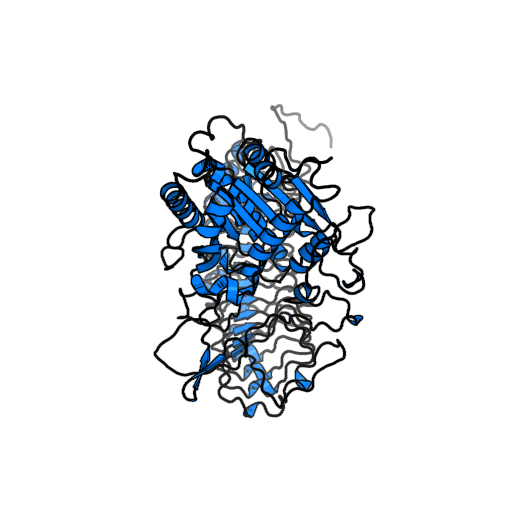.94 690 ILE A N 1
ATOM 5370 C CA . ILE A 1 690 ? 30.008 -2.192 -4.998 1.00 92.94 690 ILE A CA 1
ATOM 5371 C C . ILE A 1 690 ? 30.781 -3.460 -4.593 1.00 92.94 690 ILE A C 1
ATOM 5373 O O . ILE A 1 690 ? 32.009 -3.532 -4.643 1.00 92.94 690 ILE A O 1
ATOM 5377 N N . SER A 1 691 ? 30.051 -4.484 -4.145 1.00 90.25 691 SER A N 1
ATOM 5378 C CA . SER A 1 691 ? 30.596 -5.798 -3.797 1.00 90.25 691 SER A CA 1
ATOM 5379 C C . SER A 1 691 ? 31.178 -6.529 -5.007 1.00 90.25 691 SER A C 1
ATOM 5381 O O . SER A 1 691 ? 30.688 -6.364 -6.117 1.00 90.25 691 SER A O 1
ATOM 5383 N N . ALA A 1 692 ? 32.200 -7.361 -4.797 1.00 90.81 692 ALA A N 1
ATOM 5384 C CA . ALA A 1 692 ? 32.839 -8.192 -5.823 1.00 90.81 692 ALA A CA 1
ATOM 5385 C C . ALA A 1 692 ? 33.353 -7.421 -7.064 1.00 90.81 692 ALA A C 1
ATOM 5387 O O . ALA A 1 692 ? 33.415 -7.981 -8.159 1.00 90.81 692 ALA A O 1
ATOM 5388 N N . SER A 1 693 ? 33.752 -6.149 -6.906 1.00 93.81 693 SER A N 1
ATOM 5389 C CA . SER A 1 693 ? 34.195 -5.286 -8.018 1.00 93.81 693 SER A CA 1
ATOM 5390 C C . SER A 1 693 ? 35.716 -5.057 -8.113 1.00 93.81 693 SER A C 1
ATOM 5392 O O . SER A 1 693 ? 36.204 -4.190 -8.847 1.00 93.81 693 SER A O 1
ATOM 5394 N N . GLY A 1 694 ? 36.502 -5.831 -7.359 1.00 90.50 694 GLY A N 1
ATOM 5395 C CA . GLY A 1 694 ? 37.966 -5.743 -7.346 1.00 90.50 694 GLY A CA 1
ATOM 5396 C C . GLY A 1 694 ? 38.511 -4.437 -6.756 1.00 90.50 694 GLY A C 1
ATOM 5397 O O . GLY A 1 694 ? 39.631 -4.050 -7.094 1.00 90.50 694 GLY A O 1
ATOM 5398 N N . ILE A 1 695 ? 37.733 -3.755 -5.908 1.00 92.88 695 ILE A N 1
ATOM 5399 C CA . ILE A 1 695 ? 38.100 -2.467 -5.308 1.00 92.88 695 ILE A CA 1
ATOM 5400 C C . ILE A 1 695 ? 39.335 -2.612 -4.409 1.00 92.88 695 ILE A C 1
ATOM 5402 O O . ILE A 1 695 ? 39.498 -3.598 -3.683 1.00 92.88 695 ILE A O 1
ATOM 5406 N N . LYS A 1 696 ? 40.229 -1.624 -4.493 1.00 88.94 696 LYS A N 1
ATOM 5407 C CA . LYS A 1 696 ? 41.548 -1.597 -3.844 1.00 88.94 696 LYS A CA 1
ATOM 5408 C C . LYS A 1 696 ? 41.671 -0.412 -2.885 1.00 88.94 696 LYS A C 1
ATOM 5410 O O . LYS A 1 696 ? 40.939 0.570 -2.988 1.00 88.94 696 LYS A O 1
ATOM 5415 N N . GLY A 1 697 ? 42.676 -0.478 -2.015 1.00 85.94 697 GLY A N 1
ATOM 5416 C CA . GLY A 1 697 ? 43.071 0.628 -1.144 1.00 85.94 697 GLY A CA 1
ATOM 5417 C C . GLY A 1 697 ? 42.269 0.677 0.155 1.00 85.94 697 GLY A C 1
ATOM 5418 O O . GLY A 1 697 ? 41.760 -0.336 0.629 1.00 85.94 697 GLY A O 1
ATOM 5419 N N . THR A 1 698 ? 42.195 1.857 0.761 1.00 82.81 698 THR A N 1
ATOM 5420 C CA . THR A 1 698 ? 41.443 2.100 1.999 1.00 82.81 698 THR A CA 1
ATOM 5421 C C . THR A 1 698 ? 40.072 2.684 1.692 1.00 82.81 698 THR A C 1
ATOM 5423 O O . THR A 1 698 ? 39.946 3.523 0.800 1.00 82.81 698 THR A O 1
ATOM 5426 N N . ILE A 1 699 ? 39.059 2.329 2.485 1.00 83.81 699 ILE A N 1
ATOM 5427 C CA . ILE A 1 699 ? 37.793 3.073 2.496 1.00 83.81 699 ILE A CA 1
ATOM 5428 C C . ILE A 1 699 ? 38.105 4.492 2.986 1.00 83.81 699 ILE A C 1
ATOM 5430 O O . ILE A 1 699 ? 38.667 4.667 4.066 1.00 83.81 699 ILE A O 1
ATOM 5434 N N . THR A 1 700 ? 37.792 5.501 2.175 1.00 85.31 700 THR A N 1
ATOM 5435 C CA . THR A 1 700 ? 38.088 6.898 2.511 1.00 85.31 700 THR A CA 1
ATOM 5436 C C . THR A 1 700 ? 37.157 7.392 3.623 1.00 85.31 700 THR A C 1
ATOM 5438 O O . THR A 1 700 ? 35.964 7.089 3.618 1.00 85.31 700 THR A O 1
ATOM 5441 N N . SER A 1 701 ? 37.684 8.167 4.573 1.00 88.62 701 SER A N 1
ATOM 5442 C CA . SER A 1 701 ? 36.930 8.701 5.724 1.00 88.62 701 SER A CA 1
ATOM 5443 C C . SER A 1 701 ? 35.691 9.514 5.333 1.00 88.62 701 SER A C 1
ATOM 5445 O O . SER A 1 701 ? 34.694 9.526 6.047 1.00 88.62 701 SER A O 1
ATOM 5447 N N . GLU A 1 702 ? 35.755 10.161 4.174 1.00 92.94 702 GLU A N 1
ATOM 5448 C CA . GLU A 1 702 ? 34.727 11.003 3.583 1.00 92.94 702 GLU A CA 1
ATOM 5449 C C . GLU A 1 702 ? 33.440 10.224 3.274 1.00 92.94 702 GLU A C 1
ATOM 5451 O O . GLU A 1 702 ? 32.383 10.839 3.206 1.00 92.94 702 GLU A O 1
ATOM 5456 N N . ILE A 1 703 ? 33.473 8.885 3.188 1.00 88.69 703 ILE A N 1
ATOM 5457 C CA . ILE A 1 703 ? 32.248 8.072 3.079 1.00 88.69 703 ILE A CA 1
ATOM 5458 C C . ILE A 1 703 ? 31.295 8.293 4.270 1.00 88.69 703 ILE A C 1
ATOM 5460 O O . ILE A 1 703 ? 30.085 8.161 4.121 1.00 88.69 703 ILE A O 1
ATOM 5464 N N . GLY A 1 704 ? 31.824 8.695 5.434 1.00 84.75 704 GLY A N 1
ATOM 5465 C CA . GLY A 1 704 ? 31.037 9.052 6.617 1.00 84.75 704 GLY A CA 1
ATOM 5466 C C . GLY A 1 704 ? 30.243 10.359 6.492 1.00 84.75 704 GLY A C 1
ATOM 5467 O O . GLY A 1 704 ? 29.444 10.656 7.376 1.00 84.75 704 GLY A O 1
ATOM 5468 N N . ASN A 1 705 ? 30.429 11.129 5.413 1.00 89.38 705 ASN A N 1
ATOM 5469 C CA . ASN A 1 705 ? 29.599 12.298 5.110 1.00 89.38 705 ASN A CA 1
ATOM 5470 C C . ASN A 1 705 ? 28.219 11.912 4.544 1.00 89.38 705 ASN A C 1
ATOM 5472 O O . ASN A 1 705 ? 27.319 12.749 4.537 1.00 89.38 705 ASN A O 1
ATOM 5476 N N . LEU A 1 706 ? 28.043 10.670 4.074 1.00 86.56 706 LEU A N 1
ATOM 5477 C CA . LEU A 1 706 ? 26.797 10.173 3.484 1.00 86.56 706 LEU A CA 1
ATOM 5478 C C . LEU A 1 706 ? 25.777 9.853 4.583 1.00 86.56 706 LEU A C 1
ATOM 5480 O O . LEU A 1 706 ? 25.567 8.703 4.958 1.00 86.56 706 LEU A O 1
ATOM 5484 N N . SER A 1 707 ? 25.174 10.901 5.148 1.00 83.00 707 SER A N 1
ATOM 5485 C CA . SER A 1 707 ? 24.421 10.828 6.407 1.00 83.00 707 SER A CA 1
ATOM 5486 C C . SER A 1 707 ? 23.137 9.997 6.362 1.00 83.00 707 SER A C 1
ATOM 5488 O O . SER A 1 707 ? 22.656 9.604 7.423 1.00 83.00 707 SER A O 1
ATOM 5490 N N . ASN A 1 708 ? 22.589 9.743 5.171 1.00 77.00 708 ASN A N 1
ATOM 5491 C CA . ASN A 1 708 ? 21.389 8.923 4.977 1.00 77.00 708 ASN A CA 1
ATOM 5492 C C . ASN A 1 708 ? 21.703 7.501 4.478 1.00 77.00 708 ASN A C 1
ATOM 5494 O O . ASN A 1 708 ? 20.778 6.721 4.281 1.00 77.00 708 ASN A O 1
ATOM 5498 N N . LEU A 1 709 ? 22.982 7.132 4.320 1.00 72.81 709 LEU A N 1
ATOM 5499 C CA . LEU A 1 709 ? 23.383 5.821 3.808 1.00 72.81 709 LEU A CA 1
ATOM 5500 C C . LEU A 1 709 ? 23.053 4.705 4.814 1.00 72.81 709 LEU A C 1
ATOM 5502 O O . LEU A 1 709 ? 23.762 4.499 5.801 1.00 72.81 709 LEU A O 1
ATOM 5506 N N . VAL A 1 710 ? 21.978 3.970 4.536 1.00 69.69 710 VAL A N 1
ATOM 5507 C CA . VAL A 1 710 ? 21.482 2.820 5.305 1.00 69.69 710 VAL A CA 1
ATOM 5508 C C . VAL A 1 710 ? 22.276 1.555 4.977 1.00 69.69 710 VAL A C 1
ATOM 5510 O O . VAL A 1 710 ? 22.618 0.786 5.877 1.00 69.69 710 VAL A O 1
ATOM 5513 N N . ILE A 1 711 ? 22.580 1.328 3.694 1.00 61.31 711 ILE A N 1
ATOM 5514 C CA . ILE A 1 711 ? 23.233 0.103 3.217 1.00 61.31 711 ILE A CA 1
ATOM 5515 C C . ILE A 1 711 ? 24.525 0.446 2.478 1.00 61.31 711 ILE A C 1
ATOM 5517 O O . ILE A 1 711 ? 24.510 1.048 1.410 1.00 61.31 711 ILE A O 1
ATOM 5521 N N . LEU A 1 712 ? 25.652 -0.017 3.019 1.00 84.38 712 LEU A N 1
ATOM 5522 C CA . LEU A 1 712 ? 26.962 0.033 2.373 1.00 84.38 712 LEU A CA 1
ATOM 5523 C C . LEU A 1 712 ? 27.488 -1.392 2.171 1.00 84.38 712 LEU A C 1
ATOM 5525 O O . LEU A 1 712 ? 27.993 -2.008 3.111 1.00 84.38 712 LEU A O 1
ATOM 5529 N N . ASN A 1 713 ? 27.395 -1.917 0.948 1.00 79.75 713 ASN A N 1
ATOM 5530 C CA . ASN A 1 713 ? 27.920 -3.242 0.620 1.00 79.75 713 ASN A CA 1
ATOM 5531 C C . ASN A 1 713 ? 29.229 -3.149 -0.178 1.00 79.75 713 ASN A C 1
ATOM 5533 O O . ASN A 1 713 ? 29.240 -2.890 -1.382 1.00 79.75 713 ASN A O 1
ATOM 5537 N N . LEU A 1 714 ? 30.338 -3.414 0.517 1.00 84.81 714 LEU A N 1
ATOM 5538 C CA . LEU A 1 714 ? 31.694 -3.498 -0.036 1.00 84.81 714 LEU A CA 1
ATOM 5539 C C . LEU A 1 714 ? 32.238 -4.941 -0.063 1.00 84.81 714 LEU A C 1
ATOM 5541 O O . LEU A 1 714 ? 33.445 -5.134 -0.229 1.00 84.81 714 LEU A O 1
ATOM 5545 N N . GLY A 1 715 ? 31.377 -5.950 0.125 1.00 80.56 715 GLY A N 1
ATOM 5546 C CA . GLY A 1 715 ? 31.759 -7.360 0.265 1.00 80.56 715 GLY A CA 1
ATOM 5547 C C . GLY A 1 715 ? 32.580 -7.910 -0.907 1.00 80.56 715 GLY A C 1
ATOM 5548 O O . GLY A 1 715 ? 32.551 -7.374 -2.007 1.00 80.56 715 GLY A O 1
ATOM 5549 N N . GLU A 1 716 ? 33.344 -8.979 -0.677 1.00 80.25 716 GLU A N 1
ATOM 5550 C CA . GLU A 1 716 ? 34.125 -9.698 -1.711 1.00 80.25 716 GLU A CA 1
ATOM 5551 C C . GLU A 1 716 ? 35.171 -8.857 -2.487 1.00 80.25 716 GLU A C 1
ATOM 5553 O O . GLU A 1 716 ? 35.805 -9.327 -3.432 1.00 80.25 716 GLU A O 1
ATOM 5558 N N . ASN A 1 717 ? 35.460 -7.630 -2.047 1.00 82.94 717 ASN A N 1
ATOM 5559 C CA . ASN A 1 717 ? 36.594 -6.845 -2.530 1.00 82.94 717 ASN A CA 1
ATOM 5560 C C . ASN A 1 717 ? 37.859 -7.178 -1.723 1.00 82.94 717 ASN A C 1
ATOM 5562 O O . ASN A 1 717 ? 38.255 -6.446 -0.817 1.00 82.94 717 ASN A O 1
ATOM 5566 N N . HIS A 1 718 ? 38.517 -8.288 -2.069 1.00 64.25 718 HIS A N 1
ATOM 5567 C CA . HIS A 1 718 ? 39.661 -8.871 -1.341 1.00 64.25 718 HIS A CA 1
ATOM 5568 C C . HIS A 1 718 ? 40.925 -7.984 -1.196 1.00 64.25 718 HIS A C 1
ATOM 5570 O O . HIS A 1 718 ? 41.949 -8.462 -0.711 1.00 64.25 718 HIS A O 1
ATOM 5576 N N . ARG A 1 719 ? 40.897 -6.717 -1.636 1.00 64.12 719 ARG A N 1
ATOM 5577 C CA . ARG A 1 719 ? 42.003 -5.745 -1.539 1.00 64.12 719 ARG A CA 1
ATOM 5578 C C . ARG A 1 719 ? 41.612 -4.420 -0.866 1.00 64.12 719 ARG A C 1
ATOM 5580 O O . ARG A 1 719 ? 42.394 -3.470 -0.923 1.00 64.12 719 ARG A O 1
ATOM 5587 N N . ILE A 1 720 ? 40.442 -4.354 -0.224 1.00 62.53 720 ILE A N 1
ATOM 5588 C CA . ILE A 1 720 ? 40.090 -3.247 0.674 1.00 62.53 720 ILE A CA 1
ATOM 5589 C C . ILE A 1 720 ? 40.738 -3.495 2.038 1.00 62.53 720 ILE A C 1
ATOM 5591 O O . ILE A 1 720 ? 40.447 -4.498 2.689 1.00 62.53 720 ILE A O 1
ATOM 5595 N N . ASN A 1 721 ? 41.594 -2.577 2.488 1.00 53.78 721 ASN A N 1
ATOM 5596 C CA . ASN A 1 721 ? 42.193 -2.644 3.819 1.00 53.78 721 ASN A CA 1
ATOM 5597 C C . ASN A 1 721 ? 41.447 -1.704 4.794 1.00 53.78 721 ASN A C 1
ATOM 5599 O O . ASN A 1 721 ? 41.467 -0.489 4.579 1.00 53.78 721 ASN A O 1
ATOM 5603 N N . PRO A 1 722 ? 40.797 -2.217 5.861 1.00 47.78 722 PRO A N 1
ATOM 5604 C CA . PRO A 1 722 ? 40.083 -1.384 6.831 1.00 47.78 722 PRO A CA 1
ATOM 5605 C C . PRO A 1 722 ? 41.009 -0.582 7.763 1.00 47.78 722 PRO A C 1
ATOM 5607 O O . PRO A 1 722 ? 40.551 0.367 8.399 1.00 47.78 722 PRO A O 1
ATOM 5610 N N . HIS A 1 723 ? 42.302 -0.921 7.849 1.00 41.12 723 HIS A N 1
ATOM 5611 C CA . HIS A 1 723 ? 43.270 -0.212 8.689 1.00 41.12 723 HIS A CA 1
ATOM 5612 C C . HIS A 1 723 ? 44.623 -0.051 7.992 1.00 41.12 723 HIS A C 1
ATOM 5614 O O . HIS A 1 723 ? 45.322 -1.032 7.751 1.00 41.12 723 HIS A O 1
ATOM 5620 N N . TYR A 1 724 ? 45.050 1.196 7.765 1.00 37.12 724 TYR A N 1
ATOM 5621 C CA . TYR A 1 724 ? 46.460 1.488 7.503 1.00 37.12 724 TYR A CA 1
ATOM 5622 C C . TYR A 1 724 ? 46.889 2.839 8.091 1.00 37.12 724 TYR A C 1
ATOM 5624 O O . TYR A 1 724 ? 46.785 3.889 7.459 1.00 37.12 724 TYR A O 1
ATOM 5632 N N . SER A 1 725 ? 47.405 2.810 9.322 1.00 38.22 725 SER A N 1
ATOM 5633 C CA . SER A 1 725 ? 48.349 3.827 9.793 1.00 38.22 725 SER A CA 1
ATOM 5634 C C . SER A 1 725 ? 49.686 3.556 9.105 1.00 38.22 725 SER A C 1
ATOM 5636 O O . SER A 1 725 ? 50.246 2.476 9.279 1.00 38.22 725 SER A O 1
ATOM 5638 N N . GLY A 1 726 ? 50.148 4.489 8.276 1.00 40.38 726 GLY A N 1
ATOM 5639 C CA . GLY A 1 726 ? 51.148 4.182 7.258 1.00 40.38 726 GLY A CA 1
ATOM 5640 C C . GLY A 1 726 ? 52.524 3.751 7.773 1.00 40.38 726 GLY A C 1
ATOM 5641 O O . GLY A 1 726 ? 53.112 4.413 8.623 1.00 40.38 726 GLY A O 1
ATOM 5642 N N . THR A 1 727 ? 53.077 2.740 7.109 1.00 32.41 727 THR A N 1
ATOM 5643 C CA . THR A 1 727 ? 54.501 2.642 6.750 1.00 32.41 727 THR A CA 1
ATOM 5644 C C . THR A 1 727 ? 54.601 1.886 5.431 1.00 32.41 727 THR A C 1
ATOM 5646 O O . THR A 1 727 ? 53.815 0.981 5.185 1.00 32.41 727 THR A O 1
ATOM 5649 N N . VAL A 1 728 ? 55.536 2.266 4.564 1.00 42.34 728 VAL A N 1
ATOM 5650 C CA . VAL A 1 728 ? 55.853 1.477 3.367 1.00 42.34 728 VAL A CA 1
ATOM 5651 C C . VAL A 1 728 ? 56.692 0.285 3.816 1.00 42.34 728 VAL A C 1
ATOM 5653 O O . VAL A 1 728 ? 57.801 0.489 4.304 1.00 42.34 728 VAL A O 1
ATOM 5656 N N . GLU A 1 729 ? 56.187 -0.933 3.635 1.00 31.92 729 GLU A N 1
ATOM 5657 C CA . GLU A 1 729 ? 57.044 -2.112 3.508 1.00 31.92 729 GLU A CA 1
ATOM 5658 C C . GLU A 1 729 ? 57.134 -2.472 2.024 1.00 31.92 729 GLU A C 1
ATOM 5660 O O . GLU A 1 729 ? 56.122 -2.642 1.342 1.00 31.92 729 GLU A O 1
ATOM 5665 N N . GLU A 1 730 ? 58.366 -2.512 1.518 1.00 38.44 730 GLU A N 1
ATOM 5666 C CA . GLU A 1 730 ? 58.679 -3.072 0.207 1.00 38.44 730 GLU A CA 1
ATOM 5667 C C . GLU A 1 730 ? 58.470 -4.588 0.250 1.00 38.44 730 GLU A C 1
ATOM 5669 O O . GLU A 1 730 ? 58.828 -5.233 1.234 1.00 38.44 730 GLU A O 1
ATOM 5674 N N . ASP A 1 731 ? 57.923 -5.153 -0.823 1.00 29.67 731 ASP A N 1
ATOM 5675 C CA . ASP A 1 731 ? 57.747 -6.595 -0.995 1.00 29.67 731 ASP A CA 1
ATOM 5676 C C . ASP A 1 731 ? 59.092 -7.270 -1.340 1.00 29.67 731 ASP A C 1
ATOM 5678 O O . ASP A 1 731 ? 59.656 -6.993 -2.407 1.00 29.67 731 ASP A O 1
ATOM 5682 N N . PRO A 1 732 ? 59.643 -8.153 -0.484 1.00 40.31 732 PRO A N 1
ATOM 5683 C CA . PRO A 1 732 ? 60.790 -8.967 -0.827 1.00 40.31 732 PRO A CA 1
ATOM 5684 C C . PRO A 1 732 ? 60.316 -10.330 -1.361 1.00 40.31 732 PRO A C 1
ATOM 5686 O O . PRO A 1 732 ? 60.106 -11.268 -0.592 1.00 40.31 732 PRO A O 1
ATOM 5689 N N . THR A 1 733 ? 60.310 -10.458 -2.694 1.00 42.69 733 THR A N 1
ATOM 5690 C CA . THR A 1 733 ? 60.058 -11.677 -3.507 1.00 42.69 733 THR A CA 1
ATOM 5691 C C . THR A 1 733 ? 58.578 -12.108 -3.609 1.00 42.69 733 THR A C 1
ATOM 5693 O O . THR A 1 733 ? 58.003 -12.575 -2.635 1.00 42.69 733 THR A O 1
ATOM 5696 N N . ALA A 1 734 ? 57.925 -12.089 -4.782 1.00 35.47 734 ALA A N 1
ATOM 5697 C CA . ALA A 1 734 ? 58.414 -12.437 -6.128 1.00 35.47 734 ALA A CA 1
ATOM 5698 C C . ALA A 1 734 ? 57.478 -11.958 -7.262 1.00 35.47 734 ALA A C 1
ATOM 5700 O O . ALA A 1 734 ? 56.244 -11.986 -7.063 1.00 35.47 734 ALA A O 1
#

Foldseek 3Di:
DDDDDDVCCLLCLPQVVPCQAQPPPVNLVVLLLLLLLQVLLVLQAALPLQDLQHQEGLDDQVCSCVSSVPPPSVFKGWPFWFKFFCDDPLCVQQGRHHPDADRAQRSRIHTFWTKMKTDPVNCVVVQFIEIETHTHAGDPDPCCVVSDPQDWAQCVVLADPPPPPDDDPVQGWTWRPVLVCRQADADCSGPRRNGGSVVVVLVVLQVVCVVQVVTQYAYEYEYAESSLLNSLSSLSSCCRPHCVPHAGGYNYELYAFTTAPSNLVSQVPRSSYAYEYEFEPPRCRNCPPPCVSRTDDHHHYNYFHLQQDPFWDHVVRPADRRQSQSSSQRSQQPNDPPDHGGRPDDDDPLSSQCQADTTDCVVPRDHNPSADDQNQWDQDPNDTDRPSDDDDDDDDDDDEDDDGPPPPQDDDDPDPDQAEPCSRDVLVVVLVQCQHAEDADAQRQYEEEDDLSPLNNLNHAYDHYANYAYEEADHLSVLSNLNHAEDHHDHYAYEEEDHLSVLSNQNHAYDAHEHYAYEEEDHLSVLNNLNHAYDHHYHYEAYEEHDQSVLQNQNYQEDAHEHRQYEDEHDLQNCVRHLNHQYAHHEQYAYEEADHLNVCSNLNHQEDAQYNYAYEEADRLSVLSNQNHAYDAHEQYAYEADPVDQERNSLLSQLSNQNHQEAHHANYCHLHEHDLSNLSHHLNHQEDAHENRLYADEDDPSPVSSPNHNYDHHHNNPHYDPDDPDDDDDDDDD

Sequence (734 aa):
MSTQPTQAELLGSNDWEGLLNPLNLDLLKLILQCGDLSQSTNDSFNNDTGSKYCGTCRYGMHSFFDKVFLPFSSDYQIVGYLYATAKIDGLEAFFAHQLFPGGWDNSQSNWIGFIAVTTDEVSKANGRREIYVAWRGTMPSIEWLEDFDFVPADAKPLLAAGDDNGFLFFNKPQVMDGWLKIYTSDNPDSQFAKTSVRTQLQTKIKELANQYKDEELNLIITGHSLGGALASLSAFDMAENVTKDIPVTAFAFSMPMLGNEAFINKIKARQNLKILVVKNTHDPIPTVPPKELGYATVGIELVVDNTKPPSLKSKQEKLEPHNLEALLYTVAGWNGKDGDFDLKLPRSLGLVNKYSGLINTKYGYPESWWVEKNRGMVLDKGDWSNKMWGAPAIIFIKKSIQWKHSKGLWKSNKSGRPISWLEQLDWSNSRRFPRLEILSVPGNQLNGQIPSSLSHCKALRVLYMSYNAFTGTVPSQIGNLSALQVIRLARSNLTGIIPSSFGNLSMLDEILISENYIHGNIPRELGQLLNLKYLGLGGNNPLGKTPESIFNISGLQSISLASNNLSSSLPSTIGLSLPNLEYLLIASNQFSGIIPGSISNASSLIRIDLSHNLFYGEVPVTFGDLVDLQFLSVESNQLINDPSSLELGFLTALTNCRDLETLVVGINPLNGILPKSIGNLSNSLEAFYISASGIKGTITSEIGNLSNLVILNLGENHRINPHYSGTVEEDPTA

Organism: NCBI:txid561372

Secondary structure (DSSP, 8-state):
-PPPPPHHHHTTTTTTTTTBTTBPHHHHHHHHHHHHHHHHHHHHB---TTSTTTTSBSS-GGGHHHHHT-TTGGGEEEEEEEEEES--TT-GGGS---SSTTSGGGGSEEEEEEEEEE-HHHHHHHTSEEEEEEE----S-GGGGGG----EEE-GGGSPTTTTTT--GGG--EEEHHHHHHHH---TT-SS-SS-HHHHHHHHHHHHHHHTTTS-EEEEEEEETHHHHHHHHHHHHHHHHT-TTS-EEEEEESPPP-EEHHHHHHHHT-TTEEEEEEEETT-SGGG-S-GGGTEE--SEEEEE-TTS-TTBPPGGGT--TT-HHHHHHHHHT---SSSPP--SS---GGGGGTT---B-GGG-PPSS----GGGGEEEETTEEEE-SS-----------------TTS-----S-PPPBHHHHS-GGGGGG-TT--EEE-TTS--EEEPPGGGGG-TT--EEE--SSEEEEEPPGGGGG-TT--EEE--SSEEEE---GGGGG-TT--EEE--SSEE-BPPPGGGGG-TT--EEE--S-S-B----GGGGG-TT-SEEE--SS-------TTHHHH-TT--EEE--SS--EEPPPGGGGGSTT--EEE--SSEEEEEPPGGGGG-TT--EEE--SSEEE--TT-SB-HHHHHGGG-TT--EEE--SS----B--GGGGGS-TT--EEE-TTS--EEEPPGGGGG-TT--EEE-TT-TEEES-----PPP----

Radius of gyration: 29.17 Å; chains: 1; bounding box: 99×50×79 Å